Protein 2QZI (pdb70)

Nearest PDB structures (foldseek):
  2qzi-assembly1_A  TM=1.010E+00  e=7.107E-16  Streptococcus thermophilus LMG 18311
  6hcq-assembly1_Z2  TM=4.186E-01  e=6.004E-01  Oryctolagus cuniculus
  8k2c-assembly1_SY  TM=3.795E-01  e=1.298E+00  Homo sapiens
  7mq9-assembly1_LF  TM=3.852E-01  e=1.807E+00  Homo sapiens
  8c3a-assembly1_a  TM=3.732E-01  e=1.909E+00  Candida albicans

Organism: Streptococcus thermophilus (strain ATCC BAA-250 / LMG 18311) (NCBI:txid264199)

B-factor: mean 75.22, std 9.13, range [37.13, 109.24]

Sequence (394 aa):
AKLINTTWTHQELVNNQLDNTDAFLLVETYSAGNTDVVFTQAPKHYELLISNKHRAVKDNELEVIRREFFLKRKIDKDIVLDKLRTVHHTDKLIEISFPTTVAKLINTTWTHQELVNNQLDNTDAFLVETYSAGNTDVVFTQAPKHYELLISNKHRAVKDNNELEVIREFFLKRKIDKDIVLDDKLRTVHTDKLIEISFPTTVAKLINTTWTHQELVNNQLDNTDAFLLVETYSAGNTDVVFTQAPKHYELLISNKHRAVKDNNELEVIREFFLKRKIDKDIVLDKLRTVHHTDKLIEISFPTTVLINTTWTHQELVNNQLDNTDAFLVETYSAGNTDVVFTQAPKHYELLISNKHRAVKDNELEVIREFFLKRKIDKDIVLDKLRTVHHTDKLIEISFPTTV

Solvent-accessible surface area: 21316 Å² total

Structure (mmCIF, N/CA/C/O backbone):
data_2QZI
#
_entry.id   2QZI
#
_cell.length_a   150.783
_cell.length_b   150.783
_cell.length_c   103.247
_cell.angle_alpha   90.00
_cell.angle_beta   90.00
_cell.angle_gamma   120.00
#
_symmetry.space_group_name_H-M   'P 64 2 2'
#
loop_
_entity.id
_entity.type
_entity.pdbx_description
1 polymer 'Uncharacterized protein'
2 non-polymer 'SODIUM ION'
3 non-polymer 1,2-ETHANEDIOL
4 water water
#
loop_
_atom_site.group_PDB
_atom_site.id
_atom_site.type_symbol
_atom_site.label_atom_id
_atom_site.label_alt_id
_atom_site.label_comp_id
_atom_site.label_asym_id
_atom_site.label_entity_id
_atom_site.label_seq_id
_atom_site.pdbx_PDB_ins_code
_atom_site.Cartn_x
_atom_site.Cartn_y
_atom_site.Cartn_z
_atom_site.occupancy
_atom_site.B_iso_or_equiv
_atom_site.auth_seq_id
_atom_site.auth_comp_id
_atom_site.auth_asym_id
_atom_site.auth_atom_id
_atom_site.pdbx_PDB_model_num
ATOM 1 N N . ALA A 1 3 ? -58.807 40.641 -18.976 1.00 86.65 0 ALA A N 1
ATOM 2 C CA . ALA A 1 3 ? -58.371 40.665 -17.548 1.00 87.77 0 ALA A CA 1
ATOM 3 C C . ALA A 1 3 ? -57.712 39.342 -17.058 1.00 87.61 0 ALA A C 1
ATOM 4 O O . ALA A 1 3 ? -57.733 38.306 -17.751 1.00 88.22 0 ALA A O 1
ATOM 14 N N . LYS A 1 5 ? -56.924 35.973 -15.308 1.00 83.51 2 LYS A N 1
ATOM 15 C CA . LYS A 1 5 ? -57.559 34.778 -14.788 1.00 81.75 2 LYS A CA 1
ATOM 16 C C . LYS A 1 5 ? -56.538 33.881 -14.038 1.00 79.71 2 LYS A C 1
ATOM 17 O O . LYS A 1 5 ? -55.353 33.854 -14.353 1.00 79.75 2 LYS A O 1
ATOM 23 N N . LEU A 1 6 ? -57.028 33.175 -13.034 1.00 78.58 3 LEU A N 1
ATOM 24 C CA . LEU A 1 6 ? -56.297 32.127 -12.286 1.00 76.89 3 LEU A CA 1
ATOM 25 C C . LEU A 1 6 ? -56.274 30.868 -13.146 1.00 76.54 3 LEU A C 1
ATOM 26 O O . LEU A 1 6 ? -57.336 30.410 -13.594 1.00 76.23 3 LEU A O 1
ATOM 31 N N . ILE A 1 7 ? -55.068 30.381 -13.442 1.00 75.94 4 ILE A N 1
ATOM 32 C CA . ILE A 1 7 ? -54.822 29.181 -14.256 1.00 73.79 4 ILE A CA 1
ATOM 33 C C . ILE A 1 7 ? -54.243 28.134 -13.241 1.00 74.67 4 ILE A C 1
ATOM 34 O O . ILE A 1 7 ? -53.266 28.411 -12.521 1.00 73.05 4 ILE A O 1
ATOM 39 N N . ASN A 1 8 ? -54.912 26.976 -13.112 1.00 74.81 5 ASN A N 1
ATOM 40 C CA . ASN A 1 8 ? -54.375 25.828 -12.381 1.00 74.26 5 ASN A CA 1
ATOM 41 C C . ASN A 1 8 ? -53.102 25.295 -13.058 1.00 73.19 5 ASN A C 1
ATOM 42 O O . ASN A 1 8 ? -53.177 24.796 -14.138 1.00 71.60 5 ASN A O 1
ATOM 47 N N . THR A 1 9 ? -51.945 25.377 -12.399 1.00 73.09 6 THR A N 1
ATOM 48 C CA . THR A 1 9 ? -50.667 24.933 -13.025 1.00 73.33 6 THR A CA 1
ATOM 49 C C . THR A 1 9 ? -50.100 23.693 -12.241 1.00 74.07 6 THR A C 1
ATOM 50 O O . THR A 1 9 ? -48.935 23.313 -12.444 1.00 74.48 6 THR A O 1
ATOM 54 N N . THR A 1 10 ? -50.937 23.061 -11.377 1.00 73.47 7 THR A N 1
ATOM 55 C CA . THR A 1 10 ? -50.554 21.881 -10.582 1.00 72.00 7 THR A CA 1
ATOM 56 C C . THR A 1 10 ? -49.832 20.782 -11.395 1.00 70.68 7 THR A C 1
ATOM 57 O O . THR A 1 10 ? -48.776 20.312 -10.977 1.00 69.75 7 THR A O 1
ATOM 61 N N . TRP A 1 11 ? -50.356 20.440 -12.578 1.00 68.93 8 TRP A N 1
ATOM 62 C CA . TRP A 1 11 ? -49.758 19.434 -13.403 1.00 69.15 8 TRP A CA 1
ATOM 63 C C . TRP A 1 11 ? -48.259 19.633 -13.692 1.00 68.72 8 TRP A C 1
ATOM 64 O O . TRP A 1 11 ? -47.566 18.649 -14.000 1.00 68.94 8 TRP A O 1
ATOM 75 N N . THR A 1 12 ? -47.755 20.873 -13.673 1.00 69.31 9 THR A N 1
ATOM 76 C CA . THR A 1 12 ? -46.332 21.061 -13.954 1.00 70.68 9 THR A CA 1
ATOM 77 C C . THR A 1 12 ? -45.664 21.548 -12.675 1.00 71.17 9 THR A C 1
ATOM 78 O O . THR A 1 12 ? -44.640 22.168 -12.782 1.00 72.66 9 THR A O 1
ATOM 82 N N . HIS A 1 13 ? -46.200 21.251 -11.490 1.00 69.57 10 HIS A N 1
ATOM 83 C CA . HIS A 1 13 ? -45.515 21.579 -10.249 1.00 72.41 10 HIS A CA 1
ATOM 84 C C . HIS A 1 13 ? -45.528 20.344 -9.336 1.00 72.28 10 HIS A C 1
ATOM 85 O O . HIS A 1 13 ? -45.841 20.449 -8.149 1.00 75.35 10 HIS A O 1
ATOM 92 N N . GLN A 1 14 ? -45.188 19.195 -9.907 1.00 73.03 11 GLN A N 1
ATOM 93 C CA . GLN A 1 14 ? -45.340 17.930 -9.234 1.00 72.24 11 GLN A CA 1
ATOM 94 C C . GLN A 1 14 ? -44.279 17.661 -8.176 1.00 73.23 11 GLN A C 1
ATOM 95 O O . GLN A 1 14 ? -44.539 16.946 -7.210 1.00 72.55 11 GLN A O 1
ATOM 101 N N . GLU A 1 15 ? -43.091 18.228 -8.366 1.00 74.42 12 GLU A N 1
ATOM 102 C CA . GLU A 1 15 ? -42.053 18.207 -7.327 1.00 76.23 12 GLU A CA 1
ATOM 103 C C . GLU A 1 15 ? -42.510 18.951 -6.079 1.00 75.32 12 GLU A C 1
ATOM 104 O O . GLU A 1 15 ? -42.441 18.444 -4.968 1.00 75.51 12 GLU A O 1
ATOM 110 N N . LEU A 1 16 ? -42.934 20.188 -6.278 1.00 75.11 13 LEU A N 1
ATOM 111 C CA . LEU A 1 16 ? -43.333 21.020 -5.177 1.00 75.34 13 LEU A CA 1
ATOM 112 C C . LEU A 1 16 ? -44.570 20.417 -4.481 1.00 75.44 13 LEU A C 1
ATOM 113 O O . LEU A 1 16 ? -44.629 20.372 -3.268 1.00 76.87 13 LEU A O 1
ATOM 118 N N . VAL A 1 17 ? -45.540 19.959 -5.279 1.00 75.34 14 VAL A N 1
ATOM 119 C CA . VAL A 1 17 ? -46.769 19.364 -4.747 1.00 74.87 14 VAL A CA 1
ATOM 120 C C . VAL A 1 17 ? -46.410 18.201 -3.821 1.00 74.49 14 VAL A C 1
ATOM 121 O O . VAL A 1 17 ? -46.808 18.193 -2.651 1.00 75.36 14 VAL A O 1
ATOM 125 N N . ASN A 1 18 ? -45.638 17.239 -4.336 1.00 72.71 15 ASN A N 1
ATOM 126 C CA . ASN A 1 18 ? -45.174 16.157 -3.505 1.00 72.72 15 ASN A CA 1
ATOM 127 C C . ASN A 1 18 ? -44.263 16.503 -2.305 1.00 72.17 15 ASN A C 1
ATOM 128 O O . ASN A 1 18 ? -44.360 15.869 -1.261 1.00 71.55 15 ASN A O 1
ATOM 133 N N . ASN A 1 19 ? -43.396 17.498 -2.449 1.00 72.61 16 ASN A N 1
ATOM 134 C CA . ASN A 1 19 ? -42.505 17.896 -1.337 1.00 74.51 16 ASN A CA 1
ATOM 135 C C . ASN A 1 19 ? -43.362 18.363 -0.138 1.00 74.10 16 ASN A C 1
ATOM 136 O O . ASN A 1 19 ? -43.068 18.019 1.011 1.00 74.40 16 ASN A O 1
ATOM 141 N N . GLN A 1 20 ? -44.396 19.146 -0.453 1.00 74.01 17 GLN A N 1
ATOM 142 C CA . GLN A 1 20 ? -45.334 19.735 0.510 1.00 73.54 17 GLN A CA 1
ATOM 143 C C . GLN A 1 20 ? -46.276 18.687 1.089 1.00 73.24 17 GLN A C 1
ATOM 144 O O . GLN A 1 20 ? -46.526 18.702 2.292 1.00 74.27 17 GLN A O 1
ATOM 150 N N . LEU A 1 21 ? -46.789 17.762 0.257 1.00 72.90 18 LEU A N 1
ATOM 151 C CA . LEU A 1 21 ? -47.582 16.651 0.800 1.00 72.71 18 LEU A CA 1
ATOM 152 C C . LEU A 1 21 ? -46.790 15.746 1.761 1.00 72.95 18 LEU A C 1
ATOM 153 O O . LEU A 1 21 ? -47.305 15.388 2.829 1.00 70.29 18 LEU A O 1
ATOM 158 N N . ASP A 1 22 ? -45.570 15.365 1.374 1.00 72.78 19 ASP A N 1
ATOM 159 C CA . ASP A 1 22 ? -44.788 14.406 2.155 1.00 73.08 19 ASP A CA 1
ATOM 160 C C . ASP A 1 22 ? -44.215 14.945 3.438 1.00 72.62 19 ASP A C 1
ATOM 161 O O . ASP A 1 22 ? -43.896 14.162 4.324 1.00 72.60 19 ASP A O 1
ATOM 166 N N . ASN A 1 23 ? -44.023 16.261 3.527 1.00 71.94 20 ASN A N 1
ATOM 167 C CA . ASN A 1 23 ? -43.224 16.852 4.610 1.00 71.93 20 ASN A CA 1
ATOM 168 C C . ASN A 1 23 ? -43.966 17.904 5.383 1.00 72.50 20 ASN A C 1
ATOM 169 O O . ASN A 1 23 ? -43.381 18.615 6.164 1.00 72.55 20 ASN A O 1
ATOM 174 N N . THR A 1 24 ? -45.262 17.980 5.158 1.00 73.26 21 THR A N 1
ATOM 175 C CA . THR A 1 24 ? -46.084 19.014 5.751 1.00 74.50 21 THR A CA 1
ATOM 176 C C . THR A 1 24 ? -47.423 18.386 6.139 1.00 73.54 21 THR A C 1
ATOM 177 O O . THR A 1 24 ? -47.753 17.305 5.663 1.00 71.59 21 THR A O 1
ATOM 181 N N . ASP A 1 25 ? -48.197 19.085 6.964 1.00 74.19 22 ASP A N 1
ATOM 182 C CA . ASP A 1 25 ? -49.560 18.651 7.314 1.00 74.41 22 ASP A CA 1
ATOM 183 C C . ASP A 1 25 ? -50.585 18.800 6.173 1.00 73.34 22 ASP A C 1
ATOM 184 O O . ASP A 1 25 ? -51.712 18.272 6.251 1.00 72.90 22 ASP A O 1
ATOM 189 N N . ALA A 1 26 ? -50.192 19.456 5.084 1.00 74.22 23 ALA A N 1
ATOM 190 C CA . ALA A 1 26 ? -51.084 19.578 3.921 1.00 73.49 23 ALA A CA 1
ATOM 191 C C . ALA A 1 26 ? -51.472 18.206 3.399 1.00 73.98 23 ALA A C 1
ATOM 192 O O . ALA A 1 26 ? -50.623 17.358 3.260 1.00 74.62 23 ALA A O 1
ATOM 194 N N . PHE A 1 27 ? -52.756 17.977 3.154 1.00 73.69 24 PHE A N 1
ATOM 195 C CA . PHE A 1 27 ? -53.216 16.825 2.340 1.00 73.36 24 PHE A CA 1
ATOM 196 C C . PHE A 1 27 ? -53.736 17.229 0.932 1.00 73.10 24 PHE A C 1
ATOM 197 O O . PHE A 1 27 ? -53.973 16.377 0.009 1.00 74.47 24 PHE A O 1
ATOM 205 N N . LEU A 1 28 ? -53.862 18.530 0.718 1.00 73.56 25 LEU A N 1
ATOM 206 C CA A LEU A 1 28 ? -54.085 19.023 -0.652 0.50 73.82 25 LEU A CA 1
ATOM 207 C CA B LEU A 1 28 ? -54.103 19.045 -0.657 0.50 73.52 25 LEU A CA 1
ATOM 208 C C . LEU A 1 28 ? -53.127 20.174 -0.944 1.00 73.43 25 LEU A C 1
ATOM 209 O O . LEU A 1 28 ? -52.954 21.082 -0.108 1.00 73.85 25 LEU A O 1
ATOM 218 N N . VAL A 1 29 ? -52.499 20.119 -2.104 1.00 73.34 26 VAL A N 1
ATOM 219 C CA . VAL A 1 29 ? -51.579 21.136 -2.561 1.00 73.31 26 VAL A CA 1
ATOM 220 C C . VAL A 1 29 ? -51.825 21.409 -4.032 1.00 75.02 26 VAL A C 1
ATOM 221 O O . VAL A 1 29 ? -51.758 20.503 -4.885 1.00 74.74 26 VAL A O 1
ATOM 225 N N . GLU A 1 30 ? -52.107 22.663 -4.338 1.00 75.53 27 GLU A N 1
ATOM 226 C CA . GLU A 1 30 ? -52.305 23.055 -5.725 1.00 75.94 27 GLU A CA 1
ATOM 227 C C . GLU A 1 30 ? -51.562 24.336 -6.017 1.00 75.24 27 GLU A C 1
ATOM 228 O O . GLU A 1 30 ? -51.348 25.141 -5.107 1.00 74.42 27 GLU A O 1
ATOM 234 N N . THR A 1 31 ? -51.123 24.497 -7.252 1.00 74.11 28 THR A N 1
ATOM 235 C CA . THR A 1 31 ? -50.475 25.749 -7.650 1.00 74.52 28 THR A CA 1
ATOM 236 C C . THR A 1 31 ? -51.230 26.442 -8.782 1.00 72.95 28 THR A C 1
ATOM 237 O O . THR A 1 31 ? -51.866 25.806 -9.567 1.00 71.53 28 THR A O 1
ATOM 241 N N . TYR A 1 32 ? -51.205 27.783 -8.792 1.00 74.55 29 TYR A N 1
ATOM 242 C CA . TYR A 1 32 ? -51.877 28.585 -9.831 1.00 72.17 29 TYR A CA 1
ATOM 243 C C . TYR A 1 32 ? -51.022 29.801 -10.192 1.00 73.40 29 TYR A C 1
ATOM 244 O O . TYR A 1 32 ? -50.322 30.368 -9.338 1.00 71.61 29 TYR A O 1
ATOM 253 N N . SER A 1 33 ? -51.112 30.185 -11.463 1.00 73.20 30 SER A N 1
ATOM 254 C CA . SER A 1 33 ? -50.714 31.472 -11.978 1.00 76.44 30 SER A CA 1
ATOM 255 C C . SER A 1 33 ? -51.871 32.476 -11.949 1.00 77.56 30 SER A C 1
ATOM 256 O O . SER A 1 33 ? -53.040 32.129 -12.108 1.00 78.66 30 SER A O 1
ATOM 259 N N . ALA A 1 34 ? -51.524 33.734 -11.742 1.00 78.55 31 ALA A N 1
ATOM 260 C CA . ALA A 1 34 ? -52.416 34.857 -11.865 1.00 77.64 31 ALA A CA 1
ATOM 261 C C . ALA A 1 34 ? -51.548 35.867 -12.654 1.00 77.38 31 ALA A C 1
ATOM 262 O O . ALA A 1 34 ? -50.984 36.781 -12.101 1.00 77.96 31 ALA A O 1
ATOM 264 N N . GLY A 1 35 ? -51.389 35.639 -13.955 1.00 77.28 32 GLY A N 1
ATOM 265 C CA . GLY A 1 35 ? -50.436 36.413 -14.777 1.00 76.65 32 GLY A CA 1
ATOM 266 C C . GLY A 1 35 ? -49.025 36.006 -14.370 1.00 76.62 32 GLY A C 1
ATOM 267 O O . GLY A 1 35 ? -48.698 34.831 -14.439 1.00 77.55 32 GLY A O 1
ATOM 268 N N . ASN A 1 36 ? -48.197 36.948 -13.918 1.00 75.56 33 ASN A N 1
ATOM 269 C CA . ASN A 1 36 ? -46.854 36.595 -13.419 1.00 74.88 33 ASN A CA 1
ATOM 270 C C . ASN A 1 36 ? -46.743 36.409 -11.886 1.00 73.37 33 ASN A C 1
ATOM 271 O O . ASN A 1 36 ? -45.678 36.101 -11.356 1.00 72.70 33 ASN A O 1
ATOM 276 N N . THR A 1 37 ? -47.877 36.563 -11.216 1.00 71.61 34 THR A N 1
ATOM 277 C CA . THR A 1 37 ? -48.054 36.211 -9.829 1.00 70.08 34 THR A CA 1
ATOM 278 C C . THR A 1 37 ? -48.285 34.707 -9.644 1.00 70.75 34 THR A C 1
ATOM 279 O O . THR A 1 37 ? -49.064 34.055 -10.403 1.00 65.51 34 THR A O 1
ATOM 283 N N . ASP A 1 38 ? -47.613 34.143 -8.630 1.00 71.58 35 ASP A N 1
ATOM 284 C CA . ASP A 1 38 ? -47.738 32.710 -8.357 1.00 73.72 35 ASP A CA 1
ATOM 285 C C . ASP A 1 38 ? -48.490 32.454 -7.063 1.00 74.12 35 ASP A C 1
ATOM 286 O O . ASP A 1 38 ? -48.284 33.137 -6.093 1.00 73.30 35 ASP A O 1
ATOM 291 N N . VAL A 1 39 ? -49.316 31.411 -7.068 1.00 74.51 36 VAL A N 1
ATOM 292 C CA . VAL A 1 39 ? -50.172 31.099 -5.950 1.00 75.69 36 VAL A CA 1
ATOM 293 C C . VAL A 1 39 ? -49.942 29.629 -5.668 1.00 75.05 36 VAL A C 1
ATOM 294 O O . VAL A 1 39 ? -49.787 28.819 -6.600 1.00 74.98 36 VAL A O 1
ATOM 298 N N . VAL A 1 40 ? -49.799 29.367 -4.386 1.00 75.23 37 VAL A N 1
ATOM 299 C CA . VAL A 1 40 ? -49.793 28.008 -3.800 1.00 75.66 37 VAL A CA 1
ATOM 300 C C . VAL A 1 40 ? -50.976 27.914 -2.866 1.00 75.07 37 VAL A C 1
ATOM 301 O O . VAL A 1 40 ? -51.169 28.772 -2.066 1.00 73.22 37 VAL A O 1
ATOM 305 N N . PHE A 1 41 ? -51.816 26.903 -3.065 1.00 75.77 38 PHE A N 1
ATOM 306 C CA . PHE A 1 41 ? -53.013 26.698 -2.231 1.00 75.50 38 PHE A CA 1
ATOM 307 C C . PHE A 1 41 ? -52.935 25.323 -1.572 1.00 76.01 38 PHE A C 1
ATOM 308 O O . PHE A 1 41 ? -52.765 24.331 -2.269 1.00 76.34 38 PHE A O 1
ATOM 316 N N . THR A 1 42 ? -53.193 25.267 -0.266 1.00 76.15 39 THR A N 1
ATOM 317 C CA . THR A 1 42 ? -53.188 24.012 0.499 1.00 75.39 39 THR A CA 1
ATOM 318 C C . THR A 1 42 ? -54.349 23.911 1.498 1.00 74.10 39 THR A C 1
ATOM 319 O O . THR A 1 42 ? -54.869 24.921 1.919 1.00 71.62 39 THR A O 1
ATOM 323 N N . GLN A 1 43 ? -54.749 22.667 1.827 1.00 72.86 40 GLN A N 1
ATOM 324 C CA . GLN A 1 43 ? -55.666 22.329 2.897 1.00 70.29 40 GLN A CA 1
ATOM 325 C C . GLN A 1 43 ? -54.969 21.300 3.761 1.00 70.10 40 GLN A C 1
ATOM 326 O O . GLN A 1 43 ? -54.340 20.423 3.229 1.00 69.80 40 GLN A O 1
ATOM 332 N N . ALA A 1 44 ? -55.133 21.418 5.089 1.00 68.34 41 ALA A N 1
ATOM 333 C CA . ALA A 1 44 ? -54.572 20.564 6.124 1.00 67.84 41 ALA A CA 1
ATOM 334 C C . ALA A 1 44 ? -55.633 20.527 7.247 1.00 69.02 41 ALA A C 1
ATOM 335 O O . ALA A 1 44 ? -56.504 21.378 7.268 1.00 70.02 41 ALA A O 1
ATOM 337 N N . PRO A 1 45 ? -55.562 19.550 8.176 1.00 67.54 42 PRO A N 1
ATOM 338 C CA . PRO A 1 45 ? -56.443 19.711 9.322 1.00 68.77 42 PRO A CA 1
ATOM 339 C C . PRO A 1 45 ? -56.267 21.106 9.916 1.00 68.94 42 PRO A C 1
ATOM 340 O O . PRO A 1 45 ? -55.136 21.539 10.115 1.00 70.50 42 PRO A O 1
ATOM 344 N N . LYS A 1 46 ? -57.376 21.788 10.178 1.00 70.16 43 LYS A N 1
ATOM 345 C CA . LYS A 1 46 ? -57.411 23.005 11.011 1.00 69.45 43 LYS A CA 1
ATOM 346 C C . LYS A 1 46 ? -57.102 24.249 10.166 1.00 70.91 43 LYS A C 1
ATOM 347 O O . LYS A 1 46 ? -57.293 25.353 10.643 1.00 69.88 43 LYS A O 1
ATOM 353 N N . HIS A 1 47 ? -56.652 24.105 8.907 1.00 68.67 44 HIS A N 1
ATOM 354 C CA . HIS A 1 47 ? -56.391 25.321 8.170 1.00 70.56 44 HIS A CA 1
ATOM 355 C C . HIS A 1 47 ? -56.205 25.127 6.675 1.00 70.69 44 HIS A C 1
ATOM 356 O O . HIS A 1 47 ? -55.572 24.175 6.248 1.00 71.59 44 HIS A O 1
ATOM 363 N N . TYR A 1 48 ? -56.709 26.067 5.893 1.00 71.52 45 TYR A N 1
ATOM 364 C CA . TYR A 1 48 ? -56.295 26.220 4.486 1.00 70.71 45 TYR A CA 1
ATOM 365 C C . TYR A 1 48 ? -55.230 27.320 4.445 1.00 72.36 45 TYR A C 1
ATOM 366 O O . TYR A 1 48 ? -55.180 28.160 5.325 1.00 71.54 45 TYR A O 1
ATOM 375 N N . GLU A 1 49 ? -54.381 27.338 3.411 1.00 73.51 46 GLU A N 1
ATOM 376 C CA . GLU A 1 49 ? -53.340 28.364 3.294 1.00 75.04 46 GLU A CA 1
ATOM 377 C C . GLU A 1 49 ? -53.309 28.882 1.867 1.00 75.09 46 GLU A C 1
ATOM 378 O O . GLU A 1 49 ? -53.577 28.121 0.961 1.00 75.33 46 GLU A O 1
ATOM 384 N N . LEU A 1 50 ? -53.092 30.186 1.660 1.00 74.99 47 LEU A N 1
ATOM 385 C CA . LEU A 1 50 ? -52.738 30.660 0.280 1.00 76.60 47 LEU A CA 1
ATOM 386 C C . LEU A 1 50 ? -51.423 31.407 0.437 1.00 77.44 47 LEU A C 1
ATOM 387 O O . LEU A 1 50 ? -51.257 32.139 1.448 1.00 79.31 47 LEU A O 1
ATOM 392 N N . LEU A 1 51 ? -50.477 31.075 -0.422 1.00 76.75 48 LEU A N 1
ATOM 393 C CA . LEU A 1 51 ? -49.177 31.795 -0.568 1.00 78.97 48 LEU A CA 1
ATOM 394 C C . LEU A 1 51 ? -49.101 32.473 -1.935 1.00 77.07 48 LEU A C 1
ATOM 395 O O . LEU A 1 51 ? -49.146 31.810 -2.969 1.00 79.01 48 LEU A O 1
ATOM 400 N N . ILE A 1 52 ? -49.008 33.792 -1.911 1.00 75.88 49 ILE A N 1
ATOM 401 C CA . ILE A 1 52 ? -49.142 34.629 -3.107 1.00 73.83 49 ILE A CA 1
ATOM 402 C C . ILE A 1 52 ? -47.874 35.477 -3.180 1.00 73.87 49 ILE A C 1
ATOM 403 O O . ILE A 1 52 ? -47.501 36.161 -2.216 1.00 71.88 49 ILE A O 1
ATOM 408 N N . SER A 1 53 ? -47.173 35.342 -4.297 1.00 72.46 50 SER A N 1
ATOM 409 C CA . SER A 1 53 ? -45.874 35.952 -4.446 1.00 74.95 50 SER A CA 1
ATOM 410 C C . SER A 1 53 ? -45.625 36.322 -5.912 1.00 74.59 50 SER A C 1
ATOM 411 O O . SER A 1 53 ? -46.277 35.822 -6.807 1.00 71.65 50 SER A O 1
ATOM 414 N N . ASN A 1 54 ? -44.679 37.222 -6.126 1.00 76.36 51 ASN A N 1
ATOM 415 C CA . ASN A 1 54 ? -44.371 37.692 -7.458 1.00 77.24 51 ASN A CA 1
ATOM 416 C C . ASN A 1 54 ? -42.903 38.055 -7.604 1.00 78.98 51 ASN A C 1
ATOM 417 O O . ASN A 1 54 ? -42.504 39.091 -7.159 1.00 81.24 51 ASN A O 1
ATOM 422 N N . LYS A 1 55 ? -42.104 37.222 -8.252 1.00 81.87 52 LYS A N 1
ATOM 423 C CA . LYS A 1 55 ? -40.650 37.405 -8.335 1.00 83.80 52 LYS A CA 1
ATOM 424 C C . LYS A 1 55 ? -40.197 38.833 -8.722 1.00 84.91 52 LYS A C 1
ATOM 425 O O . LYS A 1 55 ? -39.213 39.356 -8.167 1.00 85.65 52 LYS A O 1
ATOM 431 N N . HIS A 1 56 ? -40.951 39.485 -9.608 1.00 85.61 53 HIS A N 1
ATOM 432 C CA . HIS A 1 56 ? -40.555 40.772 -10.215 1.00 86.67 53 HIS A CA 1
ATOM 433 C C . HIS A 1 56 ? -40.978 42.027 -9.431 1.00 86.92 53 HIS A C 1
ATOM 434 O O . HIS A 1 56 ? -40.249 43.029 -9.395 1.00 87.11 53 HIS A O 1
ATOM 441 N N . ARG A 1 57 ? -42.151 41.979 -8.802 1.00 86.58 54 ARG A N 1
ATOM 442 C CA . ARG A 1 57 ? -42.780 43.189 -8.282 1.00 85.73 54 ARG A CA 1
ATOM 443 C C . ARG A 1 57 ? -43.541 42.871 -7.032 1.00 85.86 54 ARG A C 1
ATOM 444 O O . ARG A 1 57 ? -43.749 41.703 -6.707 1.00 85.70 54 ARG 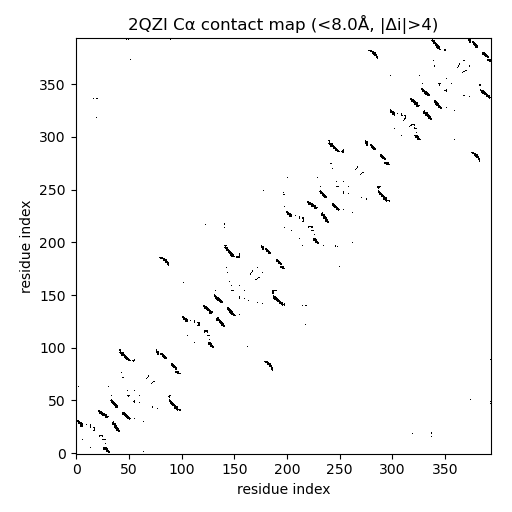A O 1
ATOM 452 N N . ALA A 1 58 ? -43.951 43.920 -6.325 1.00 85.29 55 ALA A N 1
ATOM 453 C CA . ALA A 1 58 ? -44.880 43.783 -5.223 1.00 84.55 55 ALA A CA 1
ATOM 454 C C . ALA A 1 58 ? -46.231 43.304 -5.763 1.00 84.48 55 ALA A C 1
ATOM 455 O O . ALA A 1 58 ? -46.639 43.685 -6.857 1.00 84.31 55 ALA A O 1
ATOM 457 N N . VAL A 1 59 ? -46.919 42.445 -5.009 1.00 84.74 56 VAL A N 1
ATOM 458 C CA . VAL A 1 59 ? -48.287 42.106 -5.378 1.00 84.49 56 VAL A CA 1
ATOM 459 C C . VAL A 1 59 ? -49.268 43.178 -4.910 1.00 84.44 56 VAL A C 1
ATOM 460 O O . VAL A 1 59 ? -49.286 43.588 -3.719 1.00 83.99 56 VAL A O 1
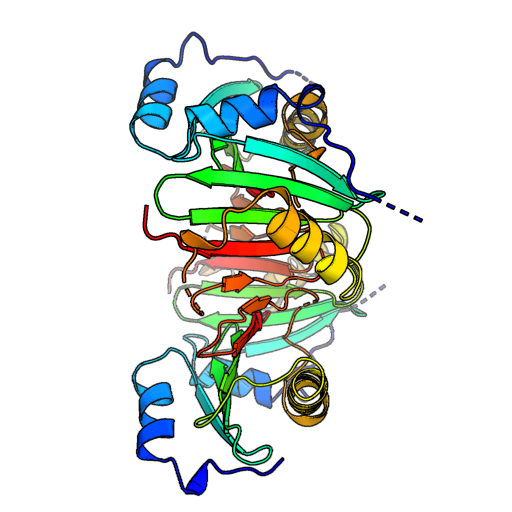ATOM 464 N N . LYS A 1 60 ? -50.040 43.659 -5.885 1.00 83.38 57 LYS A N 1
ATOM 465 C CA . LYS A 1 60 ? -50.997 44.756 -5.696 1.00 83.55 57 LYS A CA 1
ATOM 466 C C . LYS A 1 60 ? -52.226 44.354 -4.869 1.00 82.85 57 LYS A C 1
ATOM 467 O O . LYS A 1 60 ? -52.601 43.192 -4.829 1.00 82.08 57 LYS A O 1
ATOM 473 N N . ASP A 1 61 ? -52.861 45.324 -4.236 1.00 83.10 58 ASP A N 1
ATOM 474 C CA . ASP A 1 61 ? -54.049 45.079 -3.399 1.00 84.00 58 ASP A CA 1
ATOM 475 C C . ASP A 1 61 ? -55.280 44.474 -4.104 1.00 83.62 58 ASP A C 1
ATOM 476 O O . ASP A 1 61 ? -55.977 43.658 -3.520 1.00 83.41 58 ASP A O 1
ATOM 481 N N . ASN A 1 62 ? -55.559 44.912 -5.327 1.00 83.97 59 ASN A N 1
ATOM 482 C CA . ASN A 1 62 ? -56.698 44.413 -6.104 1.00 84.30 59 ASN A CA 1
ATOM 483 C C . ASN A 1 62 ? -56.491 42.973 -6.605 1.00 82.72 59 ASN A C 1
ATOM 484 O O . ASN A 1 62 ? -57.428 42.182 -6.685 1.00 82.57 59 ASN A O 1
ATOM 489 N N . GLU A 1 63 ? -55.250 42.663 -6.948 1.00 80.71 60 GLU A N 1
ATOM 490 C CA . GLU A 1 63 ? -54.799 41.325 -7.208 1.00 79.55 60 GLU A CA 1
ATOM 491 C C . GLU A 1 63 ? -55.041 40.385 -6.025 1.00 79.18 60 GLU A C 1
ATOM 492 O O . GLU A 1 63 ? -55.549 39.266 -6.213 1.00 79.41 60 GLU A O 1
ATOM 498 N N . LEU A 1 64 ? -54.672 40.833 -4.817 1.00 76.78 61 LEU A N 1
ATOM 499 C CA . LEU A 1 64 ? -54.835 40.049 -3.624 1.00 76.69 61 LEU A CA 1
ATOM 500 C C . LEU A 1 64 ? -56.307 39.739 -3.490 1.00 76.40 61 LEU A C 1
ATOM 501 O O . LEU A 1 64 ? -56.665 38.615 -3.199 1.00 75.85 61 LEU A O 1
ATOM 506 N N . GLU A 1 65 ? -57.147 40.760 -3.678 1.00 77.25 62 GLU A N 1
ATOM 507 C CA . GLU A 1 65 ? -58.605 40.671 -3.467 1.00 78.45 62 GLU A CA 1
ATOM 508 C C . GLU A 1 65 ? -59.297 39.710 -4.455 1.00 76.78 62 GLU A C 1
ATOM 509 O O . GLU A 1 65 ? -60.154 38.900 -4.057 1.00 77.42 62 GLU A O 1
ATOM 515 N N . VAL A 1 66 ? -58.897 39.782 -5.718 1.00 74.14 63 VAL A N 1
ATOM 516 C CA . VAL A 1 66 ? -59.363 38.882 -6.758 1.00 72.57 63 VAL A CA 1
ATOM 517 C C . VAL A 1 66 ? -58.943 37.435 -6.461 1.00 71.48 63 VAL A C 1
ATOM 518 O O . VAL A 1 66 ? -59.722 36.500 -6.630 1.00 70.30 63 VAL A O 1
ATOM 522 N N . ILE A 1 67 ? -57.727 37.249 -5.965 1.00 70.73 64 ILE A N 1
ATOM 523 C CA . ILE A 1 67 ? -57.222 35.889 -5.735 1.00 69.43 64 ILE A CA 1
ATOM 524 C C . ILE A 1 67 ? -57.917 35.263 -4.543 1.00 69.91 64 ILE A C 1
ATOM 525 O O . ILE A 1 67 ? -58.298 34.074 -4.558 1.00 68.45 64 ILE A O 1
ATOM 530 N N . ARG A 1 68 ? -58.091 36.094 -3.537 1.00 69.39 65 ARG A N 1
ATOM 531 C CA A ARG A 1 68 ? -58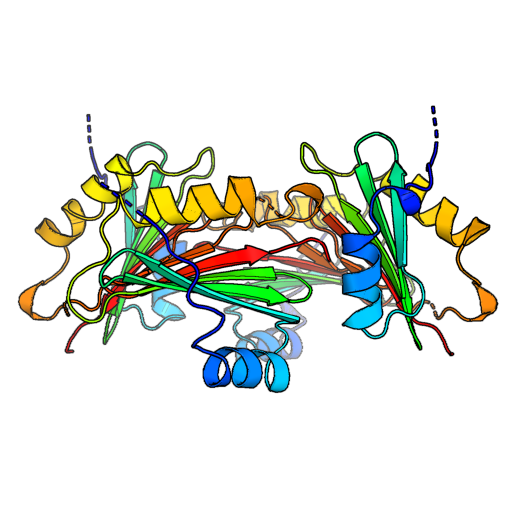.710 35.637 -2.301 0.50 70.98 65 ARG A CA 1
ATOM 532 C CA B ARG A 1 68 ? -58.736 35.727 -2.279 0.50 71.10 65 ARG A CA 1
ATOM 533 C C . ARG A 1 68 ? -60.162 35.283 -2.571 1.00 71.15 65 ARG A C 1
ATOM 534 O O . ARG A 1 68 ? -60.625 34.245 -2.079 1.00 71.55 65 ARG A O 1
ATOM 549 N N . GLU A 1 69 ? -60.874 36.124 -3.342 1.00 71.08 66 GLU A N 1
ATOM 550 C CA . GLU A 1 69 ? -62.286 35.883 -3.531 1.00 73.39 66 GLU A CA 1
ATOM 551 C C . GLU A 1 69 ? -62.523 34.689 -4.489 1.00 73.63 66 GLU A C 1
ATOM 552 O O . GLU A 1 69 ? -63.566 34.025 -4.382 1.00 75.22 66 GLU A O 1
ATOM 558 N N . PHE A 1 70 ? -61.576 34.422 -5.400 1.00 71.46 67 PHE A N 1
ATOM 559 C CA . PHE A 1 70 ? -61.595 33.224 -6.242 1.00 70.80 67 PHE A CA 1
ATOM 560 C C . PHE A 1 70 ? -61.526 31.944 -5.404 1.00 71.80 67 PHE A C 1
ATOM 561 O O . PHE A 1 70 ? -62.308 31.030 -5.597 1.00 72.97 67 PHE A O 1
ATOM 569 N N . PHE A 1 71 ? -60.611 31.884 -4.443 1.00 73.15 68 PHE A N 1
ATOM 570 C CA . PHE A 1 71 ? -60.479 30.680 -3.582 1.00 71.94 68 PHE A CA 1
ATOM 571 C C . PHE A 1 71 ? -61.675 30.497 -2.680 1.00 71.38 68 PHE A C 1
ATOM 572 O O . PHE A 1 71 ? -62.192 29.389 -2.544 1.00 70.22 68 PHE A O 1
ATOM 580 N N . LEU A 1 72 ? -62.167 31.603 -2.152 1.00 72.83 69 LEU A N 1
ATOM 581 C CA . LEU A 1 72 ? -63.301 31.577 -1.234 1.00 74.10 69 LEU A CA 1
ATOM 582 C C . LEU A 1 72 ? -64.545 31.126 -1.962 1.00 75.37 69 LEU A C 1
ATOM 583 O O . LEU A 1 72 ? -65.408 30.473 -1.411 1.00 77.97 69 LEU A O 1
ATOM 588 N N . LYS A 1 73 ? -64.655 31.489 -3.209 1.00 77.09 70 LYS A N 1
ATOM 589 C CA . LYS A 1 73 ? -65.837 31.161 -3.957 1.00 78.83 70 LYS A CA 1
ATOM 590 C C . LYS A 1 73 ? -65.759 29.737 -4.478 1.00 79.86 70 LYS A C 1
ATOM 591 O O . LYS A 1 73 ? -66.780 29.053 -4.558 1.00 81.21 70 LYS A O 1
ATOM 597 N N . ARG A 1 74 ? -64.563 29.291 -4.845 1.00 81.11 71 ARG A N 1
ATOM 598 C CA . ARG A 1 74 ? -64.422 28.081 -5.654 1.00 82.56 71 ARG A CA 1
ATOM 599 C C . ARG A 1 74 ? -63.799 26.865 -4.916 1.00 83.33 71 ARG A C 1
ATOM 600 O O . ARG A 1 74 ? -64.089 25.706 -5.263 1.00 83.75 71 ARG A O 1
ATOM 608 N N . LYS A 1 75 ? -62.968 27.116 -3.909 1.00 83.41 72 LYS A N 1
ATOM 609 C CA . LYS A 1 75 ? -62.025 26.102 -3.462 1.00 83.11 72 LYS A CA 1
ATOM 610 C C . LYS A 1 75 ? -62.151 25.802 -2.008 1.00 82.17 72 LYS A C 1
ATOM 611 O O . LYS A 1 75 ? -61.801 24.719 -1.593 1.00 83.94 72 LYS A O 1
ATOM 617 N N . ILE A 1 76 ? -62.675 26.753 -1.229 1.00 80.77 73 ILE A N 1
ATOM 618 C CA . ILE A 1 76 ? -62.6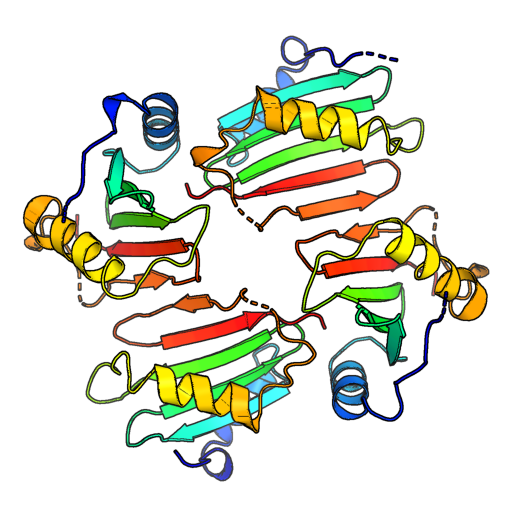62 26.679 0.179 1.00 77.46 73 ILE A CA 1
ATOM 619 C C . ILE A 1 76 ? -64.080 26.398 0.721 1.00 77.94 73 ILE A C 1
ATOM 620 O O . ILE A 1 76 ? -65.043 26.980 0.271 1.00 77.76 73 ILE A O 1
A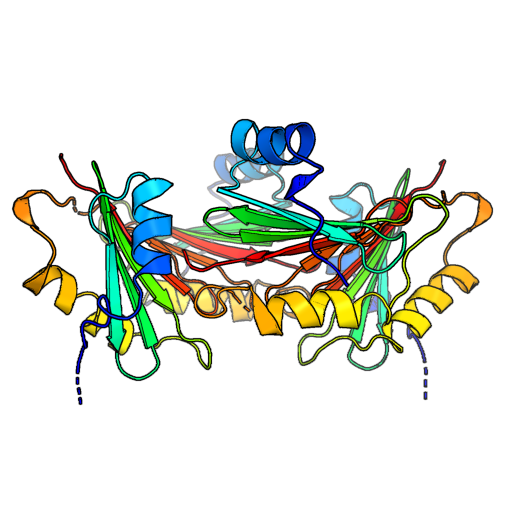TOM 625 N N . ASP A 1 77 ? -64.241 25.468 1.658 1.00 75.75 74 ASP A N 1
ATOM 626 C CA . ASP A 1 77 ? -65.595 25.146 2.090 1.00 74.72 74 ASP A CA 1
ATOM 627 C C . ASP A 1 77 ? -65.827 26.135 3.259 1.00 75.41 74 ASP A C 1
ATOM 628 O O . ASP A 1 77 ? -65.207 25.994 4.313 1.00 73.21 74 ASP A O 1
ATOM 633 N N . LYS A 1 78 ? -66.658 27.167 3.052 1.00 75.11 75 LYS A N 1
ATOM 634 C CA . LYS A 1 78 ? -66.729 28.269 4.024 1.00 74.98 75 LYS A CA 1
ATOM 635 C C . LYS A 1 78 ? -67.497 27.826 5.276 1.00 74.68 75 LYS A C 1
ATOM 636 O O . LYS A 1 78 ? -67.330 28.374 6.375 1.00 75.92 75 LYS A O 1
ATOM 642 N N . ASP A 1 79 ? -68.303 26.807 5.105 1.00 72.70 76 ASP A N 1
ATOM 643 C CA . ASP A 1 79 ? -69.040 26.278 6.177 1.00 72.71 76 ASP A CA 1
ATOM 644 C C . ASP A 1 79 ? -68.132 25.815 7.390 1.00 72.21 76 ASP A C 1
ATOM 645 O O . ASP A 1 79 ? -68.548 25.925 8.532 1.00 71.65 76 ASP A O 1
ATOM 650 N N . ILE A 1 80 ? -66.918 25.323 7.114 1.00 71.70 77 ILE A N 1
ATOM 651 C CA . ILE A 1 80 ? -65.978 24.892 8.165 1.00 72.66 77 ILE A CA 1
ATOM 652 C C . ILE A 1 80 ? -64.909 25.939 8.471 1.00 72.66 77 ILE A C 1
ATOM 653 O O . ILE A 1 80 ? -64.102 25.725 9.358 1.00 72.23 77 ILE A O 1
ATOM 658 N N . VAL A 1 81 ? -64.877 27.037 7.708 1.00 73.45 78 VAL A N 1
ATOM 659 C CA . VAL A 1 81 ? -63.895 28.045 7.973 1.00 74.25 78 VAL A CA 1
ATOM 660 C C . VAL A 1 81 ? -64.347 29.032 9.001 1.00 73.10 78 VAL A C 1
ATOM 661 O O . VAL A 1 81 ? -65.508 29.362 9.099 1.00 71.98 78 VAL A O 1
ATOM 665 N N . LEU A 1 82 ? -63.393 29.426 9.810 1.00 73.74 79 LEU A N 1
ATOM 666 C CA . LEU A 1 82 ? -63.564 30.424 10.836 1.00 74.72 79 LEU A CA 1
ATOM 667 C C . LEU A 1 82 ? -63.311 31.827 10.188 1.00 75.40 79 LEU A C 1
ATOM 668 O O . LEU A 1 82 ? -62.204 32.378 10.221 1.00 74.64 79 LEU A O 1
ATOM 681 N N . ASP A 1 84 ? -64.200 34.789 10.847 1.00 77.95 81 ASP A N 1
ATOM 682 C CA . ASP A 1 84 ? -63.771 35.876 11.659 1.00 78.81 81 ASP A CA 1
ATOM 683 C C . ASP A 1 84 ? -62.320 35.685 12.142 1.00 78.72 81 ASP A C 1
ATOM 684 O O . ASP A 1 84 ? -61.857 36.492 12.952 1.00 78.05 81 ASP A O 1
ATOM 689 N N . LYS A 1 85 ? -61.608 34.636 11.712 1.00 77.15 82 LYS A N 1
ATOM 690 C CA . LYS A 1 85 ? -60.253 34.365 12.276 1.00 75.70 82 LYS A CA 1
ATOM 691 C C . LYS A 1 85 ? -59.210 34.338 11.157 1.00 74.55 82 LYS A C 1
ATOM 692 O O . LYS A 1 85 ? -58.117 33.788 11.326 1.00 74.72 82 LYS A O 1
ATOM 698 N N . LEU A 1 86 ? -59.556 34.902 10.007 1.00 73.94 83 LEU A N 1
ATOM 699 C CA . LEU A 1 86 ? -58.598 34.985 8.881 1.00 73.46 83 LEU A CA 1
ATOM 700 C C . LEU A 1 86 ? -57.347 35.781 9.289 1.00 74.08 83 LEU A C 1
ATOM 701 O O . LEU A 1 86 ? -57.459 36.806 10.010 1.00 74.48 83 LEU A O 1
ATOM 706 N N . ARG A 1 87 ? -56.169 35.317 8.847 1.00 74.20 84 ARG A N 1
ATOM 707 C CA . ARG A 1 87 ? -54.888 35.969 9.183 1.00 73.68 84 ARG A CA 1
ATOM 708 C C . ARG A 1 87 ? -54.078 36.225 7.952 1.00 73.29 84 ARG A C 1
ATOM 709 O O . ARG A 1 87 ? -53.840 35.308 7.172 1.00 75.32 84 ARG A O 1
ATOM 717 N N . THR A 1 88 ? -53.671 37.470 7.725 1.00 71.56 85 THR A N 1
ATOM 718 C CA . THR A 1 88 ? -53.002 37.801 6.439 1.00 71.65 85 THR A CA 1
ATOM 719 C C . THR A 1 88 ? -51.655 38.413 6.780 1.00 69.88 85 THR A C 1
ATOM 720 O O . THR A 1 88 ? -51.597 39.378 7.469 1.00 69.73 85 THR A O 1
ATOM 724 N N . VAL A 1 89 ? -50.583 37.775 6.322 1.00 69.53 86 VAL A N 1
ATOM 725 C CA . VAL A 1 89 ? -49.248 38.265 6.604 1.00 68.75 86 VAL A CA 1
ATOM 726 C C . VAL A 1 89 ? -48.686 38.871 5.310 1.00 69.28 86 VAL A C 1
ATOM 727 O O . VAL A 1 89 ? -48.493 38.159 4.319 1.00 68.90 86 VAL A O 1
ATOM 731 N N . HIS A 1 90 ? -48.414 40.166 5.364 1.00 70.14 87 HIS A N 1
ATOM 732 C CA A HIS A 1 90 ? -47.877 40.898 4.226 0.50 71.40 87 HIS A CA 1
ATOM 733 C CA B HIS A 1 90 ? -47.866 40.882 4.209 0.50 70.91 87 HIS A CA 1
ATOM 734 C C . HIS A 1 90 ? -46.385 41.158 4.442 1.00 71.70 87 HIS A C 1
ATOM 735 O O . HIS A 1 90 ? -46.005 41.856 5.362 1.00 67.92 87 HIS A O 1
ATOM 748 N N . THR A 1 91 ? -45.556 40.563 3.587 1.00 73.96 88 THR A N 1
ATOM 749 C CA . THR A 1 91 ? -44.150 40.959 3.485 1.00 76.85 88 THR A CA 1
ATOM 750 C C . THR A 1 91 ? -43.828 41.384 2.051 1.00 77.25 88 THR A C 1
ATOM 751 O O . THR A 1 91 ? -44.660 41.367 1.141 1.00 78.18 88 THR A O 1
ATOM 755 N N . ASP A 1 92 ? -42.562 41.665 1.880 1.00 78.20 89 ASP A N 1
ATOM 756 C CA . ASP A 1 92 ? -42.002 42.376 0.762 1.00 79.33 89 ASP A CA 1
ATOM 757 C C . ASP A 1 92 ? -42.512 41.754 -0.544 1.00 79.12 89 ASP A C 1
ATOM 758 O O . ASP A 1 92 ? -43.213 42.402 -1.349 1.00 81.17 89 ASP A O 1
ATOM 763 N N . LYS A 1 93 ? -42.286 40.487 -0.755 1.00 77.02 90 LYS A N 1
ATOM 764 C CA . LYS A 1 93 ? -42.883 39.992 -2.007 1.00 76.83 90 LYS A CA 1
ATOM 765 C C . LYS A 1 93 ? -43.778 38.786 -1.796 1.00 76.27 90 LYS A C 1
ATOM 766 O O . LYS A 1 93 ? -43.941 37.949 -2.678 1.00 76.01 90 LYS A O 1
ATOM 772 N N . LEU A 1 94 ? -44.332 38.693 -0.588 1.00 75.46 91 LEU A N 1
ATOM 773 C CA . LEU A 1 94 ? -45.041 37.521 -0.179 1.00 76.04 91 LEU A CA 1
ATOM 774 C C . LEU A 1 94 ? -46.265 37.873 0.668 1.00 76.25 91 LEU A C 1
ATOM 775 O O . LEU A 1 94 ? -46.181 38.671 1.633 1.00 75.64 91 LEU A O 1
ATOM 780 N N . ILE A 1 95 ? -47.396 37.299 0.280 1.00 75.48 92 ILE A N 1
ATOM 781 C CA . ILE A 1 95 ? -48.599 37.352 1.061 1.00 76.49 92 ILE A CA 1
ATOM 782 C C . ILE A 1 95 ? -49.067 35.931 1.390 1.00 76.13 92 ILE A C 1
ATOM 783 O O . ILE A 1 95 ? -49.123 35.046 0.525 1.00 77.17 92 ILE A O 1
ATOM 788 N N . GLU A 1 96 ? -49.367 35.769 2.667 1.00 75.48 93 GLU A N 1
ATOM 789 C CA . GLU A 1 96 ? -49.751 34.529 3.318 1.00 76.42 93 GLU A CA 1
ATOM 790 C C . GLU A 1 96 ? -51.108 34.737 3.959 1.00 74.48 93 GLU A C 1
ATOM 791 O O . GLU A 1 96 ? -51.236 35.508 4.879 1.00 73.18 93 GLU A O 1
ATOM 797 N N . ILE A 1 97 ? -52.110 34.031 3.449 1.00 74.42 94 ILE A N 1
ATOM 798 C CA . ILE A 1 97 ? -53.441 34.064 4.062 1.00 74.81 94 ILE A CA 1
ATOM 799 C C . ILE A 1 97 ? -53.768 32.707 4.688 1.00 74.55 94 ILE A C 1
ATOM 800 O O . ILE A 1 97 ? -53.697 31.685 4.017 1.00 73.38 94 ILE A O 1
ATOM 805 N N . SER A 1 98 ? -54.109 32.717 5.976 1.00 73.07 95 SER A N 1
ATOM 806 C CA . SER A 1 98 ? -54.460 31.496 6.697 1.00 73.83 95 SER A CA 1
ATOM 807 C C . SER A 1 98 ? -55.932 31.524 6.950 1.00 73.36 95 SER A C 1
ATOM 808 O O . SER A 1 98 ? -56.462 32.542 7.396 1.00 72.94 95 SER A O 1
ATOM 811 N N . PHE A 1 99 ? -56.567 30.384 6.706 1.00 71.68 96 PHE A N 1
ATOM 812 C CA . PHE A 1 99 ? -57.995 30.240 6.904 1.00 71.37 96 PHE A CA 1
ATOM 813 C C . PHE A 1 99 ? -58.211 29.093 7.924 1.00 70.27 96 PHE A C 1
ATOM 814 O O . PHE A 1 99 ? -58.223 27.916 7.555 1.00 71.18 96 PHE A O 1
ATOM 822 N N . PRO A 1 100 ? -58.382 29.434 9.205 1.00 70.23 97 PRO A N 1
ATOM 823 C CA . PRO A 1 100 ? -58.619 28.320 10.167 1.00 70.23 97 PRO A CA 1
ATOM 824 C C . PRO A 1 100 ? -59.951 27.584 9.906 1.00 71.56 97 PRO A C 1
ATOM 825 O O . PRO A 1 100 ? -60.919 28.166 9.287 1.00 71.75 97 PRO A O 1
ATOM 829 N N . THR A 1 101 ? -60.023 26.316 10.342 1.00 70.14 98 THR A N 1
ATOM 830 C CA . THR A 1 101 ? -61.204 25.542 10.107 1.00 69.60 98 THR A CA 1
ATOM 831 C C . THR A 1 101 ? -61.548 24.801 11.346 1.00 70.70 98 THR A C 1
ATOM 832 O O . THR A 1 101 ? -60.670 24.564 12.159 1.00 71.60 98 THR A O 1
ATOM 836 N N . THR A 1 102 ? -62.827 24.432 11.499 1.00 70.35 99 THR A N 1
ATOM 837 C CA . THR A 1 102 ? -63.257 23.609 12.609 1.00 70.78 99 THR A CA 1
ATOM 838 C C . THR A 1 102 ? -62.563 22.241 12.624 1.00 71.81 99 THR A C 1
ATOM 839 O O . THR A 1 102 ? -62.019 21.833 13.632 1.00 73.20 99 THR A O 1
ATOM 843 N N . VAL A 1 103 ? -62.539 21.575 11.483 1.00 73.53 100 VAL A N 1
ATOM 844 C CA . VAL A 1 103 ? -62.074 20.214 11.379 1.00 73.89 100 VAL A CA 1
ATOM 845 C C . VAL A 1 103 ? -60.585 20.184 10.966 1.00 75.23 100 VAL A C 1
ATOM 846 O O . VAL A 1 103 ? -60.059 21.041 10.250 1.00 74.86 100 VAL A O 1
ATOM 851 N N . ALA B 1 3 ? -61.773 63.264 8.924 1.00 98.73 0 ALA B N 1
ATOM 852 C CA . ALA B 1 3 ? -62.181 62.064 9.713 1.00 98.50 0 ALA B CA 1
ATOM 853 C C . ALA B 1 3 ? -61.289 61.866 10.952 1.00 98.18 0 ALA B C 1
ATOM 854 O O . ALA B 1 3 ? -61.640 62.303 12.055 1.00 98.43 0 ALA B O 1
ATOM 864 N N . LYS B 1 5 ? -58.204 61.255 13.925 1.00 92.60 2 LYS B N 1
ATOM 865 C CA . LYS B 1 5 ? -57.459 62.099 14.849 1.00 91.04 2 LYS B CA 1
ATOM 866 C C . LYS B 1 5 ? -56.803 61.280 15.962 1.00 88.89 2 LYS B C 1
ATOM 867 O O . LYS B 1 5 ? -57.450 60.907 16.975 1.00 88.98 2 LYS B O 1
ATOM 873 N N . LEU B 1 6 ? -55.522 60.992 15.753 1.00 85.07 3 LEU B N 1
ATOM 874 C CA . LEU B 1 6 ? -54.741 60.239 16.710 1.00 83.72 3 LEU B CA 1
ATOM 875 C C . LEU B 1 6 ? -54.427 61.130 17.913 1.00 82.02 3 LEU B C 1
ATOM 876 O O . LEU B 1 6 ? -53.890 62.231 17.762 1.00 81.79 3 LEU B O 1
ATOM 881 N N . ILE B 1 7 ? -54.811 60.686 19.098 1.00 79.40 4 ILE B N 1
ATOM 882 C CA . ILE B 1 7 ? -54.400 61.403 20.282 1.00 78.84 4 ILE B CA 1
ATOM 883 C C . ILE B 1 7 ? -53.474 60.634 21.210 1.00 77.21 4 ILE B C 1
ATOM 884 O O . ILE B 1 7 ? -53.661 59.445 21.411 1.00 77.54 4 ILE B O 1
ATOM 889 N N . ASN B 1 8 ? -52.434 61.287 21.716 1.00 75.72 5 ASN B N 1
ATOM 890 C CA . ASN B 1 8 ? -51.370 60.583 22.467 1.00 75.05 5 ASN B CA 1
ATOM 891 C C . ASN B 1 8 ? -51.968 60.313 23.836 1.00 73.93 5 ASN B C 1
ATOM 892 O O . ASN B 1 8 ? -52.458 61.218 24.429 1.00 74.23 5 ASN B O 1
ATOM 897 N N . THR B 1 9 ? -52.004 59.070 24.300 1.00 72.67 6 THR B N 1
ATOM 898 C CA . THR B 1 9 ? -52.647 58.781 25.569 1.00 72.91 6 THR B CA 1
ATOM 899 C C . THR B 1 9 ? -51.592 58.281 26.569 1.00 72.78 6 THR B C 1
ATOM 900 O O . THR B 1 9 ? -51.929 57.774 27.623 1.00 72.06 6 THR B O 1
ATOM 904 N N . THR B 1 10 ? -50.312 58.446 26.205 1.00 71.93 7 THR B N 1
ATOM 905 C CA . THR B 1 10 ? -49.197 57.868 26.943 1.00 72.06 7 THR B CA 1
ATOM 906 C C . THR B 1 10 ? -49.256 58.257 28.450 1.00 72.53 7 THR B C 1
ATOM 907 O O . THR B 1 10 ? -49.062 57.403 29.311 1.00 73.01 7 THR B O 1
ATOM 911 N N . TRP B 1 11 ? -49.592 59.508 28.745 1.00 70.90 8 TRP B N 1
ATOM 912 C CA . TRP B 1 11 ? -49.504 60.047 30.128 1.00 70.74 8 TRP B CA 1
ATOM 913 C C . TRP B 1 11 ? -50.535 59.391 31.028 1.00 69.61 8 TRP B C 1
ATOM 914 O O . TRP B 1 11 ? -50.376 59.459 32.200 1.00 70.88 8 TRP B O 1
ATOM 925 N N . THR B 1 12 ? -51.527 58.664 30.479 1.00 70.35 9 THR B N 1
ATOM 926 C CA . THR B 1 12 ? -52.562 58.002 31.318 1.00 68.79 9 THR B CA 1
ATOM 927 C C . THR B 1 12 ? -52.469 56.493 31.161 1.00 69.71 9 THR B C 1
ATOM 928 O O . THR B 1 12 ? -53.405 55.802 31.598 1.00 70.92 9 THR B O 1
ATOM 932 N N . HIS B 1 13 ? -51.373 55.978 30.568 1.00 67.96 10 HIS B N 1
ATOM 933 C CA . HIS B 1 13 ? -51.143 54.541 30.453 1.00 70.19 10 HIS B CA 1
ATOM 934 C C . HIS B 1 13 ? -49.778 54.243 31.001 1.00 70.08 10 HIS B C 1
ATOM 935 O O . HIS B 1 13 ? -48.992 53.503 30.367 1.00 71.34 10 HIS B O 1
ATOM 942 N N . GLN B 1 14 ? -49.471 54.796 32.147 1.00 69.65 11 GLN B N 1
ATOM 943 C CA . GLN B 1 14 ? -48.178 54.592 32.749 1.00 71.41 11 GLN B CA 1
ATOM 944 C C . GLN B 1 14 ? -47.922 53.162 33.197 1.00 72.63 11 GLN B C 1
ATOM 945 O O . GLN B 1 14 ? -46.801 52.672 33.077 1.00 73.02 11 GLN B O 1
ATOM 951 N N . GLU B 1 15 ? -48.958 52.454 33.613 1.00 73.43 12 GLU B N 1
ATOM 952 C CA . GLU B 1 15 ? -48.770 51.067 33.962 1.00 75.74 12 GLU B CA 1
ATOM 953 C C . GLU B 1 15 ? -48.346 50.246 32.730 1.00 74.39 12 GLU B C 1
ATOM 954 O O . GLU B 1 15 ? -47.380 49.523 32.781 1.00 75.15 12 GLU B O 1
ATOM 960 N N . LEU B 1 16 ? -49.108 50.309 31.664 1.00 72.67 13 LEU B N 1
ATOM 961 C CA . LEU B 1 16 ? -48.732 49.578 30.449 1.00 73.75 13 LEU B CA 1
ATOM 962 C C . LEU B 1 16 ? -47.366 50.031 29.966 1.00 72.95 13 LEU B C 1
ATOM 963 O O . LEU B 1 16 ? -46.535 49.204 29.693 1.00 75.71 13 LEU B O 1
ATOM 968 N N . VAL B 1 17 ? -47.101 51.325 29.908 1.00 73.21 14 VAL B N 1
ATOM 969 C CA . VAL B 1 17 ? -45.813 51.812 29.378 1.00 73.34 14 VAL B CA 1
ATOM 970 C C . VAL B 1 17 ? -44.595 51.237 30.179 1.00 73.43 14 VAL B C 1
ATOM 971 O O . VAL B 1 17 ? -43.643 50.682 29.627 1.00 73.96 14 VAL B O 1
ATOM 975 N N . ASN B 1 18 ? -44.642 51.355 31.472 1.00 71.42 15 ASN B N 1
ATOM 976 C CA . ASN B 1 18 ? -43.614 50.761 32.294 1.00 73.89 15 ASN B CA 1
ATOM 977 C C . ASN B 1 18 ? -43.525 49.250 32.378 1.00 73.55 15 ASN B C 1
ATOM 978 O O . ASN B 1 18 ? -42.438 48.727 32.477 1.00 75.38 15 ASN B O 1
ATOM 983 N N . ASN B 1 19 ? -44.641 48.556 32.376 1.00 72.36 16 ASN B N 1
ATOM 984 C CA . ASN B 1 19 ? -44.569 47.129 32.237 1.00 74.13 16 ASN B CA 1
ATOM 985 C C . ASN B 1 19 ? -43.823 46.719 30.966 1.00 72.86 16 ASN B C 1
ATOM 986 O O . ASN B 1 19 ? -43.077 45.763 30.988 1.00 74.53 16 ASN B O 1
ATOM 991 N N . GLN B 1 20 ? -44.059 47.400 29.869 1.00 72.90 17 GLN B N 1
ATOM 992 C CA . GLN B 1 20 ? -43.361 47.061 28.621 1.00 74.00 17 GLN B CA 1
ATOM 993 C C . GLN B 1 20 ? -41.867 47.449 28.704 1.00 74.72 17 GLN B C 1
ATOM 994 O O . GLN B 1 20 ? -41.014 46.650 28.315 1.00 76.36 17 GLN B O 1
ATOM 1000 N N . LEU B 1 21 ? -41.550 48.647 29.224 1.00 71.98 18 LEU B N 1
ATOM 1001 C CA . LEU B 1 21 ? -40.171 49.065 29.285 1.00 71.49 18 LEU B CA 1
ATOM 1002 C C . LEU B 1 21 ? -39.417 48.207 30.306 1.00 71.83 18 LEU B C 1
ATOM 1003 O O . LEU B 1 21 ? -38.275 47.867 30.091 1.00 71.80 18 LEU B O 1
ATOM 1008 N N . ASP B 1 22 ? -40.045 47.851 31.413 1.00 69.67 19 ASP B N 1
ATOM 1009 C CA . ASP B 1 22 ? -39.363 47.023 32.405 1.00 69.50 19 ASP B CA 1
ATOM 1010 C C . ASP B 1 22 ? -39.127 45.558 31.953 1.00 68.96 19 ASP B C 1
ATOM 1011 O O . ASP B 1 22 ? -38.218 44.876 32.445 1.00 67.90 19 ASP B O 1
ATOM 1016 N N . ASN B 1 23 ? -39.940 45.042 31.035 1.00 68.85 20 ASN B N 1
ATOM 1017 C CA . ASN B 1 23 ? -39.972 43.581 30.875 1.00 68.31 20 ASN B CA 1
ATOM 1018 C C . ASN B 1 23 ? -39.682 43.115 29.452 1.00 69.55 20 ASN B C 1
ATOM 1019 O O . ASN B 1 23 ? -39.672 41.914 29.190 1.00 69.54 20 ASN B O 1
ATOM 1024 N N . THR B 1 24 ? -39.462 44.056 28.533 1.00 70.15 21 THR B N 1
ATOM 1025 C CA . THR B 1 24 ? -39.154 43.702 27.165 1.00 68.69 21 THR B CA 1
ATOM 1026 C C . THR B 1 24 ? -37.980 44.550 26.646 1.00 70.27 21 THR B C 1
ATOM 1027 O O . THR B 1 24 ? -37.474 45.457 27.350 1.00 65.95 21 THR B O 1
ATOM 1031 N N . ASP B 1 25 ? -37.611 44.327 25.365 1.00 70.80 22 ASP B N 1
ATOM 1032 C CA . ASP B 1 25 ? -36.496 45.064 24.767 1.00 71.41 22 ASP B CA 1
ATOM 1033 C C . ASP B 1 25 ? -36.844 46.499 24.365 1.00 71.16 22 ASP B C 1
ATOM 1034 O O . ASP B 1 25 ? -35.951 47.245 23.974 1.00 70.27 22 ASP B O 1
ATOM 1039 N N . ALA B 1 26 ? -38.116 46.903 24.491 1.00 71.29 23 ALA B N 1
ATOM 1040 C CA . ALA B 1 26 ? -38.562 48.284 24.130 1.00 71.14 23 ALA B CA 1
ATOM 1041 C C . ALA B 1 26 ? -37.895 49.303 25.028 1.00 72.28 23 ALA B C 1
ATOM 1042 O O . ALA B 1 26 ? -37.906 49.122 26.279 1.00 70.07 23 ALA B O 1
ATOM 1044 N N . PHE B 1 27 ? -37.358 50.391 24.451 1.00 71.06 24 PHE B N 1
ATOM 1045 C CA . PHE B 1 27 ? -36.879 51.483 25.365 1.00 70.70 24 PHE B CA 1
ATOM 1046 C C . PHE B 1 27 ? -37.761 52.707 25.192 1.00 70.25 24 PHE B C 1
ATOM 1047 O O . PHE B 1 27 ? -37.554 53.725 25.831 1.00 70.15 24 PHE B O 1
ATOM 1055 N N . LEU B 1 28 ? -38.711 52.615 24.270 1.00 70.53 25 LEU B N 1
ATOM 1056 C CA . LEU B 1 28 ? -39.674 53.671 23.999 1.00 71.90 25 LEU B CA 1
ATOM 1057 C C . LEU B 1 28 ? -41.012 52.960 23.810 1.00 72.25 25 LEU B C 1
ATOM 1058 O O . LEU B 1 28 ? -41.141 52.051 22.948 1.00 73.86 25 LEU B O 1
ATOM 1063 N N . VAL B 1 29 ? -42.013 53.422 24.553 1.00 72.26 26 VAL B N 1
ATOM 1064 C CA . VAL B 1 29 ? -43.355 52.876 24.556 1.00 72.83 26 VAL B CA 1
ATOM 1065 C C . VAL B 1 29 ? -44.335 54.022 24.621 1.00 73.44 26 VAL B C 1
ATOM 1066 O O . VAL B 1 29 ? -44.320 54.772 25.567 1.00 72.96 26 VAL B O 1
ATOM 1070 N N . GLU B 1 30 ? -45.184 54.142 23.603 1.00 74.02 27 GLU B N 1
ATOM 1071 C CA . GLU B 1 30 ? -46.197 55.206 23.557 1.00 74.87 27 GLU B CA 1
ATOM 1072 C C . GLU B 1 30 ? -47.547 54.607 23.208 1.00 74.19 27 GLU B C 1
ATOM 1073 O O . GLU B 1 30 ? -47.648 53.606 22.457 1.00 73.26 27 GLU B O 1
ATOM 1079 N N . THR B 1 31 ? -48.595 55.222 23.748 1.00 73.13 28 THR B N 1
ATOM 1080 C CA . THR B 1 31 ? -49.928 54.777 23.389 1.00 72.87 28 THR B CA 1
ATOM 1081 C C . THR B 1 31 ? -50.712 55.953 22.795 1.00 72.43 28 THR B C 1
ATOM 1082 O O . THR B 1 31 ? -50.512 57.112 23.207 1.00 72.50 28 THR B O 1
ATOM 1086 N N . TYR B 1 32 ? -51.606 55.621 21.864 1.00 71.63 29 TYR B N 1
ATOM 1087 C CA . TYR B 1 32 ? -52.509 56.560 21.219 1.00 73.00 29 TYR B CA 1
ATOM 1088 C C . TYR B 1 32 ? -53.894 55.957 21.071 1.00 73.33 29 TYR B C 1
ATOM 1089 O O . TYR B 1 32 ? -54.046 54.734 21.061 1.00 73.95 29 TYR B O 1
ATOM 1098 N N . SER B 1 33 ? -54.852 56.824 20.762 1.00 75.05 30 SER B N 1
ATOM 1099 C CA . SER B 1 33 ? -56.239 56.475 20.467 1.00 75.69 30 SER B CA 1
ATOM 1100 C C . SER B 1 33 ? -56.729 57.284 19.295 1.00 76.58 30 SER B C 1
ATOM 1101 O O . SER B 1 33 ? -56.511 58.495 19.255 1.00 75.62 30 SER B O 1
ATOM 1104 N N . ALA B 1 34 ? -57.438 56.620 18.378 1.00 77.18 31 ALA B N 1
ATOM 1105 C CA . ALA B 1 34 ? -58.210 57.276 17.310 1.00 77.89 31 ALA B CA 1
ATOM 1106 C C . ALA B 1 34 ? -59.627 56.771 17.495 1.00 77.72 31 ALA B C 1
ATOM 1107 O O . ALA B 1 34 ? -59.940 55.677 17.072 1.00 77.78 31 ALA B O 1
ATOM 1109 N N . GLY B 1 35 ? -60.451 57.517 18.209 1.00 77.86 32 GLY B N 1
ATOM 1110 C CA . GLY B 1 35 ? -61.772 57.023 18.614 1.00 78.29 32 GLY B CA 1
ATOM 1111 C C . GLY B 1 35 ? -61.673 55.799 19.498 1.00 78.16 32 GLY B C 1
ATOM 1112 O O . GLY B 1 35 ? -60.886 55.781 20.450 1.00 77.27 32 GLY B O 1
ATOM 1113 N N . ASN B 1 36 ? -62.432 54.746 19.155 1.00 78.01 33 ASN B N 1
ATOM 1114 C CA . ASN B 1 36 ? -62.255 53.463 19.853 1.00 76.86 33 ASN B CA 1
ATOM 1115 C C . ASN B 1 36 ? -61.160 52.556 19.316 1.00 74.52 33 ASN B C 1
ATOM 1116 O O . ASN B 1 36 ? -60.951 51.452 19.849 1.00 74.20 33 ASN B O 1
ATOM 1121 N N . THR B 1 37 ? -60.381 53.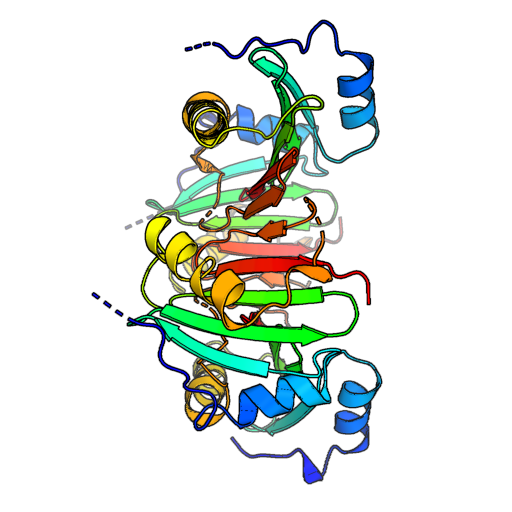034 18.341 1.00 72.52 34 THR B N 1
ATOM 1122 C CA . THR B 1 37 ? -59.142 52.293 17.970 1.00 71.86 34 THR B CA 1
ATOM 1123 C C . THR B 1 37 ? -57.915 52.577 18.892 1.00 71.96 34 THR B C 1
ATOM 1124 O O . THR B 1 37 ? -57.570 53.737 19.089 1.00 72.51 34 THR B O 1
ATOM 1128 N N . ASP B 1 38 ? -57.227 51.536 19.380 1.00 70.23 35 ASP B N 1
ATOM 1129 C CA . ASP B 1 38 ? -56.051 51.740 20.234 1.00 72.17 35 ASP B CA 1
ATOM 1130 C C . ASP B 1 38 ? -54.788 51.491 19.433 1.00 71.36 35 ASP B C 1
ATOM 1131 O O . ASP B 1 38 ? -54.728 50.571 18.664 1.00 71.29 35 ASP B O 1
ATOM 1136 N N . VAL B 1 39 ? -53.767 52.277 19.719 1.00 71.58 36 VAL B N 1
ATOM 1137 C CA . VAL B 1 39 ? -52.454 52.173 19.091 1.00 71.58 36 VAL B CA 1
ATOM 1138 C C . VAL B 1 39 ? -51.381 52.087 20.219 1.00 71.63 36 VAL B C 1
ATOM 1139 O O . VAL B 1 39 ? -51.400 52.867 21.185 1.00 70.24 36 VAL B O 1
ATOM 1143 N N . VAL B 1 40 ? -50.497 51.102 20.094 1.00 71.10 37 VAL B N 1
ATOM 1144 C CA . VAL B 1 40 ? -49.254 51.056 20.840 1.00 71.61 37 VAL B CA 1
ATOM 1145 C C . VAL B 1 40 ? -48.097 51.188 19.819 1.00 71.04 37 VAL B C 1
ATOM 1146 O O . VAL B 1 40 ? -48.080 50.490 18.813 1.00 71.08 37 VAL B O 1
ATOM 1150 N N . PHE B 1 41 ? -47.190 52.119 20.095 1.00 70.24 38 PHE B N 1
ATOM 1151 C CA . PHE B 1 41 ? -45.965 52.270 19.349 1.00 73.36 38 PHE B CA 1
ATOM 1152 C C . PHE B 1 41 ? -44.733 51.969 20.232 1.00 73.30 38 PHE B C 1
ATOM 1153 O O . PHE B 1 41 ? -44.581 52.538 21.314 1.00 73.79 38 PHE B O 1
ATOM 1161 N N . THR B 1 42 ? -43.830 51.108 19.720 1.00 74.09 39 THR B N 1
ATOM 1162 C CA . THR B 1 42 ? -42.582 50.837 20.454 1.00 74.38 39 THR B CA 1
ATOM 1163 C C . THR B 1 42 ? -41.339 50.934 19.528 1.00 72.79 39 THR B C 1
ATOM 1164 O O . THR B 1 42 ? -41.443 50.751 18.283 1.00 72.33 39 THR B O 1
ATOM 1168 N N . GLN B 1 43 ? -40.225 51.324 20.149 1.00 71.03 40 GLN B N 1
ATOM 1169 C CA . GLN B 1 43 ? -38.851 51.156 19.666 1.00 70.51 40 GLN B CA 1
ATOM 1170 C C . GLN B 1 43 ? -37.968 50.326 20.638 1.00 70.39 40 GLN B C 1
ATOM 1171 O O . GLN B 1 43 ? -38.021 50.518 21.825 1.00 71.07 40 GLN B O 1
ATOM 1177 N N . ALA B 1 44 ? -37.210 49.390 20.080 1.00 71.27 41 ALA B N 1
ATOM 1178 C CA . ALA B 1 44 ? -36.252 48.529 20.745 1.00 71.29 41 ALA B CA 1
ATOM 1179 C C . ALA B 1 44 ? -35.033 48.487 19.828 1.00 71.90 41 ALA B C 1
ATOM 1180 O O . ALA B 1 44 ? -35.113 48.853 18.692 1.00 72.17 41 ALA B O 1
ATOM 1182 N N . PRO B 1 45 ? -33.896 48.009 20.326 1.00 72.11 42 PRO B N 1
ATOM 1183 C CA . PRO B 1 45 ? -32.806 47.762 19.380 1.00 71.50 42 PRO B CA 1
ATOM 1184 C C . PRO B 1 45 ? -33.287 46.798 18.251 1.00 72.10 42 PRO B C 1
ATOM 1185 O O . PRO B 1 45 ? -33.864 45.769 18.527 1.00 72.54 42 PRO B O 1
ATOM 1189 N N . LYS B 1 46 ? -33.088 47.178 16.992 1.00 71.50 43 LYS B N 1
ATOM 1190 C CA . LYS B 1 46 ? -33.309 46.295 15.865 1.00 72.68 43 LYS B CA 1
ATOM 1191 C C . LYS B 1 46 ? -34.732 46.310 15.319 1.00 72.61 43 LYS B C 1
ATOM 1192 O O . LYS B 1 46 ? -34.974 45.730 14.260 1.00 70.53 43 LYS B O 1
ATOM 1198 N N . HIS B 1 47 ? -35.658 46.942 16.027 1.00 72.63 44 HIS B N 1
ATOM 1199 C CA . HIS B 1 47 ? -37.021 47.075 15.441 1.00 74.01 44 HIS B CA 1
ATOM 1200 C C . HIS B 1 47 ? -37.965 48.093 16.175 1.00 74.47 44 HIS B C 1
ATOM 1201 O O . HIS B 1 47 ? -37.942 48.274 17.423 1.00 74.11 44 HIS B O 1
ATOM 1208 N N . TYR B 1 48 ? -38.787 48.753 15.369 1.00 73.03 45 TYR B N 1
ATOM 1209 C CA . TYR B 1 48 ? -40.001 49.380 15.858 1.00 72.33 45 TYR B CA 1
ATOM 1210 C C . TYR B 1 48 ? -41.190 48.437 15.691 1.00 73.83 45 TYR B C 1
ATOM 1211 O O . TYR B 1 48 ? -41.216 47.584 14.806 1.00 73.92 45 TYR B O 1
ATOM 1220 N N . GLU B 1 49 ? -42.209 48.641 16.505 1.00 75.68 46 GLU B N 1
ATOM 1221 C CA . GLU B 1 49 ? -43.501 47.919 16.381 1.00 76.73 46 GLU B CA 1
ATOM 1222 C C . GLU B 1 49 ? -44.676 48.899 16.487 1.00 75.89 46 GLU B C 1
ATOM 1223 O O . GLU B 1 49 ? -44.612 49.800 17.307 1.00 75.10 46 GLU B O 1
ATOM 1229 N N . LEU B 1 50 ? -45.715 48.701 15.659 1.00 75.51 47 LEU B N 1
ATOM 1230 C CA . LEU B 1 50 ? -47.028 49.368 15.797 1.00 75.83 47 LEU B CA 1
ATOM 1231 C C . LEU B 1 50 ? -48.091 48.294 16.033 1.00 76.23 47 LEU B C 1
ATOM 1232 O O . LEU B 1 50 ? -48.099 47.293 15.322 1.00 73.78 47 LEU B O 1
ATOM 1237 N N . LEU B 1 51 ? -48.928 48.477 17.069 1.00 76.02 48 LEU B N 1
ATOM 1238 C CA . LEU B 1 51 ? -50.052 47.554 17.358 1.00 76.50 48 LEU B CA 1
ATOM 1239 C C . LEU B 1 51 ? -51.300 48.383 17.215 1.00 75.36 48 LEU B C 1
ATOM 1240 O O . LEU B 1 51 ? -51.438 49.366 17.894 1.00 75.05 48 LEU B O 1
ATOM 1245 N N . ILE B 1 52 ? -52.200 47.989 16.332 1.00 75.43 49 ILE B N 1
ATOM 1246 C CA . ILE B 1 52 ? -53.412 48.774 16.076 1.00 75.01 49 ILE B CA 1
ATOM 1247 C C . ILE B 1 52 ? -54.566 47.794 16.217 1.00 74.63 49 ILE B C 1
ATOM 1248 O O . ILE B 1 52 ? -54.653 46.822 15.423 1.00 75.56 49 ILE B O 1
ATOM 1253 N N . SER B 1 53 ? -55.483 48.097 17.139 1.00 72.85 50 SER B N 1
ATOM 1254 C CA . SER B 1 53 ? -56.576 47.220 17.514 1.00 73.52 50 SER B CA 1
ATOM 1255 C C . SER B 1 53 ? -57.861 47.984 17.834 1.00 73.81 50 SER B C 1
ATOM 1256 O O . SER B 1 53 ? -57.817 49.141 18.254 1.00 74.17 50 SER B O 1
ATOM 1259 N N . ASN B 1 54 ? -58.997 47.275 17.780 1.00 73.96 51 ASN B N 1
ATOM 1260 C CA . ASN B 1 54 ? -60.286 47.837 18.164 1.00 73.40 51 ASN B CA 1
ATOM 1261 C C . ASN B 1 54 ? -61.105 46.675 18.720 1.00 75.26 51 ASN B C 1
ATOM 1262 O O . ASN B 1 54 ? -61.282 45.645 18.013 1.00 75.19 51 ASN B O 1
ATOM 1267 N N . LYS B 1 55 ? -61.597 46.826 19.960 1.00 73.46 52 LYS B N 1
ATOM 1268 C CA . LYS B 1 55 ? -62.364 45.796 20.662 1.00 75.28 52 LYS B CA 1
ATOM 1269 C C . LYS B 1 55 ? -63.802 45.673 20.100 1.00 74.85 52 LYS B C 1
ATOM 1270 O O . LYS B 1 55 ? -64.495 44.669 20.309 1.00 74.23 52 LYS B O 1
ATOM 1276 N N . HIS B 1 56 ? -64.238 46.731 19.422 1.00 74.42 53 HIS B N 1
ATOM 1277 C CA . HIS B 1 56 ? -65.633 46.929 19.094 1.00 75.03 53 HIS B CA 1
ATOM 1278 C C . HIS B 1 56 ? -65.932 46.614 17.642 1.00 74.03 53 HIS B C 1
ATOM 1279 O O . HIS B 1 56 ? -67.023 46.221 17.304 1.00 74.06 53 HIS B O 1
ATOM 1286 N N . ARG B 1 57 ? -64.951 46.765 16.774 1.00 73.97 54 ARG B N 1
ATOM 1287 C CA . ARG B 1 57 ? -65.194 46.553 15.341 1.00 73.68 54 ARG B CA 1
ATOM 1288 C C . ARG B 1 57 ? -63.879 46.293 14.611 1.00 72.70 54 ARG B C 1
ATOM 1289 O O . ARG B 1 57 ? -62.818 46.513 15.171 1.00 73.36 54 ARG B O 1
ATOM 1297 N N . ALA B 1 58 ? -63.955 45.854 13.366 1.00 71.67 55 ALA B N 1
ATOM 1298 C CA . ALA B 1 58 ? -62.766 45.748 12.533 1.00 72.14 55 ALA B CA 1
ATOM 1299 C C . ALA B 1 58 ? -62.033 47.099 12.351 1.00 72.16 55 ALA B C 1
ATOM 1300 O O . ALA B 1 58 ? -62.672 48.138 12.215 1.00 72.39 55 ALA B O 1
ATOM 1302 N N . VAL B 1 59 ? -60.702 47.079 12.379 1.00 72.65 56 VAL B N 1
ATOM 1303 C CA . VAL B 1 59 ? -59.893 48.239 11.999 1.00 73.79 56 VAL B CA 1
ATOM 1304 C C . VAL B 1 59 ? -60.110 48.526 10.508 1.00 74.88 56 VAL B C 1
ATOM 1305 O O . VAL B 1 59 ? -60.136 47.577 9.674 1.00 75.45 56 VAL B O 1
ATOM 1309 N N . LYS B 1 60 ? -60.398 49.777 10.142 1.00 76.05 57 LYS B N 1
ATOM 1310 C CA . LYS B 1 60 ? -60.649 50.022 8.692 1.00 77.13 57 LYS B CA 1
ATOM 1311 C C . LYS B 1 60 ? -59.334 50.188 7.927 1.00 76.55 57 LYS B C 1
ATOM 1312 O O . LYS B 1 60 ? -58.301 50.470 8.541 1.00 75.80 57 LYS B O 1
ATOM 1318 N N . ASP B 1 61 ? -59.355 49.999 6.611 1.00 76.32 58 ASP B N 1
ATOM 1319 C CA . ASP B 1 61 ? -58.160 50.166 5.763 1.00 76.77 58 ASP B CA 1
ATOM 1320 C C . ASP B 1 61 ? -57.617 51.582 5.874 1.00 75.92 58 ASP B C 1
ATOM 1321 O O . ASP B 1 61 ? -56.415 51.779 5.952 1.00 75.25 58 ASP B O 1
ATOM 1326 N N . ASN B 1 62 ? -58.542 52.545 5.907 1.00 76.13 59 ASN B N 1
ATOM 1327 C CA A ASN B 1 62 ? -58.273 53.961 6.066 0.50 76.23 59 ASN B CA 1
ATOM 1328 C CA B ASN B 1 62 ? -58.174 53.963 6.045 0.50 75.94 59 ASN B CA 1
ATOM 1329 C C . ASN B 1 62 ? -57.562 54.315 7.390 1.00 76.44 59 ASN B C 1
ATOM 1330 O O . ASN B 1 62 ? -56.605 55.095 7.427 1.00 76.59 59 ASN B O 1
ATOM 1339 N N . GLU B 1 63 ? -58.037 53.732 8.485 1.00 75.43 60 GLU B N 1
ATOM 1340 C CA . GLU B 1 63 ? -57.326 53.929 9.717 1.00 75.52 60 GLU B CA 1
ATOM 1341 C C . GLU B 1 63 ? -55.925 53.353 9.666 1.00 74.64 60 GLU B C 1
ATOM 1342 O O . GLU B 1 63 ? -54.987 53.985 10.126 1.00 75.73 60 GLU B O 1
ATOM 1348 N N . LEU B 1 64 ? -55.785 52.117 9.223 1.00 74.02 61 LEU B N 1
ATOM 1349 C CA . LEU B 1 64 ? -54.468 51.482 9.061 1.00 75.15 61 LEU B CA 1
ATOM 1350 C C . LEU B 1 64 ? -53.482 52.407 8.297 1.00 75.36 61 LEU B C 1
ATOM 1351 O O . LEU B 1 64 ? -52.369 52.679 8.750 1.00 75.20 61 LEU B O 1
ATOM 1356 N N . GLU B 1 65 ? -53.894 52.816 7.097 1.00 74.79 62 GLU B N 1
ATOM 1357 C CA . GLU B 1 65 ? -53.103 53.691 6.253 1.00 75.86 62 GLU B CA 1
ATOM 1358 C C . GLU B 1 65 ? -52.635 54.983 6.889 1.00 74.21 62 GLU B C 1
ATOM 1359 O O . GLU B 1 65 ? -51.467 55.316 6.823 1.00 72.89 62 GLU B O 1
ATOM 1365 N N . VAL B 1 66 ? -53.593 55.748 7.394 1.00 73.47 63 VAL B N 1
ATOM 1366 C CA . VAL B 1 66 ? -53.372 57.000 8.062 1.00 74.29 63 VAL B CA 1
ATOM 1367 C C . VAL B 1 66 ? -52.480 56.829 9.322 1.00 74.25 63 VAL B C 1
ATOM 1368 O O . VAL B 1 66 ? -51.540 57.589 9.521 1.00 73.90 63 VAL B O 1
ATOM 1372 N N . ILE B 1 67 ? -52.750 55.835 10.155 1.00 74.56 64 ILE B N 1
ATOM 1373 C CA . ILE B 1 67 ? -51.869 55.587 11.303 1.00 74.24 64 ILE B CA 1
ATOM 1374 C C . ILE B 1 67 ? -50.466 55.187 10.853 1.00 75.26 64 ILE B C 1
ATOM 1375 O O . ILE B 1 67 ? -49.483 55.755 11.334 1.00 74.17 64 ILE B O 1
ATOM 1380 N N . ARG B 1 68 ? -50.371 54.251 9.900 1.00 76.57 65 ARG B N 1
ATOM 1381 C CA . ARG B 1 68 ? -49.065 53.694 9.542 1.00 77.66 65 ARG B CA 1
ATOM 1382 C C . ARG B 1 68 ? -48.172 54.810 8.925 1.00 77.41 65 ARG B C 1
ATOM 1383 O O . ARG B 1 68 ? -47.007 54.948 9.306 1.00 77.35 65 ARG B O 1
ATOM 1391 N N . GLU B 1 69 ? -48.740 55.613 8.035 1.00 75.29 66 GLU B N 1
ATOM 1392 C CA . GLU B 1 69 ? -48.024 56.726 7.380 1.00 76.09 66 GLU B CA 1
ATOM 1393 C C . GLU B 1 69 ? -47.636 57.881 8.318 1.00 74.52 66 GLU B C 1
ATOM 1394 O O . GLU B 1 69 ? -46.578 58.479 8.169 1.00 72.14 66 GLU B O 1
ATOM 1400 N N . PHE B 1 70 ? -48.487 58.197 9.276 1.00 73.56 67 PHE B N 1
ATOM 1401 C CA . PHE B 1 70 ? -48.111 59.184 10.306 1.00 74.10 67 PHE B CA 1
ATOM 1402 C C . PHE B 1 70 ? -46.861 58.711 11.076 1.00 74.45 67 PHE B C 1
ATOM 1403 O O . PHE B 1 70 ? -45.919 59.474 11.269 1.00 73.89 67 PHE B O 1
ATOM 1411 N N . PHE B 1 71 ? -46.828 57.445 11.486 1.00 74.92 68 PHE B N 1
ATOM 1412 C CA . PHE B 1 71 ? -45.663 56.993 12.204 1.00 76.21 68 PHE B CA 1
ATOM 1413 C C . PHE B 1 71 ? -44.430 56.943 11.288 1.00 78.08 68 PHE B C 1
ATOM 1414 O O . PHE B 1 71 ? -43.385 57.373 11.702 1.00 80.05 68 PHE B O 1
ATOM 1422 N N . LEU B 1 72 ? -44.553 56.498 10.039 1.00 77.46 69 LEU B N 1
ATOM 1423 C CA . LEU B 1 72 ? -43.415 56.558 9.156 1.00 79.14 69 LEU B CA 1
ATOM 1424 C C . LEU B 1 72 ? -42.963 57.981 8.874 1.00 79.60 69 LEU B C 1
ATOM 1425 O O . LEU B 1 72 ? -41.787 58.233 8.688 1.00 79.36 69 LEU B O 1
ATOM 1430 N N . LYS B 1 73 ? -43.894 58.912 8.804 1.00 81.38 70 LYS B N 1
ATOM 1431 C CA . LYS B 1 73 ? -43.528 60.259 8.452 1.00 82.59 70 LYS B CA 1
ATOM 1432 C C . LYS B 1 73 ? -42.952 60.962 9.627 1.00 83.26 70 LYS B C 1
ATOM 1433 O O . LYS B 1 73 ? -42.040 61.757 9.487 1.00 83.47 70 LYS B O 1
ATOM 1439 N N . ARG B 1 74 ? -43.402 60.620 10.824 1.00 85.55 71 ARG B N 1
ATOM 1440 C CA . ARG B 1 74 ? -43.109 61.485 11.927 1.00 85.45 71 ARG B CA 1
ATOM 1441 C C . ARG B 1 74 ? -42.310 60.884 13.059 1.00 86.26 71 ARG B C 1
ATOM 1442 O O . ARG B 1 74 ? -41.662 61.634 13.752 1.00 87.02 71 ARG B O 1
ATOM 1450 N N . LYS B 1 75 ? -42.355 59.562 13.262 1.00 85.19 72 LYS B N 1
ATOM 1451 C CA . LYS B 1 75 ? -41.902 58.963 14.512 1.00 84.64 72 LYS B CA 1
ATOM 1452 C C . LYS B 1 75 ? -40.721 58.009 14.346 1.00 83.67 72 LYS B C 1
ATOM 1453 O O . LYS B 1 75 ? -39.979 57.730 15.302 1.00 83.46 72 LYS B O 1
ATOM 1459 N N . ILE B 1 76 ? -40.563 57.510 13.131 1.00 81.02 73 ILE B N 1
ATOM 1460 C CA . ILE B 1 76 ? -39.663 56.405 12.845 1.00 80.06 73 ILE B CA 1
ATOM 1461 C C . ILE B 1 76 ? -38.432 56.953 12.108 1.00 79.97 73 ILE B C 1
ATOM 1462 O O . ILE B 1 76 ? -38.571 57.779 11.212 1.00 78.31 73 ILE B O 1
ATOM 1467 N N . ASP B 1 77 ? -37.237 56.554 12.563 1.00 79.38 74 ASP B N 1
ATOM 1468 C CA . ASP B 1 77 ? -35.993 57.104 12.051 1.00 78.48 74 ASP B CA 1
ATOM 1469 C C . ASP B 1 77 ? -35.696 56.409 10.740 1.00 79.36 74 ASP B C 1
ATOM 1470 O O . ASP B 1 77 ? -35.343 55.224 10.700 1.00 77.16 74 ASP B O 1
ATOM 1475 N N . LYS B 1 78 ? -35.816 57.168 9.665 1.00 80.51 75 LYS B N 1
ATOM 1476 C CA . LYS B 1 78 ? -35.809 56.513 8.397 1.00 83.16 75 LYS B CA 1
ATOM 1477 C C . LYS B 1 78 ? -34.423 56.186 7.904 1.00 82.20 75 LYS B C 1
ATOM 1478 O O . LYS B 1 78 ? -34.233 55.289 7.097 1.00 84.48 75 LYS B O 1
ATOM 1484 N N . ASP B 1 79 ? -33.444 56.849 8.476 1.00 81.10 76 ASP B N 1
ATOM 1485 C CA . ASP B 1 79 ? -32.066 56.427 8.327 1.00 79.91 76 ASP B CA 1
ATOM 1486 C C . ASP B 1 79 ? -31.755 55.026 8.783 1.00 78.70 76 ASP B C 1
ATOM 1487 O O . ASP B 1 79 ? -30.880 54.435 8.212 1.00 79.23 76 ASP B O 1
ATOM 1492 N N . ILE B 1 80 ? -32.399 54.531 9.845 1.00 77.18 77 ILE B N 1
ATOM 1493 C CA . ILE B 1 80 ? -32.114 53.174 10.341 1.00 75.74 77 ILE B CA 1
ATOM 1494 C C . ILE B 1 80 ? -33.151 52.099 9.913 1.00 74.63 77 ILE B C 1
ATOM 1495 O O . ILE B 1 80 ? -32.920 50.907 10.067 1.00 73.19 77 ILE B O 1
ATOM 1500 N N . VAL B 1 81 ? -34.268 52.533 9.344 1.00 73.44 78 VAL B N 1
ATOM 1501 C CA . VAL B 1 81 ? -35.389 51.637 9.122 1.00 73.98 78 VAL B CA 1
ATOM 1502 C C . VAL B 1 81 ? -35.107 50.840 7.811 1.00 73.01 78 VAL B C 1
ATOM 1503 O O . VAL B 1 81 ? -34.566 51.390 6.887 1.00 68.49 78 VAL B O 1
ATOM 1507 N N . LEU B 1 82 ? -35.416 49.546 7.819 1.00 73.20 79 LEU B N 1
ATOM 1508 C CA . LEU B 1 82 ? -35.112 48.640 6.737 1.00 74.56 79 LEU B CA 1
ATOM 1509 C C . LEU B 1 82 ? -36.435 48.420 5.990 1.00 75.14 79 LEU B C 1
ATOM 1510 O O . LEU B 1 82 ? -37.175 47.483 6.318 1.00 74.99 79 LEU B O 1
ATOM 1523 N N . ASP B 1 84 ? -37.365 47.474 3.048 1.00 76.57 81 ASP B N 1
ATOM 1524 C CA A ASP B 1 84 ? -37.442 46.176 2.387 0.50 76.32 81 ASP B CA 1
ATOM 1525 C CA B ASP B 1 84 ? -37.640 46.200 2.380 0.50 75.30 81 ASP B CA 1
ATOM 1526 C C . ASP B 1 84 ? -37.864 45.045 3.361 1.00 75.82 81 ASP B C 1
ATOM 1527 O O . ASP B 1 84 ? -38.165 43.929 2.959 1.00 76.01 81 ASP B O 1
ATOM 1536 N N . LYS B 1 85 ? -37.836 45.310 4.653 1.00 74.91 82 LYS B N 1
ATOM 1537 C CA . LYS B 1 85 ? -38.113 44.206 5.563 1.00 74.93 82 LYS B CA 1
ATOM 1538 C C . LYS B 1 85 ? -39.404 44.378 6.381 1.00 74.95 82 LYS B C 1
ATOM 1539 O O . LYS B 1 85 ? -39.567 43.742 7.454 1.00 73.67 82 LYS B O 1
ATOM 1545 N N . LEU B 1 86 ? -40.305 45.251 5.910 1.00 75.47 83 LEU B N 1
ATOM 1546 C CA . LEU B 1 86 ? -41.565 45.526 6.659 1.00 76.83 83 LEU B CA 1
ATOM 1547 C C . LEU B 1 86 ? -42.426 44.278 6.778 1.00 76.34 83 LEU B C 1
ATOM 1548 O O . LEU B 1 86 ? -42.403 43.422 5.927 1.00 73.77 83 LEU B O 1
ATOM 1553 N N . ARG B 1 87 ? -43.111 44.126 7.904 1.00 75.93 84 ARG B N 1
ATOM 1554 C CA . ARG B 1 87 ? -43.955 42.964 8.031 1.00 75.51 84 ARG B CA 1
ATOM 1555 C C . ARG B 1 87 ? -45.293 43.366 8.687 1.00 74.08 84 ARG B C 1
ATOM 1556 O O . ARG B 1 87 ? -45.310 44.016 9.690 1.00 71.73 84 ARG B O 1
ATOM 1564 N N . THR B 1 88 ? -46.410 43.046 8.026 1.00 73.31 85 THR B N 1
ATOM 1565 C CA . THR B 1 88 ? -47.713 43.456 8.539 1.00 74.00 85 THR B CA 1
ATOM 1566 C C . THR B 1 88 ? -48.508 42.172 8.767 1.00 72.50 85 THR B C 1
ATOM 1567 O O . THR B 1 88 ? -48.653 41.362 7.859 1.00 71.37 85 THR B O 1
ATOM 1571 N N . VAL B 1 89 ? -48.982 41.978 9.977 1.00 70.81 86 VAL B N 1
ATOM 1572 C CA . VAL B 1 89 ? -49.788 40.793 10.215 1.00 71.15 86 VAL B CA 1
ATOM 1573 C C . VAL B 1 89 ? -51.196 41.321 10.493 1.00 71.61 86 VAL B C 1
ATOM 1574 O O . VAL B 1 89 ? -51.425 42.019 11.500 1.00 71.52 86 VAL B O 1
ATOM 1578 N N . HIS B 1 90 ? -52.143 40.921 9.654 1.00 70.96 87 HIS B N 1
ATOM 1579 C CA . HIS B 1 90 ? -53.454 41.522 9.744 1.00 72.01 87 HIS B CA 1
ATOM 1580 C C . HIS B 1 90 ? -54.439 40.479 10.247 1.00 71.78 87 HIS B C 1
ATOM 1581 O O . HIS B 1 90 ? -54.513 39.402 9.704 1.00 69.41 87 HIS B O 1
ATOM 1588 N N . THR B 1 91 ? -55.172 40.790 11.316 1.00 72.07 88 THR B N 1
ATOM 1589 C CA . THR B 1 91 ? -56.460 40.115 11.571 1.00 71.70 88 THR B CA 1
ATOM 1590 C C . THR B 1 91 ? -57.487 41.287 11.715 1.00 71.91 88 THR B C 1
ATOM 1591 O O . THR B 1 91 ? -57.102 42.465 11.794 1.00 70.09 88 THR B O 1
ATOM 1595 N N . ASP B 1 92 ? -58.778 40.981 11.779 1.00 72.79 89 ASP B N 1
ATOM 1596 C CA . ASP B 1 92 ? -59.791 42.052 11.725 1.00 74.44 89 ASP B CA 1
ATOM 1597 C C . ASP B 1 92 ? -59.645 43.105 12.821 1.00 74.22 89 ASP B C 1
ATOM 1598 O O . ASP B 1 92 ? -59.656 44.312 12.523 1.00 74.40 89 ASP B O 1
ATOM 1603 N N . LYS B 1 93 ? -59.442 42.663 14.055 1.00 72.86 90 LYS B N 1
ATOM 1604 C CA . LYS B 1 93 ? -59.383 43.640 15.146 1.00 74.08 90 LYS B CA 1
ATOM 1605 C C . LYS B 1 93 ? -58.002 43.910 15.691 1.00 72.51 90 LYS B C 1
ATOM 1606 O O . LYS B 1 93 ? -57.869 44.690 16.602 1.00 72.58 90 LYS B O 1
ATOM 1612 N N . LEU B 1 94 ? -56.973 43.298 15.112 1.00 73.48 91 LEU B N 1
ATOM 1613 C CA . LEU B 1 94 ? -55.569 43.544 15.524 1.00 72.66 91 LEU B CA 1
ATOM 1614 C C . LEU B 1 94 ? -54.643 43.532 14.316 1.00 72.84 91 LEU B C 1
ATOM 1615 O O . LEU B 1 94 ? -54.557 42.519 13.599 1.00 73.06 91 LEU B O 1
ATOM 1620 N N . ILE B 1 95 ? -53.884 44.602 14.144 1.00 72.31 92 ILE B N 1
ATOM 1621 C CA . ILE B 1 95 ? -52.853 44.615 13.100 1.00 73.65 92 ILE B CA 1
ATOM 1622 C C . ILE B 1 95 ? -51.524 44.905 13.762 1.00 73.15 92 ILE B C 1
ATOM 1623 O O . ILE B 1 95 ? -51.448 45.795 14.608 1.00 73.82 92 ILE B O 1
ATOM 1628 N N . GLU B 1 96 ? -50.499 44.125 13.401 1.00 73.18 93 GLU B N 1
ATOM 1629 C CA . GLU B 1 96 ? -49.140 44.274 13.982 1.00 72.55 93 GLU B CA 1
ATOM 1630 C C . GLU B 1 96 ? -48.240 44.648 12.809 1.00 72.45 93 GLU B C 1
ATOM 1631 O O . GLU B 1 96 ? -48.212 43.902 11.842 1.00 71.24 93 GLU B O 1
ATOM 1637 N N . ILE B 1 97 ? -47.523 45.775 12.875 1.00 71.75 94 ILE B N 1
ATOM 1638 C CA . ILE B 1 97 ? -46.545 46.125 11.811 1.00 73.26 94 ILE B CA 1
ATOM 1639 C C . ILE B 1 97 ? -45.166 46.161 12.453 1.00 73.71 94 ILE B C 1
ATOM 1640 O O . ILE B 1 97 ? -44.973 46.751 13.549 1.00 72.58 94 ILE B O 1
ATOM 1645 N N . SER B 1 98 ? -44.220 45.476 11.810 1.00 72.64 95 SER B N 1
ATOM 1646 C CA . SER B 1 98 ? -42.885 45.433 12.402 1.00 72.93 95 SER B CA 1
ATOM 1647 C C . SER B 1 98 ? -41.991 46.130 11.441 1.00 72.71 95 SER B C 1
ATOM 1648 O O . SER B 1 98 ? -42.073 45.857 10.218 1.00 69.56 95 SER B O 1
ATOM 1651 N N . PHE B 1 99 ? -41.161 47.043 11.983 1.00 71.91 96 PHE B N 1
ATOM 1652 C CA . PHE B 1 99 ? -40.211 47.772 11.121 1.00 72.32 96 PHE B CA 1
ATOM 1653 C C . PHE B 1 99 ? -38.813 47.464 11.635 1.00 72.20 96 PHE B C 1
ATOM 1654 O O . PHE B 1 99 ? -38.385 48.090 12.596 1.00 72.99 96 PHE B O 1
ATOM 1662 N N . PRO B 1 100 ? -38.117 46.474 11.026 1.00 71.80 97 PRO B N 1
ATOM 1663 C CA . PRO B 1 100 ? -36.729 46.166 11.413 1.00 71.17 97 PRO B CA 1
ATOM 1664 C C . PRO B 1 100 ? -35.775 47.377 11.123 1.00 71.47 97 PRO B C 1
ATOM 1665 O O . PRO B 1 100 ? -35.970 48.141 10.137 1.00 71.15 97 PRO B O 1
ATOM 1669 N N . THR B 1 101 ? -34.732 47.508 11.948 1.00 71.04 98 THR B N 1
ATOM 1670 C CA . THR B 1 101 ? -33.794 48.611 11.868 1.00 69.15 98 THR B CA 1
ATOM 1671 C C . THR B 1 101 ? -32.381 48.028 11.827 1.00 70.25 98 THR B C 1
ATOM 1672 O O . THR B 1 101 ? -32.171 46.867 12.196 1.00 69.90 98 THR B O 1
ATOM 1676 N N . THR B 1 102 ? -31.431 48.775 11.257 1.00 70.05 99 THR B N 1
ATOM 1677 C CA . THR B 1 102 ? -30.053 48.320 11.170 1.00 70.74 99 THR B CA 1
ATOM 1678 C C . THR B 1 102 ? -29.445 48.074 12.576 1.00 71.65 99 THR B C 1
ATOM 1679 O O . THR B 1 102 ? -28.649 47.156 12.757 1.00 72.58 99 THR B O 1
ATOM 1683 N N . VAL B 1 103 ? -29.878 48.850 13.556 1.00 70.84 100 VAL B N 1
ATOM 1684 C CA . VAL B 1 103 ? -29.270 48.822 14.853 1.00 72.79 100 VAL B CA 1
ATOM 1685 C C . VAL B 1 103 ? -30.400 49.011 15.911 1.00 73.28 100 VAL B C 1
ATOM 1686 O O . VAL B 1 103 ? -31.516 49.464 15.497 1.00 73.13 100 VAL B O 1
ATOM 1691 N N . ALA C 1 3 ? -11.507 59.929 -4.720 1.00 85.61 0 ALA C N 1
ATOM 1692 C CA . ALA C 1 3 ? -12.113 58.660 -4.191 1.00 85.31 0 ALA C CA 1
ATOM 1693 C C . ALA C 1 3 ? -12.517 58.696 -2.715 1.00 85.55 0 ALA C C 1
ATOM 1694 O O . ALA C 1 3 ? -12.313 59.687 -2.002 1.00 84.93 0 ALA C O 1
ATOM 1704 N N . LYS C 1 5 ? -13.519 58.116 1.167 1.00 82.43 2 LYS C N 1
ATOM 1705 C CA . LYS C 1 5 ? -13.105 57.813 2.510 1.00 80.25 2 LYS C CA 1
ATOM 1706 C C . LYS C 1 5 ? -14.261 57.951 3.496 1.00 77.68 2 LYS C C 1
ATOM 1707 O O . LYS C 1 5 ? -15.326 58.496 3.213 1.00 76.21 2 LYS C O 1
ATOM 1713 N N . LEU C 1 6 ? -14.028 57.381 4.656 1.00 75.41 3 LEU C N 1
ATOM 1714 C CA . LEU C 1 6 ? -14.926 57.432 5.761 1.00 74.03 3 LEU C CA 1
ATOM 1715 C C . LEU C 1 6 ? -14.915 58.823 6.408 1.00 72.60 3 LEU C C 1
ATOM 1716 O O . LEU C 1 6 ? -13.864 59.384 6.686 1.00 71.70 3 LEU C O 1
ATOM 1721 N N . ILE C 1 7 ? -16.103 59.391 6.581 1.00 70.73 4 ILE C N 1
ATOM 1722 C CA . ILE C 1 7 ? -16.274 60.598 7.351 1.00 70.18 4 ILE C CA 1
ATOM 1723 C C . ILE C 1 7 ? -17.037 60.179 8.590 1.00 69.39 4 ILE C C 1
ATOM 1724 O O . ILE C 1 7 ? -17.987 59.439 8.491 1.00 69.15 4 ILE C O 1
ATOM 1729 N N . ASN C 1 8 ? -16.532 60.575 9.752 1.00 70.00 5 ASN C N 1
ATOM 1730 C CA . ASN C 1 8 ? -17.164 60.387 11.057 1.00 69.85 5 ASN C CA 1
ATOM 1731 C C . ASN C 1 8 ? -18.341 61.345 11.145 1.00 70.32 5 ASN C C 1
ATOM 1732 O O . ASN C 1 8 ? -18.161 62.552 11.001 1.00 70.05 5 ASN C O 1
ATOM 1737 N N . THR C 1 9 ? -19.555 60.804 11.317 1.00 71.38 6 THR C N 1
ATOM 1738 C CA . THR C 1 9 ? -20.799 61.602 11.305 1.00 69.77 6 THR C CA 1
ATOM 1739 C C . THR C 1 9 ? -21.505 61.565 12.654 1.00 69.40 6 THR C C 1
ATOM 1740 O O . THR C 1 9 ? -22.661 61.997 12.795 1.00 68.29 6 THR C O 1
ATOM 1744 N N . THR C 1 10 ? -20.817 60.996 13.623 1.00 68.62 7 THR C N 1
ATOM 1745 C CA . THR C 1 10 ? -21.386 60.745 14.930 1.00 69.51 7 THR C CA 1
ATOM 1746 C C . THR C 1 10 ? -22.133 61.975 15.505 1.00 69.10 7 THR C C 1
ATOM 1747 O O . THR C 1 10 ? -23.233 61.821 16.008 1.00 69.12 7 THR C O 1
ATOM 1751 N N . TRP C 1 11 ? -21.557 63.181 15.368 1.00 67.84 8 TRP C N 1
ATOM 1752 C CA . TRP C 1 11 ? -22.146 64.399 15.936 1.00 66.36 8 TRP C CA 1
ATOM 1753 C C . TRP C 1 11 ? -23.537 64.716 15.350 1.00 67.94 8 TRP C C 1
ATOM 1754 O O . TRP C 1 11 ? -24.345 65.396 16.003 1.00 67.64 8 TRP C O 1
ATOM 1765 N N . THR C 1 12 ? -23.800 64.244 14.116 1.00 66.28 9 THR C N 1
ATOM 1766 C CA . THR C 1 12 ? -25.076 64.498 13.448 1.00 66.98 9 THR C CA 1
ATOM 1767 C C . THR C 1 12 ? -26.120 63.422 13.818 1.00 68.39 9 THR C C 1
ATOM 1768 O O . THR C 1 12 ? -27.236 63.570 13.428 1.00 68.10 9 THR C O 1
ATOM 1772 N N . HIS C 1 13 ? -25.759 62.402 14.639 1.00 70.85 10 HIS C N 1
ATOM 1773 C CA . HIS C 1 13 ? -26.641 61.271 14.975 1.00 72.44 10 HIS C CA 1
ATOM 1774 C C . HIS C 1 13 ? -26.703 60.961 16.472 1.00 73.79 10 HIS C C 1
ATOM 1775 O O . HIS C 1 13 ? -26.531 59.795 16.848 1.00 74.07 10 HIS C O 1
ATOM 1782 N N . GLN C 1 14 ? -26.923 61.993 17.315 1.00 74.25 11 GLN C N 1
ATOM 1783 C CA . GLN C 1 14 ? -26.784 61.857 18.753 1.00 75.70 11 GLN C CA 1
ATOM 1784 C C . GLN C 1 14 ? -27.898 61.061 19.421 1.00 76.12 11 GLN C C 1
ATOM 1785 O O . GLN C 1 14 ? -27.665 60.346 20.389 1.00 74.87 11 GLN C O 1
ATOM 1791 N N . GLU C 1 15 ? -29.101 61.238 18.889 1.00 77.20 12 GLU C N 1
ATOM 1792 C CA . GLU C 1 15 ? -30.213 60.348 19.130 1.00 79.05 12 GLU C CA 1
ATOM 1793 C C . GLU C 1 15 ? -29.861 58.868 18.986 1.00 77.75 12 GLU C C 1
ATOM 1794 O O . GLU C 1 15 ? -29.917 58.152 19.991 1.00 77.47 12 GLU C O 1
ATOM 1800 N N . LEU C 1 16 ? -29.537 58.416 17.765 1.00 76.27 13 LEU C N 1
ATOM 1801 C CA . LEU C 1 16 ? -29.074 57.041 17.522 1.00 75.82 13 LEU C CA 1
ATOM 1802 C C . LEU C 1 16 ? -28.016 56.608 18.581 1.00 75.89 13 LEU C C 1
ATOM 1803 O O . LEU C 1 16 ? -28.229 55.653 19.344 1.00 77.31 13 LEU C O 1
ATOM 1808 N N . VAL C 1 17 ? -26.945 57.392 18.702 1.00 72.99 14 VAL C N 1
ATOM 1809 C CA . VAL C 1 17 ? -25.804 57.095 19.536 1.00 71.76 14 VAL C CA 1
ATOM 1810 C C . VAL C 1 17 ? -26.213 56.895 21.002 1.00 70.18 14 VAL C C 1
ATOM 1811 O O . VAL C 1 17 ? -25.846 55.901 21.578 1.00 68.81 14 VAL C O 1
ATOM 1815 N N . ASN C 1 18 ? -27.043 57.782 21.547 1.00 68.64 15 ASN C N 1
ATOM 1816 C CA . ASN C 1 18 ? -27.443 57.673 22.957 1.00 69.79 15 ASN C CA 1
ATOM 1817 C C . ASN C 1 18 ? -28.433 56.578 23.222 1.00 68.86 15 ASN C C 1
ATOM 1818 O O . ASN C 1 18 ? -28.441 56.024 24.341 1.00 66.37 15 ASN C O 1
ATOM 1823 N N . ASN C 1 19 ? -29.343 56.355 22.249 1.00 65.90 16 ASN C N 1
ATOM 1824 C CA . ASN C 1 19 ? -30.240 55.205 22.302 1.00 68.07 16 ASN C CA 1
ATOM 1825 C C . ASN C 1 19 ? -29.483 53.858 22.430 1.00 68.79 16 ASN C C 1
ATOM 1826 O O . ASN C 1 19 ? -29.926 52.966 23.141 1.00 70.71 16 ASN C O 1
ATOM 1831 N N . GLN C 1 20 ? -28.445 53.698 21.623 1.00 71.04 17 GLN C N 1
ATOM 1832 C CA . GLN C 1 20 ? -27.555 52.540 21.526 1.00 71.38 17 GLN C CA 1
ATOM 1833 C C . GLN C 1 20 ? -26.645 52.446 22.719 1.00 72.32 17 GLN C C 1
ATOM 1834 O O . GLN C 1 20 ? -26.582 51.392 23.388 1.00 74.49 17 GLN C O 1
ATOM 1840 N N . LEU C 1 21 ? -25.991 53.548 23.091 1.00 72.82 18 LEU C N 1
ATOM 1841 C CA . LEU C 1 21 ? -25.308 53.563 24.425 1.00 72.12 18 LEU C CA 1
ATOM 1842 C C . LEU C 1 21 ? -26.202 53.241 25.629 1.00 71.80 18 LEU C C 1
ATOM 1843 O O . LEU C 1 21 ? -25.828 52.423 26.569 1.00 68.56 18 LEU C O 1
ATOM 1848 N N . ASP C 1 22 ? -27.379 53.858 25.667 1.00 70.98 19 ASP C N 1
ATOM 1849 C CA . ASP C 1 22 ? -28.199 53.672 26.909 1.00 70.88 19 ASP C CA 1
ATOM 1850 C C . ASP C 1 22 ? -28.875 52.305 27.017 1.00 70.53 19 ASP C C 1
ATOM 1851 O O . ASP C 1 22 ? -29.249 51.893 28.121 1.00 70.45 19 ASP C O 1
ATOM 1856 N N . ASN C 1 23 ? -29.077 51.634 25.871 1.00 69.33 20 ASN C N 1
ATOM 1857 C CA . ASN C 1 23 ? -29.906 50.460 25.865 1.00 68.86 20 ASN C CA 1
ATOM 1858 C C . ASN C 1 23 ? -29.238 49.192 25.358 1.00 69.09 20 ASN C C 1
ATOM 1859 O O . ASN C 1 23 ? -29.911 48.166 25.206 1.00 68.89 20 ASN C O 1
ATOM 1864 N N . THR C 1 24 ? -27.940 49.253 25.088 1.00 68.52 21 THR C N 1
ATOM 1865 C CA . THR C 1 24 ? -27.191 48.050 24.732 1.00 70.17 21 THR C CA 1
ATOM 1866 C C . THR C 1 24 ? -25.907 47.972 25.566 1.00 71.31 21 THR C C 1
ATOM 1867 O O . THR C 1 24 ? -25.580 48.896 26.332 1.00 70.44 21 THR C O 1
ATOM 1871 N N . ASP C 1 25 ? -25.178 46.866 25.410 1.00 72.42 22 ASP C N 1
ATOM 1872 C CA . ASP C 1 25 ? -23.892 46.703 26.100 1.00 72.47 22 ASP C CA 1
ATOM 1873 C C . ASP C 1 25 ? -22.816 47.595 25.461 1.00 72.01 22 ASP C C 1
ATOM 1874 O O . ASP C 1 25 ? -21.732 47.599 25.967 1.00 72.12 22 ASP C O 1
ATOM 1879 N N . ALA C 1 26 ? -23.076 48.290 24.321 1.00 71.16 23 ALA C N 1
ATOM 1880 C CA . ALA C 1 26 ? -22.064 49.240 23.798 1.00 70.75 23 ALA C CA 1
ATOM 1881 C C . ALA C 1 26 ? -21.652 50.333 24.810 1.00 69.97 23 ALA C C 1
ATOM 1882 O O . ALA C 1 26 ? -22.502 50.850 25.480 1.00 70.81 23 ALA C O 1
ATOM 1884 N N . PHE C 1 27 ? -20.364 50.680 24.930 1.00 68.81 24 PHE C N 1
ATOM 1885 C CA . PHE C 1 27 ? -19.961 51.903 25.625 1.00 69.83 24 PHE C CA 1
ATOM 1886 C C . PHE C 1 27 ? -19.346 52.856 24.605 1.00 69.60 24 PHE C C 1
ATOM 1887 O O . PHE C 1 27 ? -19.038 53.970 24.941 1.00 70.69 24 PHE C O 1
ATOM 1895 N N . LEU C 1 28 ? -19.163 52.415 23.367 1.00 70.96 25 LEU C N 1
ATOM 1896 C CA A LEU C 1 28 ? -18.742 53.294 22.287 0.50 71.39 25 LEU C CA 1
ATOM 1897 C CA B LEU C 1 28 ? -18.718 53.275 22.285 0.50 71.23 25 LEU C CA 1
ATOM 1898 C C . LEU C 1 28 ? -19.594 53.011 21.049 1.00 71.61 25 LEU C C 1
ATOM 1899 O O . LEU C 1 28 ? -19.742 51.883 20.624 1.00 70.86 25 LEU C O 1
ATOM 1908 N N . VAL C 1 29 ? -20.180 54.071 20.507 1.00 71.09 26 VAL C N 1
ATOM 1909 C CA . VAL C 1 29 ? -21.075 53.985 19.388 1.00 71.24 26 VAL C CA 1
ATOM 1910 C C . VAL C 1 29 ? -20.724 55.174 18.471 1.00 71.50 26 VAL C C 1
ATOM 1911 O O . VAL C 1 29 ? -20.730 56.332 18.920 1.00 71.34 26 VAL C O 1
ATOM 1915 N N . GLU C 1 30 ? -20.310 54.880 17.262 1.00 69.14 27 GLU C N 1
ATOM 1916 C CA . GLU C 1 30 ? -20.023 55.918 16.270 1.00 70.48 27 GLU C CA 1
ATOM 1917 C C . GLU C 1 30 ? -20.704 55.609 14.939 1.00 70.37 27 GLU C C 1
ATOM 1918 O O . GLU C 1 30 ? -20.929 54.428 14.629 1.00 69.31 27 GLU C O 1
ATOM 1924 N N . THR C 1 31 ? -20.965 56.654 14.148 1.00 69.92 28 THR C N 1
ATOM 1925 C CA . THR C 1 31 ? -21.514 56.476 12.756 1.00 71.02 28 THR C CA 1
ATOM 1926 C C . THR C 1 31 ? -20.545 57.136 11.782 1.00 70.08 28 THR C C 1
ATOM 1927 O O . THR C 1 31 ? -19.896 58.130 12.106 1.00 69.93 28 THR C O 1
ATOM 1931 N N . TYR C 1 32 ? -20.411 56.544 10.608 1.00 70.55 29 TYR C N 1
ATOM 1932 C CA . TYR C 1 32 ? -19.617 57.082 9.514 1.00 70.42 29 TYR C CA 1
ATOM 1933 C C . TYR C 1 32 ? -20.389 56.961 8.216 1.00 71.22 29 TYR C C 1
ATOM 1934 O O . TYR C 1 32 ? -21.180 56.044 8.051 1.00 70.77 29 TYR C O 1
ATOM 1943 N N . SER C 1 33 ? -20.128 57.858 7.276 1.00 71.30 30 SER C N 1
ATOM 1944 C CA . SER C 1 33 ? -20.545 57.599 5.898 1.00 72.35 30 SER C CA 1
ATOM 1945 C C . SER C 1 33 ? -19.346 57.102 5.080 1.00 71.99 30 SER C C 1
ATOM 1946 O O . SER C 1 33 ? -18.195 57.447 5.361 1.00 70.96 30 SER C O 1
ATOM 1949 N N . ALA C 1 34 ? -19.627 56.288 4.067 1.00 71.70 31 ALA C N 1
ATOM 1950 C CA . ALA C 1 34 ? -18.614 55.850 3.147 1.00 72.06 31 ALA C CA 1
ATOM 1951 C C . ALA C 1 34 ? -19.303 56.078 1.828 1.00 72.54 31 ALA C C 1
ATOM 1952 O O . ALA C 1 34 ? -19.947 55.167 1.306 1.00 72.67 31 ALA C O 1
ATOM 1954 N N . GLY C 1 35 ? -19.237 57.310 1.323 1.00 73.02 32 GLY C N 1
ATOM 1955 C CA . GLY C 1 35 ? -20.110 57.730 0.215 1.00 72.80 32 GLY C CA 1
ATOM 1956 C C . GLY C 1 35 ? -21.537 57.691 0.764 1.00 73.34 32 GLY C C 1
ATOM 1957 O O . GLY C 1 35 ? -21.795 58.157 1.888 1.00 73.44 32 GLY C O 1
ATOM 1958 N N . ASN C 1 36 ? -22.454 57.102 0.000 1.00 73.85 33 ASN C N 1
ATOM 1959 C CA . ASN C 1 36 ? -23.841 56.962 0.405 1.00 74.70 33 ASN C CA 1
ATOM 1960 C C . ASN C 1 36 ? -24.105 55.632 1.074 1.00 74.95 33 ASN C C 1
ATOM 1961 O O . ASN C 1 36 ? -25.267 55.248 1.238 1.00 76.58 33 ASN C O 1
ATOM 1966 N N . THR C 1 37 ? -23.046 54.922 1.460 1.00 74.09 34 THR C N 1
ATOM 1967 C CA . THR C 1 37 ? -23.168 53.760 2.341 1.00 72.24 34 THR C CA 1
ATOM 1968 C C . THR C 1 37 ? -22.976 54.269 3.771 1.00 72.68 34 THR C C 1
ATOM 1969 O O . THR C 1 37 ? -22.058 55.078 4.035 1.00 72.05 34 THR C O 1
ATOM 1973 N N . ASP C 1 38 ? -23.801 53.757 4.692 1.00 72.21 35 ASP C N 1
ATOM 1974 C CA . ASP C 1 38 ? -23.745 54.123 6.100 1.00 72.35 35 ASP C CA 1
ATOM 1975 C C . ASP C 1 38 ? -23.162 53.029 6.935 1.00 70.70 35 ASP C C 1
ATOM 1976 O O . ASP C 1 38 ? -23.387 51.868 6.656 1.00 69.76 35 ASP C O 1
ATOM 1981 N N . VAL C 1 39 ? -22.473 53.433 7.993 1.00 68.00 36 VAL C N 1
ATOM 1982 C CA . VAL C 1 39 ? -21.713 52.522 8.841 1.00 67.34 36 VAL C CA 1
ATOM 1983 C C . VAL C 1 39 ? -22.034 52.853 10.287 1.00 67.86 36 VAL C C 1
ATOM 1984 O O . VAL C 1 39 ? -22.026 54.011 10.650 1.00 68.75 36 VAL C O 1
ATOM 1988 N N . VAL C 1 40 ? -22.374 51.870 11.106 1.00 67.51 37 VAL C N 1
ATOM 1989 C CA . VAL C 1 40 ? -22.417 52.125 12.533 1.00 69.57 37 VAL C CA 1
ATOM 1990 C C . VAL C 1 40 ? -21.292 51.263 13.073 1.00 70.55 37 VAL C C 1
ATOM 1991 O O . VAL C 1 40 ? -21.161 50.118 12.651 1.00 71.05 37 VAL C O 1
ATOM 1995 N N . PHE C 1 41 ? -20.477 51.818 13.968 1.00 71.42 38 PHE C N 1
ATOM 1996 C CA . PHE C 1 41 ? -19.365 51.111 14.603 1.00 71.91 38 PHE C CA 1
ATOM 1997 C C . PHE C 1 41 ? -19.568 51.103 16.128 1.00 71.16 38 PHE C C 1
ATOM 1998 O O . PHE C 1 41 ? -19.764 52.124 16.777 1.00 72.81 38 PHE C O 1
ATOM 2006 N N . THR C 1 42 ? -19.522 49.946 16.748 1.00 71.40 39 THR C N 1
ATOM 2007 C CA . THR C 1 42 ? -19.578 49.956 18.205 1.00 69.67 39 THR C CA 1
ATOM 2008 C C . THR C 1 42 ? -18.503 49.103 18.889 1.00 69.59 39 THR C C 1
ATOM 2009 O O . THR C 1 42 ? -17.931 48.191 18.260 1.00 66.63 39 THR C O 1
ATOM 2013 N N . GLN C 1 43 ? -18.318 49.338 20.218 1.00 67.74 40 GLN C N 1
ATOM 2014 C CA . GLN C 1 43 ? -17.536 48.458 21.090 1.00 66.05 40 GLN C CA 1
ATOM 2015 C C . GLN C 1 43 ? -18.301 48.248 22.388 1.00 66.92 40 GLN C C 1
ATOM 2016 O O . GLN C 1 43 ? -18.849 49.190 22.975 1.00 63.94 40 GLN C O 1
ATOM 2022 N N . ALA C 1 44 ? -18.346 46.977 22.790 1.00 68.42 41 ALA C N 1
ATOM 2023 C CA . ALA C 1 44 ? -18.877 46.517 24.062 1.00 68.14 41 ALA C CA 1
ATOM 2024 C C . ALA C 1 44 ? -17.842 45.595 24.730 1.00 69.50 41 ALA C C 1
ATOM 2025 O O . ALA C 1 44 ? -16.900 45.177 24.083 1.00 70.87 41 ALA C O 1
ATOM 2027 N N . PRO C 1 45 ? -18.024 45.234 26.029 1.00 69.52 42 PRO C N 1
ATOM 2028 C CA . PRO C 1 45 ? -17.220 44.128 26.529 1.00 69.39 42 PRO C CA 1
ATOM 2029 C C . PRO C 1 45 ? -17.416 42.953 25.569 1.00 70.37 42 PRO C C 1
ATOM 2030 O O . PRO C 1 45 ? -18.567 42.623 25.217 1.00 70.43 42 PRO C O 1
ATOM 2034 N N . LYS C 1 46 ? -16.301 42.404 25.068 1.00 70.46 43 LYS C N 1
ATOM 2035 C CA . LYS C 1 46 ? -16.258 41.137 24.312 1.00 68.69 43 LYS C CA 1
ATOM 2036 C C . LYS C 1 46 ? -16.498 41.192 22.793 1.00 68.50 43 LYS C C 1
ATOM 2037 O O . LYS C 1 46 ? -16.356 40.173 22.124 1.00 66.52 43 LYS C O 1
ATOM 2043 N N . HIS C 1 47 ? -16.848 42.355 22.260 1.00 67.86 44 HIS C N 1
ATOM 2044 C CA . HIS C 1 47 ? -17.004 42.469 20.827 1.00 69.42 44 HIS C CA 1
ATOM 2045 C C . HIS C 1 47 ? -17.007 43.897 20.352 1.00 68.88 44 HIS C C 1
ATOM 2046 O O . HIS C 1 47 ? -17.606 44.790 20.986 1.00 70.29 44 HIS C O 1
ATOM 2053 N N . TYR C 1 48 ? -16.379 44.113 19.215 1.00 68.15 45 TYR C N 1
ATOM 2054 C CA . TYR C 1 48 ? -16.729 45.249 18.391 1.00 68.67 45 TYR C CA 1
ATOM 2055 C C . TYR C 1 48 ? -17.755 44.766 17.376 1.00 69.95 45 TYR C C 1
ATOM 2056 O O . TYR C 1 48 ? -17.805 43.560 17.049 1.00 69.51 45 TYR C O 1
ATOM 2065 N N . GLU C 1 49 ? -18.508 45.729 16.814 1.00 71.08 46 GLU C N 1
ATOM 2066 C CA . GLU C 1 49 ? -19.414 45.479 15.704 1.00 71.30 46 GLU C CA 1
ATOM 2067 C C . GLU C 1 49 ? -19.318 46.583 14.623 1.00 71.79 46 GLU C C 1
ATOM 2068 O O . GLU C 1 49 ? -19.198 47.777 14.920 1.00 72.41 46 GLU C O 1
ATOM 2074 N N . LEU C 1 50 ? -19.465 46.162 13.386 1.00 70.96 47 LEU C N 1
ATOM 2075 C CA . LEU C 1 50 ? -19.637 47.062 12.270 1.00 73.18 47 LEU C CA 1
ATOM 2076 C C . LEU C 1 50 ? -20.949 46.721 11.616 1.00 73.13 47 LEU C C 1
ATOM 2077 O O . LEU C 1 50 ? -21.225 45.560 11.431 1.00 75.11 47 LEU C O 1
ATOM 2082 N N . LEU C 1 51 ? -21.774 47.713 11.296 1.00 72.81 48 LEU C N 1
ATOM 2083 C CA . LEU C 1 51 ? -22.971 47.454 10.519 1.00 72.07 48 LEU C CA 1
ATOM 2084 C C . LEU C 1 51 ? -22.851 48.345 9.314 1.00 70.92 48 LEU C C 1
ATOM 2085 O O . LEU C 1 51 ? -22.711 49.551 9.439 1.00 67.93 48 LEU C O 1
ATOM 2090 N N . ILE C 1 52 ? -22.914 47.740 8.138 1.00 70.21 49 ILE C N 1
ATOM 2091 C CA . ILE C 1 52 ? -22.661 48.462 6.931 1.00 70.30 49 ILE C CA 1
ATOM 2092 C C . ILE C 1 52 ? -23.912 48.284 6.098 1.00 70.63 49 ILE C C 1
ATOM 2093 O O . ILE C 1 52 ? -24.356 47.170 5.882 1.00 70.43 49 ILE C O 1
ATOM 2098 N N . SER C 1 53 ? -24.511 49.371 5.645 1.00 70.86 50 SER C N 1
ATOM 2099 C CA . SER C 1 53 ? -25.713 49.241 4.823 1.00 71.92 50 SER C CA 1
ATOM 2100 C C . SER C 1 53 ? -25.839 50.368 3.845 1.00 71.53 50 SER C C 1
ATOM 2101 O O . SER C 1 53 ? -25.279 51.457 4.014 1.00 71.09 50 SER C O 1
ATOM 2104 N N . ASN C 1 54 ? -26.705 50.150 2.897 1.00 71.56 51 ASN C N 1
ATOM 2105 C CA . ASN C 1 54 ? -26.979 51.125 1.894 1.00 72.89 51 ASN C CA 1
ATOM 2106 C C . ASN C 1 54 ? -28.465 51.025 1.572 1.00 75.02 51 ASN C C 1
ATOM 2107 O O . ASN C 1 54 ? -28.948 49.922 1.264 1.00 75.95 51 ASN C O 1
ATOM 2112 N N . LYS C 1 55 ? -29.167 52.164 1.582 1.00 76.93 52 LYS C N 1
ATOM 2113 C CA . LYS C 1 55 ? -30.624 52.175 1.346 1.00 79.02 52 LYS C CA 1
ATOM 2114 C C . LYS C 1 55 ? -31.020 51.858 -0.075 1.00 79.09 52 LYS C C 1
ATOM 2115 O O . LYS C 1 55 ? -32.061 51.222 -0.283 1.00 80.37 52 LYS C O 1
ATOM 2121 N N . HIS C 1 56 ? -30.185 52.263 -1.042 1.00 79.65 53 HIS C N 1
ATOM 2122 C CA . HIS C 1 56 ? -30.566 52.311 -2.470 1.00 79.25 53 HIS C CA 1
ATOM 2123 C C . HIS C 1 56 ? -29.964 51.206 -3.340 1.00 78.77 53 HIS C C 1
ATOM 2124 O O . HIS C 1 56 ? -30.467 50.945 -4.462 1.00 77.34 53 HIS C O 1
ATOM 2131 N N . ARG C 1 57 ? -28.889 50.572 -2.864 1.00 77.83 54 ARG C N 1
ATOM 2132 C CA . ARG C 1 57 ? -28.169 49.580 -3.707 1.00 77.13 54 ARG C CA 1
ATOM 2133 C C . ARG C 1 57 ? -27.418 48.561 -2.868 1.00 76.54 54 ARG C C 1
ATOM 2134 O O . ARG C 1 57 ? -27.371 48.655 -1.619 1.00 73.78 54 ARG C O 1
ATOM 2142 N N . ALA C 1 58 ? -26.874 47.572 -3.578 1.00 75.06 55 ALA C N 1
ATOM 2143 C CA . ALA C 1 58 ? -26.007 46.539 -3.001 1.00 75.29 55 ALA C CA 1
ATOM 2144 C C . ALA C 1 58 ? -24.707 47.160 -2.428 1.00 74.94 55 ALA C C 1
ATOM 2145 O O . ALA C 1 58 ? -24.108 48.048 -3.052 1.00 75.83 55 ALA C O 1
ATOM 2147 N N . VAL C 1 59 ? -24.252 46.700 -1.269 1.00 74.58 56 VAL C N 1
ATOM 2148 C CA . VAL C 1 59 ? -22.904 47.028 -0.821 1.00 74.07 56 VAL C CA 1
ATOM 2149 C C . VAL C 1 59 ? -21.947 46.166 -1.641 1.00 74.03 56 VAL C C 1
ATOM 2150 O O . VAL C 1 59 ? -22.131 44.964 -1.751 1.00 74.42 56 VAL C O 1
ATOM 2154 N N . LYS C 1 60 ? -20.968 46.802 -2.280 1.00 75.17 57 LYS C N 1
ATOM 2155 C CA . LYS C 1 60 ? -19.965 46.132 -3.144 1.00 75.04 57 LYS C CA 1
ATOM 2156 C C . LYS C 1 60 ? -18.844 45.444 -2.339 1.00 75.34 57 LYS C C 1
ATOM 2157 O O . LYS C 1 60 ? -18.511 45.903 -1.236 1.00 73.91 57 LYS C O 1
ATOM 2163 N N . ASP C 1 61 ? -18.299 44.343 -2.864 1.00 75.29 58 ASP C N 1
ATOM 2164 C CA . ASP C 1 61 ? -17.256 43.539 -2.184 1.00 76.42 58 ASP C CA 1
ATOM 2165 C C . ASP C 1 61 ? -16.017 44.361 -1.787 1.00 76.70 58 ASP C C 1
ATOM 2166 O O . ASP C 1 61 ? -15.433 44.216 -0.643 1.00 75.61 58 ASP C O 1
ATOM 2171 N N . ASN C 1 62 ? -15.661 45.246 -2.720 1.00 76.45 59 ASN C N 1
ATOM 2172 C CA A ASN C 1 62 ? -14.453 46.072 -2.619 0.50 77.18 59 ASN C CA 1
ATOM 2173 C CA B ASN C 1 62 ? -14.462 46.051 -2.574 0.50 77.00 59 ASN C CA 1
ATOM 2174 C C . ASN C 1 62 ? -14.629 47.280 -1.696 1.00 77.01 59 ASN C C 1
ATOM 2175 O O . ASN C 1 62 ? -13.706 47.651 -0.975 1.00 78.79 59 ASN C O 1
ATOM 2184 N N . GLU C 1 63 ? -15.818 47.876 -1.706 1.00 77.21 60 GLU C N 1
ATOM 2185 C CA . GLU C 1 63 ? -16.190 48.857 -0.654 1.00 76.87 60 GLU C CA 1
ATOM 2186 C C . GLU C 1 63 ? -16.373 48.200 0.720 1.00 76.85 60 GLU C C 1
ATOM 2187 O O . GLU C 1 63 ? -16.088 48.804 1.784 1.00 77.19 60 GLU C O 1
ATOM 2193 N N . LEU C 1 64 ? -16.826 46.960 0.743 1.00 76.11 61 LEU C N 1
ATOM 2194 C CA . LEU C 1 64 ? -16.834 46.231 2.015 1.00 76.56 61 LEU C CA 1
ATOM 2195 C C . LEU C 1 64 ? -15.386 46.165 2.571 1.00 76.04 61 LEU C C 1
ATOM 2196 O O . LEU C 1 64 ? -15.127 46.484 3.736 1.00 76.82 61 LEU C O 1
ATOM 2201 N N . GLU C 1 65 ? -14.461 45.757 1.695 1.00 75.90 62 GLU C N 1
ATOM 2202 C CA . GLU C 1 65 ? -13.032 45.635 1.969 1.00 75.91 62 GLU C CA 1
ATOM 2203 C C . GLU C 1 65 ? -12.363 46.886 2.523 1.00 74.24 62 GLU C C 1
ATOM 2204 O O . GLU C 1 65 ? -11.676 46.817 3.535 1.00 71.68 62 GLU C O 1
ATOM 2210 N N . VAL C 1 66 ? -12.493 47.977 1.760 1.00 73.15 63 VAL C N 1
ATOM 2211 C CA . VAL C 1 66 ? -12.052 49.315 2.146 1.00 71.90 63 VAL C CA 1
ATOM 2212 C C . VAL C 1 66 ? -12.522 49.680 3.579 1.00 71.47 63 VAL C C 1
ATOM 2213 O O . VAL C 1 66 ? -11.725 50.101 4.414 1.00 71.90 63 VAL C O 1
ATOM 2217 N N . ILE C 1 67 ? -13.806 49.478 3.864 1.00 71.11 64 ILE C N 1
ATOM 2218 C CA . ILE C 1 67 ? -14.375 49.799 5.188 1.00 68.32 64 ILE C CA 1
ATOM 2219 C C . ILE C 1 67 ? -13.877 48.835 6.263 1.00 70.17 64 ILE C C 1
ATOM 2220 O O . ILE C 1 67 ? -13.475 49.239 7.374 1.00 69.27 64 ILE C O 1
ATOM 2225 N N . ARG C 1 68 ? -13.898 47.547 5.952 1.00 71.03 65 ARG C N 1
ATOM 2226 C CA . ARG C 1 68 ? -13.450 46.601 6.950 1.00 72.82 65 ARG C CA 1
ATOM 2227 C C . ARG C 1 68 ? -11.998 46.943 7.273 1.00 73.00 65 ARG C C 1
ATOM 2228 O O . ARG C 1 68 ? -11.634 46.998 8.446 1.00 71.64 65 ARG C O 1
ATOM 2236 N N . GLU C 1 69 ? -11.180 47.203 6.242 1.00 71.96 66 GLU C N 1
ATOM 2237 C CA . GLU C 1 69 ? -9.781 47.469 6.552 1.00 72.57 66 GLU C CA 1
ATOM 2238 C C . GLU C 1 69 ? -9.495 48.762 7.327 1.00 71.35 66 GLU C C 1
ATOM 2239 O O . GLU C 1 69 ? -8.541 48.799 8.137 1.00 71.54 66 GLU C O 1
ATOM 2245 N N . PHE C 1 70 ? -10.279 49.811 7.051 1.00 69.85 67 PHE C N 1
ATOM 2246 C CA . PHE C 1 70 ? -10.080 51.104 7.689 1.00 70.53 67 PHE C CA 1
ATOM 2247 C C . PHE C 1 70 ? -10.311 50.989 9.212 1.00 69.43 67 PHE C C 1
ATOM 2248 O O . PHE C 1 70 ? -9.642 51.619 9.958 1.00 70.16 67 PHE C O 1
ATOM 2256 N N . PHE C 1 71 ? -11.288 50.206 9.644 1.00 69.68 68 PHE C N 1
ATOM 2257 C CA . PHE C 1 71 ? -11.532 49.973 11.068 1.00 69.28 68 PHE C CA 1
ATOM 2258 C C . PHE C 1 71 ? -10.475 49.056 11.708 1.00 69.82 68 PHE C C 1
ATOM 2259 O O . PHE C 1 71 ? -9.978 49.347 12.779 1.00 69.65 68 PHE C O 1
ATOM 2267 N N . LEU C 1 72 ? -10.090 47.987 11.007 1.00 70.60 69 LEU C N 1
ATOM 2268 C CA . LEU C 1 72 ? -8.965 47.136 11.437 1.00 70.95 69 LEU C CA 1
ATOM 2269 C C . LEU C 1 72 ? -7.647 47.871 11.634 1.00 70.76 69 LEU C C 1
ATOM 2270 O O . LEU C 1 72 ? -6.895 47.549 12.553 1.00 71.59 69 LEU C O 1
ATOM 2275 N N . LYS C 1 73 ? -7.392 48.879 10.795 1.00 70.47 70 LYS C N 1
ATOM 2276 C CA . LYS C 1 73 ? -6.172 49.687 10.860 1.00 69.73 70 LYS C CA 1
ATOM 2277 C C . LYS C 1 73 ? -6.263 50.858 11.820 1.00 70.41 70 LYS C C 1
ATOM 2278 O O . LYS C 1 73 ? -5.233 51.271 12.364 1.00 70.56 70 LYS C O 1
ATOM 2284 N N . ARG C 1 74 ? -7.452 51.438 12.003 1.00 68.92 71 ARG C N 1
ATOM 2285 C CA . ARG C 1 74 ? -7.475 52.743 12.633 1.00 69.89 71 ARG C CA 1
ATOM 2286 C C . ARG C 1 74 ? -8.291 52.849 13.886 1.00 68.94 71 ARG C C 1
ATOM 2287 O O . ARG C 1 74 ? -8.124 53.809 14.592 1.00 68.89 71 ARG C O 1
ATOM 2295 N N . LYS C 1 75 ? -9.165 51.883 14.130 1.00 69.19 72 LYS C N 1
ATOM 2296 C CA . LYS C 1 75 ? -10.249 52.009 15.105 1.00 71.13 72 LYS C CA 1
ATOM 2297 C C . LYS C 1 75 ? -10.281 50.811 16.068 1.00 70.86 72 LYS C C 1
ATOM 2298 O O . LYS C 1 75 ? -10.697 50.944 17.207 1.00 71.21 72 LYS C O 1
ATOM 2304 N N . ILE C 1 76 ? -9.847 49.647 15.582 1.00 71.38 73 ILE C N 1
ATOM 2305 C CA . ILE C 1 76 ? -9.947 48.423 16.356 1.00 70.76 73 ILE C CA 1
ATOM 2306 C C . ILE C 1 76 ? -8.550 48.028 16.872 1.00 71.04 73 ILE C C 1
ATOM 2307 O O . ILE C 1 76 ? -7.558 48.076 16.118 1.00 71.53 73 ILE C O 1
ATOM 2312 N N . ASP C 1 77 ? -8.467 47.661 18.143 1.00 70.76 74 ASP C N 1
ATOM 2313 C CA . ASP C 1 77 ? -7.200 47.158 18.727 1.00 71.58 74 ASP C CA 1
ATOM 2314 C C . ASP C 1 77 ? -7.120 45.652 18.418 1.00 72.20 74 ASP C C 1
ATOM 2315 O O . ASP C 1 77 ? -7.806 44.839 19.081 1.00 72.77 74 ASP C O 1
ATOM 2320 N N . LYS C 1 78 ? -6.316 45.289 17.406 1.00 72.56 75 LYS C N 1
ATOM 2321 C CA . LYS C 1 78 ? -6.243 43.906 16.912 1.00 71.40 75 LYS C CA 1
ATOM 2322 C C . LYS C 1 78 ? -5.663 42.984 18.007 1.00 71.61 75 LYS C C 1
ATOM 2323 O O . LYS C 1 78 ? -5.917 41.777 18.037 1.00 70.90 75 LYS C O 1
ATOM 2329 N N . ASP C 1 79 ? -4.931 43.585 18.940 1.00 70.86 76 ASP C N 1
ATOM 2330 C CA . ASP C 1 79 ? -4.385 42.855 20.055 1.00 71.07 76 ASP C CA 1
ATOM 2331 C C . ASP C 1 79 ? -5.401 42.171 20.948 1.00 70.19 76 ASP C C 1
ATOM 2332 O O . ASP C 1 79 ? -5.099 41.132 21.516 1.00 68.65 76 ASP C O 1
ATOM 2337 N N . ILE C 1 80 ? -6.591 42.743 21.074 1.00 69.81 77 ILE C N 1
ATOM 2338 C CA . ILE C 1 80 ? -7.634 42.107 21.890 1.00 70.70 77 ILE C CA 1
ATOM 2339 C C . ILE C 1 80 ? -8.629 41.259 21.068 1.00 70.65 77 ILE C C 1
ATOM 2340 O O . ILE C 1 80 ? -9.466 40.573 21.624 1.00 71.04 77 ILE C O 1
ATOM 2345 N N . VAL C 1 81 ? -8.540 41.294 19.754 1.00 71.02 78 VAL C N 1
ATOM 2346 C CA . VAL C 1 81 ? -9.531 40.613 18.959 1.00 71.13 78 VAL C CA 1
ATOM 2347 C C . VAL C 1 81 ? -9.142 39.163 18.642 1.00 72.00 78 VAL C C 1
ATOM 2348 O O . VAL C 1 81 ? -8.008 38.866 18.233 1.00 71.55 78 VAL C O 1
ATOM 2352 N N . LEU C 1 82 ? -10.102 38.265 18.868 1.00 72.88 79 LEU C N 1
ATOM 2353 C CA . LEU C 1 82 ? -9.994 36.878 18.447 1.00 74.32 79 LEU C CA 1
ATOM 2354 C C . LEU C 1 82 ? -10.113 36.812 16.917 1.00 74.43 79 LEU C C 1
ATOM 2355 O O . LEU C 1 82 ? -11.162 36.574 16.371 1.00 74.35 79 LEU C O 1
ATOM 2368 N N . ASP C 1 84 ? -9.334 34.917 14.516 1.00 75.33 81 ASP C N 1
ATOM 2369 C CA . ASP C 1 84 ? -9.840 33.785 13.760 1.00 74.67 81 ASP C CA 1
ATOM 2370 C C . ASP C 1 84 ? -11.309 33.494 14.102 1.00 73.47 81 ASP C C 1
ATOM 2371 O O . ASP C 1 84 ? -11.892 32.543 13.589 1.00 73.74 81 ASP C O 1
ATOM 2376 N N . LYS C 1 85 ? -11.918 34.332 14.935 1.00 71.56 82 LYS C N 1
ATOM 2377 C CA . LYS C 1 85 ? -13.311 34.121 15.339 1.00 70.33 82 LYS C CA 1
ATOM 2378 C C . LYS C 1 85 ? -14.259 35.205 14.792 1.00 69.67 82 LYS C C 1
ATOM 2379 O O . LYS C 1 85 ? -15.402 35.325 15.235 1.00 67.91 82 LYS C O 1
ATOM 2385 N N . LEU C 1 86 ? -13.792 35.976 13.805 1.00 69.80 83 LEU C N 1
ATOM 2386 C CA . LEU C 1 86 ? -14.639 36.976 13.153 1.00 71.41 83 LEU C CA 1
ATOM 2387 C C . LEU C 1 86 ? -15.869 36.360 12.440 1.00 71.42 83 LEU C C 1
ATOM 2388 O O . LEU C 1 86 ? -15.791 35.326 11.832 1.00 70.55 83 LEU C O 1
ATOM 2393 N N . ARG C 1 87 ? -16.996 37.034 12.563 1.00 72.09 84 ARG C N 1
ATOM 2394 C CA . ARG C 1 87 ? -18.238 36.576 12.015 1.00 72.89 84 ARG C CA 1
ATOM 2395 C C . ARG C 1 87 ? -18.826 37.677 11.119 1.00 72.46 84 ARG C C 1
ATOM 2396 O O . ARG C 1 87 ? -19.039 38.810 11.559 1.00 72.32 84 ARG C O 1
ATOM 2404 N N . THR C 1 88 ? -19.090 37.312 9.870 1.00 72.05 85 THR C N 1
ATOM 2405 C CA . THR C 1 88 ? -19.605 38.244 8.857 1.00 71.81 85 THR C CA 1
ATOM 2406 C C . THR C 1 88 ? -20.933 37.699 8.347 1.00 70.99 85 THR C C 1
ATOM 2407 O O . THR C 1 88 ? -20.971 36.598 7.801 1.00 70.55 85 THR C O 1
ATOM 2411 N N . VAL C 1 89 ? -22.002 38.474 8.548 1.00 69.75 86 VAL C N 1
ATOM 2412 C CA . VAL C 1 89 ? -23.359 38.124 8.107 1.00 68.04 86 VAL C CA 1
ATOM 2413 C C . VAL C 1 89 ? -23.666 39.037 6.923 1.00 68.26 86 VAL C C 1
ATOM 2414 O O . VAL C 1 89 ? -23.730 40.271 7.043 1.00 67.55 86 VAL C O 1
ATOM 2418 N N . HIS C 1 90 ? -23.808 38.415 5.777 1.00 68.13 87 HIS C N 1
ATOM 2419 C CA A HIS C 1 90 ? -23.964 39.158 4.560 0.50 68.97 87 HIS C CA 1
ATOM 2420 C CA B HIS C 1 90 ? -23.949 39.099 4.517 0.50 69.65 87 HIS C CA 1
ATOM 2421 C C . HIS C 1 90 ? -25.375 38.975 4.025 1.00 70.03 87 HIS C C 1
ATOM 2422 O O . HIS C 1 90 ? -25.832 37.862 3.813 1.00 68.53 87 HIS C O 1
ATOM 2435 N N . THR C 1 91 ? -26.060 40.102 3.855 1.00 71.79 88 THR C N 1
ATOM 2436 C CA . THR C 1 91 ? -27.217 40.190 2.897 1.00 74.45 88 THR C CA 1
ATOM 2437 C C . THR C 1 91 ? -26.855 41.312 1.867 1.00 75.04 88 THR C C 1
ATOM 2438 O O . THR C 1 91 ? -25.950 42.123 2.141 1.00 76.01 88 THR C O 1
ATOM 2442 N N . ASP C 1 92 ? -27.505 41.353 0.698 1.00 77.42 89 ASP C N 1
ATOM 2443 C CA . ASP C 1 92 ? -27.193 42.350 -0.375 1.00 78.03 89 ASP C CA 1
ATOM 2444 C C . ASP C 1 92 ? -26.984 43.784 0.191 1.00 77.63 89 ASP C C 1
ATOM 2445 O O . ASP C 1 92 ? -25.862 44.323 0.165 1.00 77.87 89 ASP C O 1
ATOM 2450 N N . LYS C 1 93 ? -28.064 44.364 0.728 1.00 77.06 90 LYS C N 1
ATOM 2451 C CA . LYS C 1 93 ? -28.066 45.716 1.309 1.00 76.74 90 LYS C CA 1
ATOM 2452 C C . LYS C 1 93 ? -27.513 45.837 2.720 1.00 75.88 90 LYS C C 1
ATOM 2453 O O . LYS C 1 93 ? -27.477 46.936 3.275 1.00 77.93 90 LYS C O 1
ATOM 2459 N N . LEU C 1 94 ? -27.069 44.751 3.340 1.00 74.71 91 LEU C N 1
ATOM 2460 C CA . LEU C 1 94 ? -26.660 44.896 4.777 1.00 72.13 91 LEU C CA 1
ATOM 2461 C C . LEU C 1 94 ? -25.637 43.869 5.199 1.00 71.06 91 LEU C C 1
ATOM 2462 O O . LEU C 1 94 ? -25.869 42.690 5.063 1.00 70.21 91 LEU C O 1
ATOM 2467 N N . ILE C 1 95 ? -24.488 44.338 5.685 1.00 70.93 92 ILE C N 1
ATOM 2468 C CA . ILE C 1 95 ? -23.418 43.473 6.165 1.00 70.06 92 ILE C CA 1
ATOM 2469 C C . ILE C 1 95 ? -23.107 43.717 7.641 1.00 70.15 92 ILE C C 1
ATOM 2470 O O . ILE C 1 95 ? -22.940 44.850 8.041 1.00 71.33 92 ILE C O 1
ATOM 2475 N N . GLU C 1 96 ? -23.044 42.660 8.452 1.00 70.12 93 GLU C N 1
ATOM 2476 C CA . GLU C 1 96 ? -22.713 42.824 9.877 1.00 71.08 93 GLU C CA 1
ATOM 2477 C C . GLU C 1 96 ? -21.455 42.039 10.186 1.00 70.75 93 GLU C C 1
ATOM 2478 O O . GLU C 1 96 ? -21.351 40.889 9.792 1.00 71.67 93 GLU C O 1
ATOM 2484 N N . ILE C 1 97 ? -20.475 42.668 10.829 1.00 69.42 94 ILE C N 1
ATOM 2485 C CA . ILE C 1 97 ? -19.227 41.968 11.161 1.00 69.23 94 ILE C CA 1
ATOM 2486 C C . ILE C 1 97 ? -19.059 42.118 12.652 1.00 68.49 94 ILE C C 1
ATOM 2487 O O . ILE C 1 97 ? -19.086 43.230 13.158 1.00 67.12 94 ILE C O 1
ATOM 2492 N N . SER C 1 98 ? -18.936 40.987 13.335 1.00 68.31 95 SER C N 1
ATOM 2493 C CA . SER C 1 98 ? -18.637 40.941 14.758 1.00 68.73 95 SER C CA 1
ATOM 2494 C C . SER C 1 98 ? -17.172 40.594 14.957 1.00 68.06 95 SER C C 1
ATOM 2495 O O . SER C 1 98 ? -16.691 39.640 14.370 1.00 67.32 95 SER C O 1
ATOM 2498 N N . PHE C 1 99 ? -16.490 41.372 15.811 1.00 68.66 96 PHE C N 1
ATOM 2499 C CA . PHE C 1 99 ? -15.089 41.150 16.207 1.00 68.35 96 PHE C CA 1
ATOM 2500 C C . PHE C 1 99 ? -15.065 40.758 17.694 1.00 68.65 96 PHE C C 1
ATOM 2501 O O . PHE C 1 99 ? -15.131 41.630 18.581 1.00 69.24 96 PHE C O 1
ATOM 2509 N N . PRO C 1 100 ? -15.028 39.440 17.978 1.00 68.06 97 PRO C N 1
ATOM 2510 C CA . PRO C 1 100 ? -14.980 39.014 19.377 1.00 67.74 97 PRO C CA 1
ATOM 2511 C C . PRO C 1 100 ? -13.633 39.440 19.980 1.00 67.51 97 PRO C C 1
ATOM 2512 O O . PRO C 1 100 ? -12.597 39.450 19.279 1.00 67.93 97 PRO C O 1
ATOM 2516 N N . THR C 1 101 ? -13.658 39.838 21.239 1.00 68.40 98 THR C N 1
ATOM 2517 C CA . THR C 1 101 ? -12.459 40.321 21.917 1.00 68.69 98 THR C CA 1
ATOM 2518 C C . THR C 1 101 ? -12.329 39.562 23.201 1.00 69.47 98 THR C C 1
ATOM 2519 O O . THR C 1 101 ? -13.260 38.871 23.571 1.00 69.55 98 THR C O 1
ATOM 2523 N N . THR C 1 102 ? -11.153 39.650 23.836 1.00 70.44 99 THR C N 1
ATOM 2524 C CA . THR C 1 102 ? -10.812 38.910 25.030 1.00 71.63 99 THR C CA 1
ATOM 2525 C C . THR C 1 102 ? -11.207 39.731 26.245 1.00 72.20 99 THR C C 1
ATOM 2526 O O . THR C 1 102 ? -11.345 39.199 27.350 1.00 71.68 99 THR C O 1
ATOM 2530 N N . VAL C 1 103 ? -11.395 41.019 26.024 1.00 72.63 100 VAL C N 1
ATOM 2531 C CA . VAL C 1 103 ? -11.732 41.925 27.068 1.00 74.45 100 VAL C CA 1
ATOM 2532 C C . VAL C 1 103 ? -12.965 42.756 26.661 1.00 75.64 100 VAL C C 1
ATOM 2533 O O . VAL C 1 103 ? -13.266 42.979 25.481 1.00 76.26 100 VAL C O 1
ATOM 2538 N N . LEU D 1 6 ? -16.353 19.488 -8.919 1.00 79.13 3 LEU D N 1
ATOM 2539 C CA . LEU D 1 6 ? -17.605 19.622 -8.118 1.00 79.61 3 LEU D CA 1
ATOM 2540 C C . LEU D 1 6 ? -18.498 18.388 -8.217 1.00 79.55 3 LEU D C 1
ATOM 2541 O O . LEU D 1 6 ? -19.513 18.423 -8.917 1.00 79.67 3 LEU D O 1
ATOM 2546 N N . ILE D 1 7 ? -18.142 17.306 -7.515 1.00 79.46 4 ILE D N 1
ATOM 2547 C CA . ILE D 1 7 ? -18.911 16.039 -7.633 1.00 79.24 4 ILE D CA 1
ATOM 2548 C C . ILE D 1 7 ? -19.776 15.612 -6.420 1.00 79.07 4 ILE D C 1
ATOM 2549 O O . ILE D 1 7 ? -19.437 15.884 -5.258 1.00 78.93 4 ILE D O 1
ATOM 2554 N N . ASN D 1 8 ? -20.889 14.937 -6.741 1.00 78.71 5 ASN D N 1
ATOM 2555 C CA . AS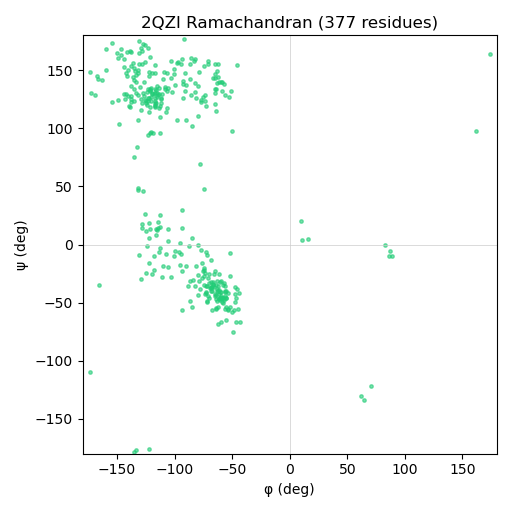N D 1 8 ? -21.832 14.360 -5.777 1.00 78.16 5 ASN D CA 1
ATOM 2556 C C . ASN D 1 8 ? -21.205 13.234 -4.951 1.00 78.32 5 ASN D C 1
ATOM 2557 O O . ASN D 1 8 ? -20.739 12.214 -5.499 1.00 78.38 5 ASN D O 1
ATOM 2562 N N . THR D 1 9 ? -21.196 13.433 -3.632 1.00 78.37 6 THR D N 1
ATOM 2563 C CA . THR D 1 9 ? -20.597 12.481 -2.700 1.00 78.55 6 THR D CA 1
ATOM 2564 C C . THR D 1 9 ? -21.585 11.933 -1.655 1.00 78.64 6 THR D C 1
ATOM 2565 O O . THR D 1 9 ? -21.169 11.306 -0.687 1.00 78.79 6 THR D O 1
ATOM 2569 N N . THR D 1 10 ? -22.884 12.156 -1.865 1.00 78.80 7 THR D N 1
ATOM 2570 C CA . THR D 1 10 ? -23.940 11.689 -0.953 1.00 79.18 7 THR D CA 1
ATOM 2571 C C . THR D 1 10 ? -23.841 10.207 -0.626 1.00 79.73 7 THR D C 1
ATOM 2572 O O . THR D 1 10 ? -23.799 9.843 0.550 1.00 79.53 7 THR D O 1
ATOM 2576 N N . TRP D 1 11 ? -23.798 9.372 -1.676 1.00 80.77 8 TRP D N 1
ATOM 2577 C CA . TRP D 1 11 ? -23.848 7.903 -1.575 1.00 81.18 8 TRP D CA 1
ATOM 2578 C C . TRP D 1 11 ? -22.925 7.310 -0.482 1.00 81.19 8 TRP D C 1
ATOM 2579 O O . TRP D 1 11 ? -23.311 6.371 0.218 1.00 80.83 8 TRP D O 1
ATOM 2590 N N . THR D 1 12 ? -21.732 7.887 -0.318 1.00 81.39 9 THR D N 1
ATOM 2591 C CA . THR D 1 12 ? -20.801 7.467 0.742 1.00 81.73 9 THR D CA 1
ATOM 2592 C C . THR D 1 12 ? -21.282 7.898 2.150 1.00 81.96 9 THR D C 1
ATOM 2593 O O . THR D 1 12 ? -21.335 7.069 3.065 1.00 82.05 9 THR D O 1
ATOM 2597 N N . HIS D 1 13 ? -21.644 9.183 2.290 1.00 82.11 10 HIS D N 1
ATOM 2598 C CA . HIS D 1 13 ? -22.067 9.821 3.563 1.00 81.97 10 HIS D CA 1
ATOM 2599 C C . HIS D 1 13 ? -23.516 9.502 3.969 1.00 81.67 10 HIS D C 1
ATOM 2600 O O . HIS D 1 13 ? -24.363 10.385 3.932 1.00 81.48 10 HIS D O 1
ATOM 2607 N N . GLN D 1 14 ? -23.815 8.262 4.353 1.00 81.54 11 GLN D N 1
ATOM 2608 C CA . GLN D 1 14 ? -25.201 7.903 4.700 1.00 81.11 11 GLN D CA 1
ATOM 2609 C C . GLN D 1 14 ? -25.556 8.238 6.148 1.00 80.73 11 GLN D C 1
ATOM 2610 O O . GLN D 1 14 ? -26.534 8.938 6.403 1.00 80.23 11 GLN D O 1
ATOM 2616 N N . GLU D 1 15 ? -24.746 7.735 7.078 1.00 80.46 12 GLU D N 1
ATOM 2617 C CA . GLU D 1 15 ? -24.805 8.111 8.491 1.00 79.86 12 GLU D CA 1
ATOM 2618 C C . GLU D 1 15 ? -24.962 9.617 8.676 1.00 79.33 12 GLU D C 1
ATOM 2619 O O . GLU D 1 15 ? -25.754 10.072 9.504 1.00 78.84 12 GLU D O 1
ATOM 2625 N N . LEU D 1 16 ? -24.220 10.374 7.874 1.00 79.03 13 LEU D N 1
ATOM 2626 C CA . LEU D 1 16 ? -24.159 11.833 7.985 1.00 79.17 13 LEU D CA 1
ATOM 2627 C C . LEU D 1 16 ? -25.150 12.592 7.035 1.00 79.13 13 LEU D C 1
ATOM 2628 O O . LEU D 1 16 ? -25.322 13.815 7.131 1.00 78.90 13 LEU D O 1
ATOM 2633 N N . VAL D 1 17 ? -25.796 11.839 6.137 1.00 79.21 14 VAL D N 1
ATOM 2634 C CA . VAL D 1 17 ? -27.018 12.262 5.415 1.00 78.90 14 VAL D CA 1
ATOM 2635 C C . VAL D 1 17 ? -28.284 11.941 6.236 1.00 78.97 14 VAL D C 1
ATOM 2636 O O . VAL D 1 17 ? -29.152 12.806 6.404 1.00 79.09 14 VAL D O 1
ATOM 2640 N N . ASN D 1 18 ? -28.369 10.703 6.741 1.00 78.91 15 ASN D N 1
ATOM 2641 C CA . ASN D 1 18 ? -29.471 10.247 7.609 1.00 78.59 15 ASN D CA 1
ATOM 2642 C C . ASN D 1 18 ? -29.689 11.092 8.874 1.00 78.25 15 ASN D C 1
ATOM 2643 O O . ASN D 1 18 ? -30.829 11.353 9.265 1.00 77.93 15 ASN D O 1
ATOM 2648 N N . ASN D 1 19 ? -28.590 11.515 9.495 1.00 78.02 16 ASN D N 1
ATOM 2649 C CA . ASN D 1 19 ? -28.648 12.347 10.687 1.00 77.71 16 ASN D CA 1
ATOM 2650 C C . ASN D 1 19 ? -29.442 13.641 10.489 1.00 77.51 16 ASN D C 1
ATOM 2651 O O . ASN D 1 19 ? -30.261 13.984 11.347 1.00 77.50 16 ASN D O 1
ATOM 2656 N N . GLN D 1 20 ? -29.211 14.330 9.358 1.00 77.43 17 GLN D N 1
ATOM 2657 C CA . GLN D 1 20 ? -29.850 15.647 9.026 1.00 77.04 17 GLN D CA 1
ATOM 2658 C C . GLN D 1 20 ? -31.290 15.554 8.486 1.00 76.77 17 GLN D C 1
ATOM 2659 O O . GLN D 1 20 ? -32.065 16.500 8.617 1.00 76.66 17 GLN D O 1
ATOM 2665 N N . LEU D 1 21 ? -31.624 14.418 7.867 1.00 76.86 18 LEU D N 1
ATOM 2666 C CA . LEU D 1 21 ? -33.018 14.000 7.615 1.00 76.63 18 LEU D CA 1
ATOM 2667 C C . LEU D 1 21 ? -33.785 13.755 8.931 1.00 76.48 18 LEU D C 1
ATOM 2668 O O . LEU D 1 21 ? -34.857 14.344 9.162 1.00 76.18 18 LEU D O 1
ATOM 2673 N N . ASP D 1 22 ? -33.211 12.875 9.768 1.00 76.15 19 ASP D N 1
ATOM 2674 C CA . ASP D 1 22 ? -33.656 12.594 11.146 1.00 75.74 19 ASP D CA 1
ATOM 2675 C C . ASP D 1 22 ? -33.877 13.839 12.017 1.00 75.59 19 ASP D C 1
ATOM 2676 O O . ASP D 1 22 ? -35.016 14.251 12.257 1.00 75.67 19 ASP D O 1
ATOM 2681 N N . ASN D 1 23 ? -32.785 14.447 12.465 1.00 75.24 20 ASN D N 1
ATOM 2682 C CA . ASN D 1 23 ? -32.841 15.437 13.542 1.00 75.04 20 ASN D CA 1
ATOM 2683 C C . ASN D 1 23 ? -33.183 16.875 13.168 1.00 75.06 20 ASN D C 1
ATOM 2684 O O . ASN D 1 23 ? -33.776 17.590 13.965 1.00 74.98 20 ASN D O 1
ATOM 2689 N N . THR D 1 24 ? -32.814 17.300 11.964 1.00 75.37 21 THR D N 1
ATOM 2690 C CA . THR D 1 24 ? -33.154 18.652 11.489 1.00 75.55 21 THR D CA 1
ATOM 2691 C C . THR D 1 24 ? -34.507 18.671 10.713 1.00 75.37 21 THR D C 1
ATOM 2692 O O . THR D 1 24 ? -35.126 17.611 10.526 1.00 75.43 21 THR D O 1
ATOM 2696 N N . ASP D 1 25 ? -34.970 19.857 10.286 1.00 74.68 22 ASP D N 1
ATOM 2697 C CA . ASP D 1 25 ? -36.247 19.958 9.580 1.00 74.11 22 ASP D CA 1
ATOM 2698 C C . ASP D 1 25 ? -36.186 19.480 8.100 1.00 73.86 22 ASP D C 1
ATOM 2699 O O . ASP D 1 25 ? -37.224 19.181 7.496 1.00 73.53 22 ASP D O 1
ATOM 2704 N N . ALA D 1 26 ? -34.957 19.354 7.573 1.00 73.46 23 ALA D N 1
ATOM 2705 C CA . ALA D 1 26 ? -34.634 18.918 6.183 1.00 72.95 23 ALA D CA 1
ATOM 2706 C C . ALA D 1 26 ? -35.361 17.697 5.633 1.00 72.99 23 ALA D C 1
ATOM 2707 O O . ALA D 1 26 ? -35.820 16.834 6.375 1.00 72.75 23 ALA D O 1
ATOM 2709 N N . PHE D 1 27 ? -35.470 17.643 4.309 1.00 73.52 24 PHE D N 1
ATOM 2710 C CA . PHE D 1 27 ? -35.923 16.441 3.649 1.00 74.38 24 PHE D CA 1
ATOM 2711 C C . PHE D 1 27 ? -35.010 16.032 2.495 1.00 74.79 24 PHE D C 1
ATOM 2712 O O . PHE D 1 27 ? -35.152 14.943 1.938 1.00 74.67 24 PHE D O 1
ATOM 2720 N N . LEU D 1 28 ? -34.075 16.912 2.149 1.00 75.20 25 LEU D N 1
ATOM 2721 C CA . LEU D 1 28 ? -33.097 16.626 1.101 1.00 75.54 25 LEU D CA 1
ATOM 2722 C C . LEU D 1 28 ? -31.728 16.982 1.633 1.00 75.00 25 LEU D C 1
ATOM 2723 O O . LEU D 1 28 ? -31.423 18.180 1.788 1.00 74.97 25 LEU D O 1
ATOM 2728 N N . VAL D 1 29 ? -30.928 15.952 1.935 1.00 73.85 26 VAL D N 1
ATOM 2729 C CA . VAL D 1 29 ? -29.548 16.136 2.405 1.00 72.67 26 VAL D CA 1
ATOM 2730 C C . VAL D 1 29 ? -28.647 15.495 1.356 1.00 72.60 26 VAL D C 1
ATOM 2731 O O . VAL D 1 29 ? -28.788 14.327 1.053 1.00 73.01 26 VAL D O 1
ATOM 2735 N N . GLU D 1 30 ? -27.773 16.288 0.747 1.00 72.37 27 GLU D N 1
ATOM 2736 C CA . GLU D 1 30 ? -26.804 15.796 -0.237 1.00 72.04 27 GLU D CA 1
ATOM 2737 C C . GLU D 1 30 ? -25.462 16.401 0.140 1.00 72.21 27 GLU D C 1
ATOM 2738 O O . GLU D 1 30 ? -25.395 17.528 0.651 1.00 71.46 27 GLU D O 1
ATOM 2744 N N . THR D 1 31 ? -24.395 15.643 -0.080 1.00 72.59 28 THR D N 1
ATOM 2745 C CA . THR D 1 31 ? -23.055 16.172 0.160 1.00 72.96 28 THR D CA 1
ATOM 2746 C C . THR D 1 31 ? -22.273 16.212 -1.175 1.00 73.81 28 THR D C 1
ATOM 2747 O O . THR D 1 31 ? -22.598 15.470 -2.138 1.00 73.46 28 THR D O 1
ATOM 2751 N N . TYR D 1 32 ? -21.290 17.117 -1.228 1.00 74.69 29 TYR D N 1
ATOM 2752 C CA . TYR D 1 32 ? -20.450 17.383 -2.404 1.00 75.79 29 TYR D CA 1
ATOM 2753 C C . TYR D 1 32 ? -18.996 17.707 -2.025 1.00 76.54 29 TYR D C 1
ATOM 2754 O O . TYR D 1 32 ? -18.705 18.198 -0.927 1.00 75.80 29 TYR D O 1
ATOM 2763 N N . SER D 1 33 ? -18.092 17.413 -2.955 1.00 77.47 30 SER D N 1
ATOM 2764 C CA . SER D 1 33 ? -16.718 17.886 -2.880 1.00 78.27 30 SER D CA 1
ATOM 2765 C C . SER D 1 33 ? -16.466 18.790 -4.080 1.00 78.59 30 SER D C 1
ATOM 2766 O O . SER D 1 33 ? -16.861 18.451 -5.195 1.00 78.88 30 SER D O 1
ATOM 2769 N N . ALA D 1 34 ? -15.855 19.950 -3.833 1.00 79.05 31 ALA D N 1
ATOM 2770 C CA . ALA D 1 34 ? -15.367 20.843 -4.893 1.00 79.41 31 ALA D CA 1
ATOM 2771 C C . ALA D 1 34 ? -13.896 20.540 -5.184 1.00 79.74 31 ALA D C 1
ATOM 2772 O O . ALA D 1 34 ? -13.381 20.820 -6.279 1.00 79.92 31 ALA D O 1
ATOM 2774 N N . GLY D 1 35 ? -13.252 19.942 -4.178 1.00 79.93 32 GLY D N 1
ATOM 2775 C CA . GLY D 1 35 ? -11.845 19.556 -4.188 1.00 79.91 32 GLY D CA 1
ATOM 2776 C C . GLY D 1 35 ? -11.702 18.794 -2.886 1.00 79.98 32 GLY D C 1
ATOM 2777 O O . GLY D 1 35 ? -12.248 17.698 -2.743 1.00 79.94 32 GLY D O 1
ATOM 2778 N N . ASN D 1 36 ? -10.993 19.379 -1.927 1.00 80.13 33 ASN D N 1
ATOM 2779 C CA . ASN D 1 36 ? -11.136 18.953 -0.534 1.00 80.17 33 ASN D CA 1
ATOM 2780 C C . ASN D 1 36 ? -11.921 19.956 0.329 1.00 80.26 33 ASN D C 1
ATOM 2781 O O . ASN D 1 36 ? -11.902 19.875 1.564 1.00 80.33 33 ASN D O 1
ATOM 2786 N N . THR D 1 37 ? -12.594 20.914 -0.320 1.00 80.43 34 THR D N 1
ATOM 2787 C CA . THR D 1 37 ? -13.700 21.619 0.358 1.00 80.80 34 THR D CA 1
ATOM 2788 C C . THR D 1 37 ? -14.958 20.767 0.158 1.00 80.74 34 THR D C 1
ATOM 2789 O O . THR D 1 37 ? -15.268 20.329 -0.966 1.00 80.13 34 THR D O 1
ATOM 2793 N N . ASP D 1 38 ? -15.633 20.492 1.273 1.00 80.75 35 ASP D N 1
ATOM 2794 C CA . ASP D 1 38 ? -16.916 19.812 1.234 1.00 80.64 35 ASP D CA 1
ATOM 2795 C C . ASP D 1 38 ? -18.090 20.779 1.388 1.00 80.21 35 ASP D C 1
ATOM 2796 O O . ASP D 1 38 ? -18.019 21.823 2.045 1.00 80.26 35 ASP D O 1
ATOM 2801 N N . VAL D 1 39 ? -19.163 20.412 0.716 1.00 79.68 36 VAL D N 1
ATOM 2802 C CA . VAL D 1 39 ? -20.331 21.230 0.584 1.00 79.08 36 VAL D CA 1
ATOM 2803 C C . VAL D 1 39 ? -21.481 20.294 0.984 1.00 78.78 36 VAL D C 1
ATOM 2804 O O . VAL D 1 39 ? -21.682 19.250 0.345 1.00 79.16 36 VAL D O 1
ATOM 2808 N N . VAL D 1 40 ? -22.168 20.627 2.080 1.00 78.05 37 VAL D N 1
ATOM 2809 C CA . VAL D 1 40 ? -23.420 19.974 2.471 1.00 77.36 37 VAL D CA 1
ATOM 2810 C C . VAL D 1 40 ? -24.599 20.789 1.889 1.00 77.52 37 VAL D C 1
ATOM 2811 O O . VAL D 1 40 ? -24.693 22.013 2.083 1.00 76.97 37 VAL D O 1
ATOM 2815 N N . PHE D 1 41 ? -25.473 20.105 1.144 1.00 77.38 38 PHE D N 1
ATOM 2816 C CA . PHE D 1 41 ? -26.618 20.749 0.483 1.00 76.98 38 PHE D CA 1
ATOM 2817 C C . PHE D 1 41 ? -27.955 20.205 1.029 1.00 75.79 38 PHE D C 1
ATOM 2818 O O . PHE D 1 41 ? -28.246 19.017 0.884 1.00 75.92 38 PHE D O 1
ATOM 2826 N N . THR D 1 42 ? -28.778 21.050 1.628 1.00 73.91 39 THR D N 1
ATOM 2827 C CA . THR D 1 42 ? -30.058 20.564 2.114 1.00 73.17 39 THR D CA 1
ATOM 2828 C C . THR D 1 42 ? -31.235 21.414 1.539 1.00 73.33 39 THR D C 1
ATOM 2829 O O . THR D 1 42 ? -31.002 22.521 1.063 1.00 72.83 39 THR D O 1
ATOM 2833 N N . GLN D 1 43 ? -32.450 20.836 1.499 1.00 73.05 40 GLN D N 1
ATOM 2834 C CA . GLN D 1 43 ? -33.746 21.578 1.390 1.00 73.04 40 GLN D CA 1
ATOM 2835 C C . GLN D 1 43 ? -34.755 21.053 2.437 1.00 73.12 40 GLN D C 1
ATOM 2836 O O . GLN D 1 43 ? -35.006 19.833 2.532 1.00 73.52 40 GLN D O 1
ATOM 2842 N N . ALA D 1 44 ? -35.323 21.986 3.195 1.00 72.62 41 ALA D N 1
ATOM 2843 C CA . ALA D 1 44 ? -36.372 21.728 4.173 1.00 72.70 41 ALA D CA 1
ATOM 2844 C C . ALA D 1 44 ? -37.530 22.623 3.746 1.00 72.65 41 ALA D C 1
ATOM 2845 O O . ALA D 1 44 ? -37.310 23.477 2.881 1.00 71.79 41 ALA D O 1
ATOM 2847 N N . PRO D 1 45 ? -38.757 22.445 4.346 1.00 73.08 42 PRO D N 1
ATOM 2848 C CA . PRO D 1 45 ? -39.785 23.454 4.071 1.00 73.18 42 PRO D CA 1
ATOM 2849 C C . PRO D 1 45 ? -39.346 24.807 4.656 1.00 73.13 42 PRO D C 1
ATOM 2850 O O . PRO D 1 45 ? -38.842 24.852 5.781 1.00 71.57 42 PRO D O 1
ATOM 2854 N N . LYS D 1 46 ? -39.505 25.850 3.830 1.00 73.77 43 LYS D N 1
ATOM 2855 C CA . LYS D 1 46 ? -39.191 27.262 4.123 1.00 75.33 43 LYS D CA 1
ATOM 2856 C C . LYS D 1 46 ? -37.709 27.707 3.944 1.00 75.71 43 LYS D C 1
ATOM 2857 O O . LYS D 1 46 ? -37.432 28.881 4.133 1.00 75.88 43 LYS D O 1
ATOM 2863 N N . HIS D 1 47 ? -36.799 26.787 3.552 1.00 77.23 44 HIS D N 1
ATOM 2864 C CA . HIS D 1 47 ? -35.352 27.084 3.323 1.00 77.53 44 HIS D CA 1
ATOM 2865 C C . HIS D 1 47 ? -34.447 25.973 2.717 1.00 78.34 44 HIS D C 1
ATOM 2866 O O . HIS D 1 47 ? -34.460 24.819 3.147 1.00 79.14 44 HIS D O 1
ATOM 2873 N N . TYR D 1 48 ? -33.691 26.323 1.677 1.00 78.68 45 TYR D N 1
ATOM 2874 C CA . TYR D 1 48 ? -32.502 25.578 1.273 1.00 78.37 45 TYR D CA 1
ATOM 2875 C C . TYR D 1 48 ? -31.322 26.069 2.171 1.00 79.11 45 TYR D C 1
ATOM 2876 O O . TYR D 1 48 ? -31.366 27.197 2.729 1.00 79.05 45 TYR D O 1
ATOM 2885 N N . GLU D 1 49 ? -30.281 25.235 2.298 1.00 79.31 46 GLU D N 1
ATOM 2886 C CA . GLU D 1 49 ? -29.023 25.593 3.009 1.00 79.92 46 GLU D CA 1
ATOM 2887 C C . GLU D 1 49 ? -27.791 25.026 2.280 1.00 79.81 46 GLU D C 1
ATOM 2888 O O . GLU D 1 49 ? -27.817 23.934 1.703 1.00 78.09 46 GLU D O 1
ATOM 2894 N N . LEU D 1 50 ? -26.709 25.786 2.316 1.00 79.50 47 LEU D N 1
ATOM 2895 C CA . LEU D 1 50 ? -25.441 25.287 1.819 1.00 79.16 47 LEU D CA 1
ATOM 2896 C C . LEU D 1 50 ? -24.481 25.500 2.979 1.00 78.97 47 LEU D C 1
ATOM 2897 O O . LEU D 1 50 ? -24.435 26.607 3.549 1.00 79.34 47 LEU D O 1
ATOM 2902 N N . LEU D 1 51 ? -23.776 24.430 3.363 1.00 78.37 48 LEU D N 1
ATOM 2903 C CA . LEU D 1 51 ? -22.714 24.468 4.381 1.00 78.05 48 LEU D CA 1
ATOM 2904 C C . LEU D 1 51 ? -21.442 24.110 3.643 1.00 77.69 48 LEU D C 1
ATOM 2905 O O . LEU D 1 51 ? -21.385 23.123 2.934 1.00 77.60 48 LEU D O 1
ATOM 2910 N N . ILE D 1 52 ? -20.441 24.954 3.779 1.00 77.99 49 ILE D N 1
ATOM 2911 C CA . ILE D 1 52 ? -19.233 24.875 2.990 1.00 78.26 49 ILE D CA 1
ATOM 2912 C C . ILE D 1 52 ? -18.071 25.077 3.951 1.00 79.25 49 ILE D C 1
ATOM 2913 O O . ILE D 1 52 ? -18.008 26.087 4.686 1.00 79.10 49 ILE D O 1
ATOM 2918 N N . SER D 1 53 ? -17.169 24.098 3.969 1.00 79.94 50 SER D N 1
ATOM 2919 C CA . SER D 1 53 ? -16.001 24.117 4.849 1.00 80.31 50 SER D CA 1
ATOM 2920 C C . SER D 1 53 ? -14.909 23.188 4.342 1.00 81.24 50 SER D C 1
ATOM 2921 O O . SER D 1 53 ? -15.178 22.155 3.685 1.00 80.95 50 SER D O 1
ATOM 2924 N N . ASN D 1 54 ? -13.675 23.576 4.648 1.00 81.92 51 ASN D N 1
ATOM 2925 C CA . ASN D 1 54 ? -12.505 22.793 4.298 1.00 82.96 51 ASN D CA 1
ATOM 2926 C C . ASN D 1 54 ? -11.788 22.335 5.556 1.00 83.81 51 ASN D C 1
ATOM 2927 O O . ASN D 1 54 ? -11.796 23.036 6.582 1.00 83.98 51 ASN D O 1
ATOM 2932 N N . LYS D 1 55 ? -11.176 21.157 5.462 1.00 84.66 52 LYS D N 1
ATOM 2933 C CA . LYS D 1 55 ? -10.359 20.596 6.526 1.00 85.74 52 LYS D CA 1
ATOM 2934 C C . LYS D 1 55 ? -9.137 21.496 6.822 1.00 86.55 52 LYS D C 1
ATOM 2935 O O . LYS D 1 55 ? -9.054 22.124 7.890 1.00 86.44 52 LYS D O 1
ATOM 2941 N N . HIS D 1 56 ? -8.208 21.557 5.864 1.00 87.51 53 HIS D N 1
ATOM 2942 C CA . HIS D 1 56 ? -6.974 22.338 5.985 1.00 88.37 53 HIS D CA 1
ATOM 2943 C C . HIS D 1 56 ? -7.213 23.814 6.312 1.00 88.77 53 HIS D C 1
ATOM 2944 O O . HIS D 1 56 ? -6.829 24.284 7.384 1.00 88.87 53 HIS D O 1
ATOM 2951 N N . ARG D 1 57 ? -7.843 24.536 5.385 1.00 89.25 54 ARG D N 1
ATOM 2952 C CA . ARG D 1 57 ? -7.877 25.998 5.446 1.00 89.76 54 ARG D CA 1
ATOM 2953 C C . ARG D 1 57 ? -9.271 26.583 5.208 1.00 90.36 54 ARG D C 1
ATOM 2954 O O . ARG D 1 57 ? -10.249 25.843 5.069 1.00 90.42 54 ARG D O 1
ATOM 2962 N N . ALA D 1 58 ? -9.356 27.912 5.194 1.00 91.15 55 ALA D N 1
ATOM 2963 C CA . ALA D 1 58 ? -10.607 28.598 4.883 1.00 91.97 55 ALA D CA 1
ATOM 2964 C C . ALA D 1 58 ? -10.888 28.508 3.377 1.00 92.33 55 ALA D C 1
ATOM 2965 O O . ALA D 1 58 ? -9.962 28.368 2.572 1.00 92.55 55 ALA D O 1
ATOM 2967 N N . VAL D 1 59 ? -12.162 28.574 3.005 1.00 92.67 56 VAL D N 1
ATOM 2968 C CA . VAL D 1 59 ? -12.549 28.610 1.593 1.00 92.93 56 VAL D CA 1
ATOM 2969 C C . VAL D 1 59 ? -12.690 30.062 1.113 1.00 93.34 56 VAL D C 1
ATOM 2970 O O . VAL D 1 59 ? -13.189 30.920 1.852 1.00 93.42 56 VAL D O 1
ATOM 2974 N N . LYS D 1 60 ? -12.239 30.331 -0.115 1.00 93.69 57 LYS D N 1
ATOM 2975 C CA . LYS D 1 60 ? -12.080 31.717 -0.588 1.00 93.98 57 LYS D CA 1
ATOM 2976 C C . LYS D 1 60 ? -13.243 32.257 -1.446 1.00 94.34 57 LYS D C 1
ATOM 2977 O O . LYS D 1 60 ? -13.986 31.486 -2.073 1.00 94.09 57 LYS D O 1
ATOM 2983 N N . ASP D 1 61 ? -13.356 33.593 -1.458 1.00 94.87 58 ASP D N 1
ATOM 2984 C CA . ASP D 1 61 ? -14.478 34.365 -2.037 1.00 95.30 58 ASP D CA 1
ATOM 2985 C C . ASP D 1 61 ? -14.538 34.455 -3.579 1.00 95.27 58 ASP D C 1
ATOM 2986 O O . ASP D 1 61 ? -14.729 35.542 -4.141 1.00 95.29 58 ASP D O 1
ATOM 2991 N N . ASN D 1 62 ? -14.382 33.311 -4.244 1.00 95.18 59 ASN D N 1
ATOM 2992 C CA . ASN D 1 62 ? -14.486 33.190 -5.703 1.00 95.04 59 ASN D CA 1
ATOM 2993 C C . ASN D 1 62 ? -14.614 31.719 -6.038 1.00 95.05 59 ASN D C 1
ATOM 2994 O O . ASN D 1 62 ? -15.296 31.340 -6.988 1.00 94.99 59 ASN D O 1
ATOM 2999 N N . GLU D 1 63 ? -13.932 30.901 -5.239 1.00 95.13 60 GLU D N 1
ATOM 3000 C CA . GLU D 1 63 ? -14.260 29.498 -5.101 1.00 95.23 60 GLU D CA 1
ATOM 3001 C C . GLU D 1 63 ? -15.665 29.418 -4.511 1.00 95.39 60 GLU D C 1
ATOM 3002 O O . GLU D 1 63 ? -16.402 28.480 -4.803 1.00 95.68 60 GLU D O 1
ATOM 3008 N N . LEU D 1 64 ? -16.026 30.409 -3.688 1.00 95.22 61 LEU D N 1
ATOM 3009 C CA . LEU D 1 64 ? -17.387 30.552 -3.150 1.00 94.93 61 LEU D CA 1
ATOM 3010 C C . LEU D 1 64 ? -18.434 30.708 -4.272 1.00 94.79 61 LEU D C 1
ATOM 3011 O O . LEU D 1 64 ? -19.267 29.819 -4.492 1.00 94.80 61 LEU D O 1
ATOM 3016 N N . GLU D 1 65 ? -18.346 31.839 -4.977 1.00 94.37 62 GLU D N 1
ATOM 3017 C CA . GLU D 1 65 ? -19.252 32.271 -6.057 1.00 93.88 62 GLU D CA 1
ATOM 3018 C C . GLU D 1 65 ? -19.506 31.272 -7.198 1.00 93.48 62 GLU D C 1
ATOM 3019 O O . GLU D 1 65 ? -20.335 31.538 -8.070 1.00 93.38 62 GLU D O 1
ATOM 3025 N N . VAL D 1 66 ? -18.787 30.149 -7.207 1.00 92.94 63 VAL D N 1
ATOM 3026 C CA . VAL D 1 66 ? -18.981 29.104 -8.227 1.00 92.56 63 VAL D CA 1
ATOM 3027 C C . VAL D 1 66 ? -19.610 27.842 -7.620 1.00 92.41 63 VAL D C 1
ATOM 3028 O O . VAL D 1 66 ? -20.155 27.011 -8.351 1.00 92.29 63 VAL D O 1
ATOM 3032 N N . ILE D 1 67 ? -19.542 27.698 -6.293 1.00 92.09 64 ILE D N 1
ATOM 3033 C CA . ILE D 1 67 ? -20.337 26.664 -5.623 1.00 91.98 64 ILE D CA 1
ATOM 3034 C C . ILE D 1 67 ? -21.778 27.164 -5.460 1.00 92.00 64 ILE D C 1
ATOM 3035 O O . ILE D 1 67 ? -22.735 26.420 -5.703 1.00 91.42 64 ILE D O 1
ATOM 3040 N N . ARG D 1 68 ? -21.920 28.432 -5.060 1.00 92.13 65 ARG D N 1
ATOM 3041 C CA . ARG D 1 68 ? -23.235 29.075 -4.928 1.00 92.44 65 ARG D CA 1
ATOM 3042 C C . ARG D 1 68 ? -23.957 29.239 -6.280 1.00 92.10 65 ARG D C 1
ATOM 3043 O O . ARG D 1 68 ? -25.179 29.318 -6.328 1.00 91.74 65 ARG D O 1
ATOM 3051 N N . GLU D 1 69 ? -23.192 29.292 -7.364 1.00 91.98 66 GLU D N 1
ATOM 3052 C CA . GLU D 1 69 ? -23.751 29.437 -8.698 1.00 91.86 66 GLU D CA 1
ATOM 3053 C C . GLU D 1 69 ? -24.314 28.103 -9.186 1.00 91.69 66 GLU D C 1
ATOM 3054 O O . GLU D 1 69 ? -25.364 28.076 -9.830 1.00 91.45 66 GLU D O 1
ATOM 3060 N N . PHE D 1 70 ? -23.604 27.018 -8.854 1.00 91.56 67 PHE D N 1
ATOM 3061 C CA . PHE D 1 70 ? -23.957 25.635 -9.205 1.00 91.48 67 PHE D CA 1
ATOM 3062 C C . PHE D 1 70 ? -25.365 25.223 -8.755 1.00 91.51 67 PHE D C 1
ATOM 3063 O O . PHE D 1 70 ? -26.185 24.776 -9.567 1.00 91.20 67 PHE D O 1
ATOM 3071 N N . PHE D 1 71 ? -25.642 25.398 -7.466 1.00 91.77 68 PHE D N 1
ATOM 3072 C CA . PHE D 1 71 ? -26.927 25.000 -6.868 1.00 92.29 68 PHE D CA 1
ATOM 3073 C C . PHE D 1 71 ? -28.138 25.786 -7.380 1.00 92.52 68 PHE D C 1
ATOM 3074 O O . PHE D 1 71 ? -29.213 25.191 -7.586 1.00 92.85 68 PHE D O 1
ATOM 3082 N N . LEU D 1 72 ? -27.934 27.088 -7.634 1.00 92.34 69 LEU D N 1
ATOM 3083 C CA . LEU D 1 72 ? -28.893 27.943 -8.372 1.00 92.42 69 LEU D CA 1
ATOM 3084 C C . LEU D 1 72 ? -29.107 27.473 -9.825 1.00 92.53 69 LEU D C 1
ATOM 3085 O O . LEU D 1 72 ? -30.229 27.496 -10.330 1.00 92.23 69 LEU D O 1
ATOM 3090 N N . LYS D 1 73 ? -28.023 27.050 -10.478 1.00 92.73 70 LYS D N 1
ATOM 3091 C CA . LYS D 1 73 ? -28.068 26.589 -11.861 1.00 93.25 70 LYS D CA 1
ATOM 3092 C C . LYS D 1 73 ? -28.856 25.288 -11.970 1.00 93.47 70 LYS D C 1
ATOM 3093 O O . LYS D 1 73 ? -29.850 25.229 -12.701 1.00 93.33 70 LYS D O 1
ATOM 3099 N N . ARG D 1 74 ? -28.430 24.269 -11.217 1.00 93.75 71 ARG D N 1
ATOM 3100 C CA . ARG D 1 74 ? -28.952 22.905 -11.371 1.00 93.83 71 ARG D CA 1
ATOM 3101 C C . ARG D 1 74 ? -30.111 22.569 -10.439 1.00 93.61 71 ARG D C 1
ATOM 3102 O O . ARG D 1 74 ? -31.191 22.207 -10.884 1.00 93.62 71 ARG D O 1
ATOM 3110 N N . LYS D 1 75 ? -29.893 22.712 -9.143 1.00 93.98 72 LYS D N 1
ATOM 3111 C CA . LYS D 1 75 ? -30.750 22.020 -8.181 1.00 94.01 72 LYS D CA 1
ATOM 3112 C C . LYS D 1 75 ? -31.387 22.844 -7.042 1.00 93.34 72 LYS D C 1
ATOM 3113 O O . LYS D 1 75 ? -31.844 22.272 -6.047 1.00 93.86 72 LYS D O 1
ATOM 3119 N N . ILE D 1 76 ? -31.435 24.167 -7.178 1.00 92.17 73 ILE D N 1
ATOM 3120 C CA . ILE D 1 76 ? -32.333 24.953 -6.318 1.00 91.34 73 ILE D CA 1
ATOM 3121 C C . ILE D 1 76 ? -33.647 25.274 -7.048 1.00 90.75 73 ILE D C 1
ATOM 3122 O O . ILE D 1 76 ? -33.666 26.094 -7.974 1.00 90.99 73 ILE D O 1
ATOM 3127 N N . ASP D 1 77 ? -34.731 24.606 -6.639 1.00 89.61 74 ASP D N 1
ATOM 3128 C CA . ASP D 1 77 ? -36.078 24.933 -7.107 1.00 88.06 74 ASP D CA 1
ATOM 3129 C C . ASP D 1 77 ? -36.194 26.433 -6.900 1.00 87.47 74 ASP D C 1
ATOM 3130 O O . ASP D 1 77 ? -36.439 26.908 -5.776 1.00 87.31 74 ASP D O 1
ATOM 3135 N N . LYS D 1 78 ? -35.959 27.172 -7.983 1.00 86.31 75 LYS D N 1
ATOM 3136 C CA . LYS D 1 78 ? -35.988 28.627 -7.938 1.00 85.41 75 LYS D CA 1
ATOM 3137 C C . LYS D 1 78 ? -37.365 29.144 -8.318 1.00 83.89 75 LYS D C 1
ATOM 3138 O O . LYS D 1 78 ? -37.513 30.250 -8.848 1.00 84.31 75 LYS D O 1
ATOM 3144 N N . ASP D 1 79 ? -38.383 28.353 -8.030 1.00 81.32 76 ASP D N 1
ATOM 3145 C CA . ASP D 1 79 ? -39.705 28.911 -8.038 1.00 79.14 76 ASP D CA 1
ATOM 3146 C C . ASP D 1 79 ? -40.182 29.346 -6.674 1.00 77.57 76 ASP D C 1
ATOM 3147 O O . ASP D 1 79 ? -41.124 30.146 -6.567 1.00 77.95 76 ASP D O 1
ATOM 3152 N N . ILE D 1 80 ? -39.512 28.838 -5.648 1.00 74.82 77 ILE D N 1
ATOM 3153 C CA . ILE D 1 80 ? -39.977 29.010 -4.305 1.00 72.71 77 ILE D CA 1
ATOM 3154 C C . ILE D 1 80 ? -38.960 29.791 -3.507 1.00 72.14 77 ILE D C 1
ATOM 3155 O O . ILE D 1 80 ? -39.240 30.233 -2.403 1.00 71.47 77 ILE D O 1
ATOM 3160 N N . VAL D 1 81 ? -37.785 29.990 -4.083 1.00 71.35 78 VAL D N 1
ATOM 3161 C CA . VAL D 1 81 ? -36.768 30.734 -3.376 1.00 71.62 78 VAL D CA 1
ATOM 3162 C C . VAL D 1 81 ? -36.847 32.237 -3.663 1.00 71.27 78 VAL D C 1
ATOM 3163 O O . VAL D 1 81 ? -37.089 32.660 -4.816 1.00 70.04 78 VAL D O 1
ATOM 3167 N N . LEU D 1 82 ? -36.681 32.993 -2.573 1.00 69.45 79 LEU D N 1
ATOM 3168 C CA . LEU D 1 82 ? -36.507 34.441 -2.533 1.00 70.40 79 LEU D CA 1
ATOM 3169 C C . LEU D 1 82 ? -35.030 34.842 -2.725 1.00 70.67 79 LEU D C 1
ATOM 3170 O O . LEU D 1 82 ? -34.271 34.965 -1.735 1.00 69.61 79 LEU D O 1
ATOM 3183 N N . ASP D 1 84 ? -33.346 37.364 -3.539 1.00 76.19 81 ASP D N 1
ATOM 3184 C CA . ASP D 1 84 ? -32.788 38.589 -3.040 1.00 76.18 81 ASP D CA 1
ATOM 3185 C C . ASP D 1 84 ? -32.910 38.661 -1.510 1.00 75.63 81 ASP D C 1
ATOM 3186 O O . ASP D 1 84 ? -32.867 39.738 -0.925 1.00 74.68 81 ASP D O 1
ATOM 3191 N N . LYS D 1 85 ? -33.080 37.494 -0.883 1.00 74.77 82 LYS D N 1
ATOM 3192 C CA . LYS D 1 85 ? -33.243 37.388 0.575 1.00 73.66 82 LYS D CA 1
ATOM 3193 C C . LYS D 1 85 ? -32.254 36.358 1.129 1.00 72.90 82 LYS D C 1
ATOM 3194 O O . LYS D 1 85 ? -32.357 35.927 2.283 1.00 72.01 82 LYS D O 1
ATOM 3200 N N . LEU D 1 86 ? -31.281 35.995 0.288 1.00 72.32 83 LEU D N 1
ATOM 3201 C CA . LEU D 1 86 ? -30.198 35.099 0.661 1.00 71.59 83 LEU D CA 1
ATOM 3202 C C . LEU D 1 86 ? -29.309 35.685 1.732 1.00 71.21 83 LEU D C 1
ATOM 3203 O O . LEU D 1 86 ? -29.068 36.913 1.825 1.00 72.89 83 LEU D O 1
ATOM 3208 N N . ARG D 1 87 ? -28.805 34.802 2.571 1.00 69.69 84 ARG D N 1
ATOM 3209 C CA . ARG D 1 87 ? -28.089 35.246 3.731 1.00 67.86 84 ARG D CA 1
ATOM 3210 C C . ARG D 1 87 ? -26.917 34.336 3.914 1.00 66.26 84 ARG D C 1
ATOM 3211 O O . ARG D 1 87 ? -27.075 33.118 3.919 1.00 66.06 84 ARG D O 1
ATOM 3219 N N . THR D 1 88 ? -25.744 34.938 4.027 1.00 65.23 85 THR D N 1
ATOM 3220 C CA . THR D 1 88 ? -24.481 34.211 4.104 1.00 64.69 85 THR D CA 1
ATOM 3221 C C . THR D 1 88 ? -23.762 34.573 5.379 1.00 63.42 85 THR D C 1
ATOM 3222 O O . THR D 1 88 ? -23.599 35.736 5.696 1.00 63.86 85 THR D O 1
ATOM 3226 N N . VAL D 1 89 ? -23.405 33.561 6.152 1.00 62.77 86 VAL D N 1
ATOM 3227 C CA . VAL D 1 89 ? -22.643 33.763 7.393 1.00 62.33 86 VAL D CA 1
ATOM 3228 C C . VAL D 1 89 ? -21.258 33.144 7.156 1.00 63.23 86 VAL D C 1
ATOM 3229 O O . VAL D 1 89 ? -21.127 31.916 7.018 1.00 63.47 86 VAL D O 1
ATOM 3233 N N . HIS D 1 90 ? -20.246 34.007 7.043 1.00 63.92 87 HIS D N 1
ATOM 3234 C CA A HIS D 1 90 ? -18.860 33.569 6.872 0.50 64.50 87 HIS D CA 1
ATOM 3235 C CA B HIS D 1 90 ? -18.874 33.568 6.871 0.50 64.79 87 HIS D CA 1
ATOM 3236 C C . HIS D 1 90 ? -18.162 33.538 8.235 1.00 65.07 87 HIS D C 1
ATOM 3237 O O . HIS D 1 90 ? -18.115 34.553 8.939 1.00 64.86 87 HIS D O 1
ATOM 3250 N N . THR D 1 91 ? -17.638 32.374 8.621 1.00 66.43 88 THR D N 1
ATOM 3251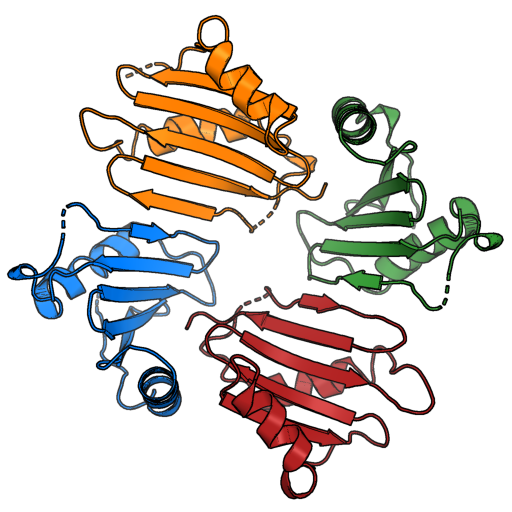 C CA . THR D 1 91 ? -16.645 32.283 9.729 1.00 69.53 88 THR D CA 1
ATOM 3252 C C . THR D 1 91 ? -15.405 31.505 9.231 1.00 69.79 88 THR D C 1
ATOM 3253 O O . THR D 1 91 ? -15.427 30.952 8.113 1.00 70.54 88 THR D O 1
ATOM 3257 N N . ASP D 1 92 ? -14.337 31.450 10.019 1.00 70.60 89 ASP D N 1
ATOM 3258 C CA . ASP D 1 92 ? -13.165 30.649 9.624 1.00 71.48 89 ASP D CA 1
ATOM 3259 C C . ASP D 1 92 ? -13.514 29.169 9.452 1.00 71.56 89 ASP D C 1
ATOM 3260 O O . ASP D 1 92 ? -13.059 28.526 8.506 1.00 71.78 89 ASP D O 1
ATOM 3265 N N . LYS D 1 93 ? -14.345 28.664 10.360 1.00 71.68 90 LYS D N 1
ATOM 3266 C CA . LYS D 1 93 ? -14.700 27.251 10.442 1.00 72.44 90 LYS D CA 1
ATOM 3267 C C . LYS D 1 93 ? -15.609 26.746 9.310 1.00 72.29 90 LYS D C 1
ATOM 3268 O O . LYS D 1 93 ? -15.554 25.573 8.930 1.00 72.14 90 LYS D O 1
ATOM 3274 N N . LEU D 1 94 ? -16.416 27.660 8.771 1.00 72.35 91 LEU D N 1
ATOM 3275 C CA . LEU D 1 94 ? -17.758 27.337 8.309 1.00 72.39 91 LEU D CA 1
ATOM 3276 C C . LEU D 1 94 ? -18.416 28.457 7.487 1.00 71.92 91 LEU D C 1
ATOM 3277 O O . LEU D 1 94 ? -18.479 29.600 7.921 1.00 72.63 91 LEU D O 1
ATOM 3282 N N . ILE D 1 95 ? -18.921 28.135 6.310 1.00 71.08 92 ILE D N 1
ATOM 3283 C CA . ILE D 1 95 ? -19.727 29.097 5.551 1.00 70.90 92 ILE D CA 1
ATOM 3284 C C . ILE D 1 95 ? -21.157 28.624 5.350 1.00 70.35 92 ILE D C 1
ATOM 3285 O O . ILE D 1 95 ? -21.379 27.597 4.727 1.00 71.05 92 ILE D O 1
ATOM 3290 N N . GLU D 1 96 ? -22.135 29.387 5.845 1.00 70.22 93 GLU D N 1
ATOM 3291 C CA . GLU D 1 96 ? -23.549 28.988 5.719 1.00 69.48 93 GLU D CA 1
ATOM 3292 C C . GLU D 1 96 ? -24.367 29.904 4.819 1.00 68.58 93 GLU D C 1
ATOM 3293 O O . GLU D 1 96 ? -24.368 31.109 4.979 1.00 68.94 93 GLU D O 1
ATOM 3299 N N . ILE D 1 97 ? -25.090 29.328 3.871 1.00 68.74 94 ILE D N 1
ATOM 3300 C CA . ILE D 1 97 ? -25.950 30.127 3.011 1.00 67.98 94 ILE D CA 1
ATOM 3301 C C . ILE D 1 97 ? -27.390 29.707 3.269 1.00 67.76 94 ILE D C 1
ATOM 3302 O O . ILE D 1 97 ? -27.706 28.535 3.123 1.00 68.40 94 ILE D O 1
ATOM 3307 N N . SER D 1 98 ? -28.261 30.634 3.683 1.00 67.71 95 SER D N 1
ATOM 3308 C CA . SER D 1 98 ? -29.714 30.333 3.691 1.00 67.55 95 SER D CA 1
ATOM 3309 C C . SER D 1 98 ? -30.424 30.914 2.498 1.00 67.63 95 SER D C 1
ATOM 3310 O O . SER D 1 98 ? -30.180 32.055 2.103 1.00 66.94 95 SER D O 1
ATOM 3313 N N . PHE D 1 99 ? -31.307 30.092 1.937 1.00 67.57 96 PHE D N 1
ATOM 3314 C CA . PHE D 1 99 ? -32.154 30.466 0.860 1.00 68.62 96 PHE D CA 1
ATOM 3315 C C . PHE D 1 99 ? -33.603 30.331 1.363 1.00 68.14 96 PHE D C 1
ATOM 3316 O O . PHE D 1 99 ? -34.172 29.230 1.274 1.00 67.65 96 PHE D O 1
ATOM 3324 N N . PRO D 1 100 ? -34.208 31.455 1.828 1.00 66.38 97 PRO D N 1
ATOM 3325 C CA . PRO D 1 100 ? -35.591 31.459 2.247 1.00 65.79 97 PRO D CA 1
ATOM 3326 C C . PRO D 1 100 ? -36.475 31.097 1.051 1.00 66.18 97 PRO D C 1
ATOM 3327 O O . PRO D 1 100 ? -36.095 31.305 -0.103 1.00 66.28 97 PRO D O 1
ATOM 3331 N N . THR D 1 101 ? -37.647 30.569 1.351 1.00 65.93 98 THR D N 1
ATOM 3332 C CA . THR D 1 101 ? -38.489 29.928 0.392 1.00 67.45 98 THR D CA 1
ATOM 3333 C C . THR D 1 101 ? -39.930 30.307 0.699 1.00 67.04 98 THR D C 1
ATOM 3334 O O . THR D 1 101 ? -40.223 30.610 1.851 1.00 68.23 98 THR D O 1
ATOM 3338 N N . THR D 1 102 ? -40.803 30.371 -0.317 1.00 65.73 99 THR D N 1
ATOM 3339 C CA . THR D 1 102 ? -42.195 30.763 -0.114 1.00 64.96 99 THR D CA 1
ATOM 3340 C C . THR D 1 102 ? -42.936 29.693 0.670 1.00 65.59 99 THR D C 1
ATOM 3341 O O . THR D 1 102 ? -43.765 29.991 1.520 1.00 65.71 99 THR D O 1
ATOM 3345 N N . VAL D 1 103 ? -42.596 28.441 0.381 1.00 66.09 100 VAL D N 1
ATOM 3346 C CA . VAL D 1 103 ? -43.363 27.275 0.780 1.00 66.61 100 VAL D CA 1
ATOM 3347 C C . VAL D 1 103 ? -42.463 26.099 1.256 1.00 67.15 100 VAL D C 1
ATOM 3348 O O . VAL D 1 103 ? -42.869 25.217 2.042 1.00 67.54 100 VAL D O 1
#

CATH classification: 3.40.1720.10

Radius of gyration: 24.0 Å; Cα contacts (8 Å, |Δi|>4): 774; chains: 4; bounding box: 65×57×52 Å

Foldseek 3Di:
DDKDWPQVVCVVVQVVCCVPHQFPGWTWIDPDQKIWIWTDGAFKIKIKIFHPPAADDPVNVVVVVVCCVVPPDDVVFWDVPWDWDDDDGIIMIITTGND/DDKDWCFVVPVVVQVVDCVPHQFVDWTWIDDDQWIWIWTDGAFKIKIKIFHPPWFDDPVNVVVVVVCCVVPPDDPVFWDVPWDWDDDRGIIMIMTTGND/DDKDWCQVVPVVVQVVCCVPHQWVDWTWIDDDQKIWIWTDGQFKIKIKIFHDPWFDDPVNVVRVVVCCVPPPDDVVFWDVPWDWDDDRGMIMIITTGND/DDWDAVVCPVVQVVCCPPPQWDDWTWDDPDQWIWIWTDGPFKTKIKIFHDPWADDDVSVVVVVVVCVVPPDPVVFWDVPWDWDDDGGIIMIITTGND

InterPro domains:
  IPR014959 Protein of unknown function DUF1827 [PF08860] (1-97)
  IPR038226 LMG 18311 protein-like superfamily [G3DSA:3.40.1720.10] (1-100)

Secondary structure (DSSP, 8-state):
--EEE-GGG-HHHHHHHHHHSS-SEEEEEEETTEEEEEEEETTEEEEEEE-SSSPPPHHHHHHHHHHHHHHT--GGGB----EEEEETTEEEEEEEB--/---EE-GGG-HHHHHHHHHHSS-SEEEEEEETTEEEEEEEETTEEEEEEE-SSSPPPHHHHHHHHHHHHHHTS-TTTB----EEEE-SSEEEEEEEB--/--EEE-GGG-HHHHHHHHHHSS-SEEEEEEETTEEEEEEEETTEEEEEEE-SSSPPPHHHHHHHHHHHHHHTS-GGGB----EEEEETTEEEEEEEB--/-EE-TTT-SHHHHHHHHSSS-SEEEEEESSSEEEEEEEETTEEEEEEEESSSPPPTTTHHHHHHHHHHTTS-TTTB----EEEE-SS-EEEEEEB--